Protein AF-A0A7C3YT67-F1 (afdb_monomer)

Nearest PDB structures (foldseek):
  2e7z-assembly1_A  TM=8.952E-01  e=4.912E-27  Syntrophotalea acetylenica
  7vw6-assembly1_A  TM=8.515E-01  e=1.059E-25  Methylorubrum extorquens AM1
  2iv2-assembly1_X  TM=8.218E-01  e=2.689E-25  Escherichia coli
  7xqw-assembly1_A  TM=8.235E-01  e=8.053E-24  Methylorubrum extorquens AM1
  7qv7-assembly1_S  TM=8.249E-01  e=1.554E-24  Thermoanaerobacter kivui

Foldseek 3Di:
DQDLPPFAWDFDADPNAGPFIWGDCPGPQLNGDDDPSRGCVSCVVPPPQFDPADWDQDPNDIDGDHPVVVVVVVVVLLVVCCVPFNLQLEAEEAEPCLCSPPVSVQVSQLVCVVSQHLAYAYPCLLFCLLLQLLCCVFPVGRWDWQQQPAQEEEAAQAACVVHPVSVVVSLVVCVVVVRHAYEYEDLDCHPSCVSHNYQNWDAQLLLLLLLQLVQLCVVVVLFDPVLCVPPHDCVVVSNVVSPVSHLVNSCVVTVGHSVSSNVVSNCPSPRPPYEYDYHTSRLCNHPCSSSSSNSVSVSCRRSVQECDRNRIHDDDDDDDDRSHDDRPDHYACCVVVVSSQDDPNDGDSHYNNLCLLVCQPVQPVHHRAEYEHEPDACLPSPPPSVSLVVSLVSHSYYDYHDRRDHPSD

Secondary structure (DSSP, 8-state):
--STT---EEEEEETTEEEEEEE-TT-TTTTT---HHHHTHHHHHT-TTS--S-EEEETTEEEE--HHHHHHHHHHHHHHHHHHH-GGGEEEEE-HHHHHSHHHHHHHHHHHHHHT---EEEGGGGTTHHHHHHHHHHHSS--EE--TT-SEEEEES--HHHH-HHHHHHHHHHHHTT--EEEEE-SS--GGGTTSEEE-PPTT-HHHHHHHHHHHHHHTT-S-HHHHHHH-S-HHHHHHHTTT--HHHHHHHH---HHHHHHHHHHHHHSSSEEEEEPTTSSTTSTTHHHHHHHHHHHHHHTT-BSSTTSEEPPPPPP----PPPPSS--TTTTT-HHHHEETTEE-SB--GGGHHHHHHT--SS---EEEEES--HHHHSSSHHHHHHHHHT-SEEEEESSS--TT-

pLDDT: mean 94.01, std 5.43, range [65.75, 98.94]

Mean predicted aligned error: 4.26 Å

Radius of gyration: 23.82 Å; Cα contacts (8 Å, |Δi|>4): 745; chains: 1; bounding box: 66×40×66 Å

Solvent-accessible surface area (backbone atoms only — not comparable to full-atom values): 21940 Å² total; per-residue (Å²): 134,96,57,94,76,71,57,40,64,41,76,40,72,55,98,92,37,65,75,46,47,45,33,20,62,83,27,92,83,35,53,31,43,68,51,73,72,55,51,44,42,42,58,61,77,66,34,88,73,47,60,89,62,51,68,46,81,54,97,92,39,81,41,80,48,53,68,66,61,49,51,51,51,49,50,54,53,53,49,52,46,29,75,76,62,34,37,60,11,36,38,35,38,33,13,61,65,25,60,72,36,64,64,53,35,45,50,53,44,24,50,33,36,73,68,53,22,29,28,32,23,38,50,43,70,73,26,56,45,36,40,47,51,23,33,26,76,73,67,80,39,69,63,41,70,35,58,86,63,22,30,17,41,33,30,39,51,40,58,34,75,87,74,40,46,59,56,38,52,53,50,51,55,32,47,78,67,73,55,48,50,42,34,30,40,30,67,62,90,51,80,76,37,68,92,30,55,66,41,62,37,42,89,91,31,61,46,48,53,40,38,16,25,49,27,48,27,58,77,69,67,46,44,31,59,71,45,38,72,73,76,57,79,65,59,70,59,48,61,60,67,24,62,83,34,34,34,68,56,27,19,75,68,19,70,43,58,35,67,56,45,50,51,50,28,48,50,58,44,66,34,69,33,29,15,68,42,71,22,86,57,56,54,32,75,43,100,55,7,37,53,34,38,33,37,57,48,48,57,34,45,44,43,49,18,56,75,38,80,3,4,31,30,75,76,83,78,81,91,69,86,82,71,58,54,80,71,92,54,77,23,55,64,30,85,83,37,44,72,76,24,34,55,96,87,48,67,50,76,49,19,53,44,90,47,46,35,46,11,30,70,72,35,44,100,46,51,34,38,32,38,41,32,32,52,54,47,59,38,76,75,40,84,62,32,69,51,41,48,53,20,64,70,62,34,84,42,76,49,70,51,58,62,49,90,48,95,61,103

Structure (mmCIF, N/CA/C/O backbone):
data_AF-A0A7C3YT67-F1
#
_entry.id   AF-A0A7C3YT67-F1
#
loop_
_atom_site.group_PDB
_atom_site.id
_atom_site.type_symbol
_atom_site.label_atom_id
_atom_site.label_alt_id
_atom_site.label_comp_id
_atom_site.label_asym_id
_atom_site.label_entity_id
_atom_site.label_seq_id
_atom_site.pdbx_PDB_ins_code
_atom_site.Cartn_x
_atom_site.Cartn_y
_atom_site.Cartn_z
_atom_site.occupancy
_atom_site.B_iso_or_equiv
_atom_site.auth_seq_id
_atom_site.auth_comp_id
_atom_site.auth_asym_id
_atom_site.auth_atom_id
_atom_site.pdbx_PDB_model_num
ATOM 1 N N . MET A 1 1 ? 15.758 6.678 -2.992 1.00 67.38 1 MET A N 1
ATOM 2 C CA . MET A 1 1 ? 14.577 6.250 -2.214 1.00 67.38 1 MET A CA 1
ATOM 3 C C . MET A 1 1 ? 14.621 4.735 -2.081 1.00 67.38 1 MET A C 1
ATOM 5 O O . MET A 1 1 ? 14.699 4.075 -3.106 1.00 67.38 1 MET A O 1
ATOM 9 N N . LEU A 1 2 ? 14.646 4.192 -0.858 1.00 84.25 2 LEU A N 1
ATOM 10 C CA . LEU A 1 2 ? 14.728 2.737 -0.606 1.00 84.25 2 LEU A CA 1
ATOM 11 C C . LEU A 1 2 ? 13.408 2.128 -0.096 1.00 84.25 2 LEU A C 1
ATOM 13 O O . LEU A 1 2 ? 13.286 0.912 0.019 1.00 84.25 2 LEU A O 1
ATOM 17 N N . CYS A 1 3 ? 12.436 2.965 0.267 1.00 87.19 3 CYS A N 1
ATOM 18 C CA . CYS A 1 3 ? 11.110 2.576 0.738 1.00 87.19 3 CYS A CA 1
ATOM 19 C C . CYS A 1 3 ? 10.166 3.778 0.600 1.00 87.19 3 CYS A C 1
ATOM 21 O O . CYS A 1 3 ? 10.632 4.907 0.511 1.00 87.19 3 CYS A O 1
ATOM 23 N N . VAL A 1 4 ? 8.867 3.510 0.674 1.00 85.44 4 VAL A N 1
ATOM 24 C CA . VAL A 1 4 ? 7.733 4.416 0.425 1.00 85.44 4 VAL A CA 1
ATOM 25 C C . VAL A 1 4 ? 7.556 5.534 1.460 1.00 85.44 4 VAL A C 1
ATOM 27 O O . VAL A 1 4 ? 6.737 6.428 1.289 1.00 85.44 4 VAL A O 1
ATOM 30 N N . TRP A 1 5 ? 8.258 5.442 2.593 1.00 87.50 5 TRP A N 1
ATOM 31 C CA . TRP A 1 5 ? 8.083 6.369 3.715 1.00 87.50 5 TRP A CA 1
ATOM 32 C C . TRP A 1 5 ? 8.905 7.647 3.605 1.00 87.50 5 TRP A C 1
ATOM 34 O O . TRP A 1 5 ? 8.689 8.545 4.414 1.00 87.50 5 TRP A O 1
ATOM 44 N N . ASP A 1 6 ? 9.854 7.704 2.666 1.00 88.38 6 ASP A N 1
ATOM 45 C CA . ASP A 1 6 ? 10.604 8.915 2.320 1.00 88.38 6 ASP A CA 1
ATOM 46 C C . ASP A 1 6 ? 11.131 9.697 3.526 1.00 88.38 6 ASP A C 1
ATOM 48 O O . ASP A 1 6 ? 10.991 10.913 3.626 1.00 88.38 6 ASP A O 1
ATOM 52 N N . CYS A 1 7 ? 11.743 8.980 4.476 1.00 92.12 7 CYS A N 1
ATOM 53 C CA . CYS A 1 7 ? 12.376 9.607 5.630 1.00 92.12 7 CYS A CA 1
ATOM 54 C C . CYS A 1 7 ? 13.400 10.649 5.173 1.00 92.12 7 CYS A C 1
ATOM 56 O O . CYS A 1 7 ? 14.261 10.349 4.344 1.00 92.12 7 CYS A O 1
ATOM 58 N N . GLY A 1 8 ? 13.362 11.835 5.782 1.00 94.25 8 GLY A N 1
ATOM 59 C CA . GLY A 1 8 ? 14.408 12.831 5.604 1.00 94.25 8 GLY A CA 1
ATOM 60 C C . GLY A 1 8 ? 15.751 12.308 6.102 1.00 94.25 8 GLY A C 1
ATOM 61 O O . GLY A 1 8 ? 15.833 11.705 7.178 1.00 94.25 8 GLY A O 1
ATOM 62 N N . ILE A 1 9 ? 16.792 12.567 5.317 1.00 95.62 9 ILE A N 1
ATOM 63 C CA . ILE A 1 9 ? 18.163 12.153 5.602 1.00 95.62 9 ILE A CA 1
ATOM 64 C C . ILE A 1 9 ? 19.113 13.348 5.616 1.00 95.62 9 ILE A C 1
ATOM 66 O O . ILE A 1 9 ? 18.913 14.328 4.899 1.00 95.62 9 ILE A O 1
ATOM 70 N N . LYS A 1 10 ? 20.177 13.226 6.400 1.00 96.44 10 LYS A N 1
ATOM 71 C CA . LYS A 1 10 ? 21.375 14.053 6.342 1.00 96.44 10 LYS A CA 1
ATOM 72 C C . LYS A 1 10 ? 22.465 13.239 5.648 1.00 96.44 10 LYS A C 1
ATOM 74 O O . LYS A 1 10 ? 22.884 12.196 6.146 1.00 96.44 10 LYS A O 1
ATOM 79 N N . ALA A 1 11 ? 22.870 13.683 4.464 1.00 96.44 11 ALA A N 1
ATOM 80 C CA . ALA A 1 11 ? 23.882 13.020 3.649 1.00 96.44 11 ALA A CA 1
ATOM 81 C C . ALA A 1 11 ? 25.256 13.661 3.881 1.00 96.44 11 ALA A C 1
ATOM 83 O O . ALA A 1 11 ? 25.390 14.881 3.796 1.00 96.44 11 ALA A O 1
ATOM 84 N N . HIS A 1 12 ? 26.269 12.840 4.147 1.00 97.19 12 HIS A N 1
ATOM 85 C CA . HIS A 1 12 ? 27.652 13.279 4.320 1.00 97.19 12 HIS A CA 1
ATOM 86 C C . HIS A 1 12 ? 28.441 12.926 3.066 1.00 97.19 12 HIS A C 1
ATOM 88 O O . HIS A 1 12 ? 28.491 11.756 2.675 1.00 97.19 12 HIS A O 1
ATOM 94 N N . VAL A 1 13 ? 29.027 13.941 2.433 1.00 97.94 13 VAL A N 1
ATOM 95 C CA . VAL A 1 13 ? 29.770 13.797 1.181 1.00 97.94 13 VAL A CA 1
ATOM 96 C C . VAL A 1 13 ? 31.209 14.250 1.386 1.00 97.94 13 VAL A C 1
ATOM 98 O O . VAL A 1 13 ? 31.441 15.389 1.781 1.00 97.94 13 VAL A O 1
ATOM 101 N N . GLU A 1 14 ? 32.153 13.366 1.079 1.00 97.94 14 GLU A N 1
ATOM 102 C CA . GLU A 1 14 ? 33.599 13.605 1.121 1.00 97.94 14 GLU A CA 1
ATOM 103 C C . GLU A 1 14 ? 34.176 13.239 -0.248 1.00 97.94 14 GLU A C 1
ATOM 105 O O . GLU A 1 14 ? 33.836 12.191 -0.798 1.00 97.94 14 GLU A O 1
ATOM 110 N N . ASP A 1 15 ? 34.968 14.128 -0.852 1.00 96.69 15 ASP A N 1
ATOM 111 C CA . ASP A 1 15 ? 35.562 13.939 -2.188 1.00 96.69 15 ASP A CA 1
ATOM 112 C C . ASP A 1 15 ? 34.555 13.487 -3.269 1.00 96.69 15 ASP A C 1
ATOM 114 O O . ASP A 1 15 ? 34.828 12.641 -4.122 1.00 96.69 15 ASP A O 1
ATOM 118 N N . GLY A 1 16 ? 33.333 14.032 -3.211 1.00 95.94 16 GLY A N 1
ATOM 119 C CA . GLY A 1 16 ? 32.244 13.694 -4.135 1.00 95.94 16 GLY A CA 1
ATOM 120 C C . GLY A 1 16 ? 31.600 12.320 -3.900 1.00 95.94 16 GLY A C 1
ATOM 121 O O . GLY A 1 16 ? 30.780 11.883 -4.711 1.00 95.94 16 GLY A O 1
ATOM 122 N N . ARG A 1 17 ? 31.932 11.631 -2.801 1.00 96.81 17 ARG A N 1
ATOM 123 C CA . ARG A 1 17 ? 31.371 10.329 -2.422 1.00 96.81 17 ARG A CA 1
ATOM 124 C C . ARG A 1 17 ? 30.472 10.435 -1.194 1.00 96.81 17 ARG A C 1
ATOM 126 O O . ARG A 1 17 ? 30.827 11.064 -0.209 1.00 96.81 17 ARG A O 1
ATOM 133 N N . LEU A 1 18 ? 29.314 9.779 -1.239 1.00 97.06 18 LEU A N 1
ATOM 134 C CA . LEU A 1 18 ? 28.397 9.624 -0.112 1.00 97.06 18 LEU A CA 1
ATOM 135 C C . LEU A 1 18 ? 28.987 8.626 0.894 1.00 97.06 18 LEU A C 1
ATOM 137 O O . LEU A 1 18 ? 28.923 7.421 0.677 1.00 97.06 18 LEU A O 1
ATOM 141 N N . VAL A 1 19 ? 29.563 9.113 1.988 1.00 97.25 19 VAL A N 1
ATOM 142 C CA . VAL A 1 19 ? 30.263 8.258 2.966 1.00 97.25 19 VAL A CA 1
ATOM 143 C C . VAL A 1 19 ? 29.380 7.833 4.135 1.00 97.25 19 VAL A C 1
ATOM 145 O O . VAL A 1 19 ? 29.609 6.787 4.734 1.00 97.25 19 VAL A O 1
ATOM 148 N N . LYS A 1 20 ? 28.352 8.624 4.462 1.00 96.94 20 LYS A N 1
ATOM 149 C CA . LYS A 1 20 ? 27.452 8.358 5.588 1.00 96.94 20 LYS A CA 1
ATOM 150 C C . LYS A 1 20 ? 26.078 8.967 5.348 1.00 96.94 20 LYS A C 1
ATOM 152 O O . LYS A 1 20 ? 25.947 10.014 4.709 1.00 96.94 20 LYS A O 1
ATOM 157 N N . VAL A 1 21 ? 25.059 8.325 5.909 1.00 96.75 21 VAL A N 1
ATOM 158 C CA . VAL A 1 21 ? 23.692 8.840 5.968 1.00 96.75 21 VAL A CA 1
ATOM 159 C C . VAL A 1 21 ? 23.189 8.765 7.404 1.00 96.75 21 VAL A C 1
ATOM 161 O O . VAL A 1 21 ? 23.296 7.728 8.050 1.00 96.75 21 VAL A O 1
ATOM 164 N N . GLU A 1 22 ? 22.630 9.868 7.889 1.00 96.56 22 GLU A N 1
ATOM 165 C CA . GLU A 1 22 ? 21.951 9.964 9.184 1.00 96.56 22 GLU A CA 1
ATOM 166 C C . GLU A 1 22 ? 20.493 10.387 8.968 1.00 96.56 22 GLU A C 1
ATOM 168 O O . GLU A 1 22 ? 20.135 10.904 7.907 1.00 96.56 22 GLU A O 1
ATOM 173 N N . GLY A 1 23 ? 19.620 10.172 9.951 1.00 96.62 23 GLY A N 1
ATOM 174 C CA . GLY A 1 23 ? 18.265 10.719 9.885 1.00 96.62 23 GLY A CA 1
ATOM 175 C C . GLY A 1 23 ? 18.279 12.236 10.080 1.00 96.62 23 GLY A C 1
ATOM 176 O O . GLY A 1 23 ? 19.020 12.746 10.915 1.00 96.62 23 GLY A O 1
ATOM 177 N N . LEU A 1 24 ? 17.453 12.965 9.324 1.00 96.88 24 LEU A N 1
ATOM 178 C CA . LEU A 1 24 ? 17.343 14.425 9.420 1.00 96.88 24 LEU A CA 1
ATOM 179 C C . LEU A 1 24 ? 16.429 14.827 10.597 1.00 96.88 24 LEU A C 1
ATOM 181 O O . LEU A 1 24 ? 15.225 14.538 10.522 1.00 96.88 24 LEU A O 1
ATOM 185 N N . PRO A 1 25 ? 16.938 15.479 11.664 1.00 95.94 25 PRO A N 1
ATOM 186 C CA . PRO A 1 25 ? 16.134 15.840 12.838 1.00 95.94 25 PRO A CA 1
ATOM 187 C C . PRO A 1 25 ? 14.938 16.744 12.521 1.00 95.94 25 PRO A C 1
ATOM 189 O O . PRO A 1 25 ? 13.866 16.574 13.098 1.00 95.94 25 PRO A O 1
ATOM 192 N N . GLU A 1 26 ? 15.094 17.660 11.566 1.00 96.25 26 GLU A N 1
ATOM 193 C CA . GLU A 1 26 ? 14.095 18.662 11.182 1.00 96.25 26 GLU A CA 1
ATOM 194 C C . GLU A 1 26 ? 12.978 18.084 10.300 1.00 96.25 26 GLU A C 1
ATOM 196 O O . GLU A 1 26 ? 11.979 18.755 10.037 1.00 96.25 26 GLU A O 1
ATOM 201 N N . HIS A 1 27 ? 13.118 16.841 9.824 1.00 95.06 27 HIS A N 1
ATOM 202 C CA . HIS A 1 27 ? 12.117 16.234 8.956 1.00 95.06 27 HIS A CA 1
ATOM 203 C C . HIS A 1 27 ? 10.804 15.983 9.727 1.00 95.06 27 HIS A C 1
ATOM 205 O O . HIS A 1 27 ? 10.816 15.266 10.732 1.00 95.06 27 HIS A O 1
ATOM 211 N N . PRO A 1 28 ? 9.647 16.490 9.256 1.00 89.25 28 PRO A N 1
ATOM 212 C CA . PRO A 1 28 ? 8.429 16.592 10.070 1.00 89.25 28 PRO A CA 1
ATOM 213 C C . PRO A 1 28 ? 7.835 15.237 10.484 1.00 89.25 28 PRO A C 1
ATOM 215 O O . PRO A 1 28 ? 7.195 15.130 11.535 1.00 89.25 28 PRO A O 1
ATOM 218 N N . VAL A 1 29 ? 8.062 14.199 9.671 1.00 88.50 29 VAL A N 1
ATOM 219 C CA . VAL A 1 29 ? 7.514 12.850 9.884 1.00 88.50 29 VAL A CA 1
ATOM 220 C C . VAL A 1 29 ? 8.506 11.954 10.624 1.00 88.50 29 VAL A C 1
ATOM 222 O O . VAL A 1 29 ? 8.189 11.413 11.678 1.00 88.50 29 VAL A O 1
ATOM 225 N N . SER A 1 30 ? 9.712 11.783 10.076 1.00 92.88 30 SER A N 1
ATOM 226 C CA . SER A 1 30 ? 10.719 10.873 10.641 1.00 92.88 30 SER A CA 1
ATOM 227 C C . SER A 1 30 ? 11.461 11.448 11.848 1.00 92.88 30 SER A C 1
ATOM 229 O O . SER A 1 30 ? 11.894 10.659 12.678 1.00 92.88 30 SER A O 1
ATOM 231 N N . ARG A 1 31 ? 11.593 12.777 11.985 1.00 93.19 31 ARG A N 1
ATOM 232 C CA . ARG A 1 31 ? 12.211 13.457 13.145 1.00 93.19 31 ARG A CA 1
ATOM 233 C C . ARG A 1 31 ? 13.557 12.853 13.558 1.00 93.19 31 ARG A C 1
ATOM 235 O O . ARG A 1 31 ? 13.757 12.485 14.712 1.00 93.19 31 ARG A O 1
ATOM 242 N N . GLY A 1 32 ? 14.449 12.664 12.588 1.00 94.62 32 GLY A N 1
ATOM 243 C CA . GLY A 1 32 ? 15.757 12.041 12.807 1.00 94.62 32 GLY A CA 1
ATOM 244 C C . GLY A 1 32 ? 15.765 10.510 12.820 1.00 94.62 32 GLY A C 1
ATOM 245 O O . GLY A 1 32 ? 16.841 9.922 12.863 1.00 94.62 32 GLY A O 1
ATOM 246 N N . TYR A 1 33 ? 14.613 9.836 12.732 1.00 94.62 33 TYR A N 1
ATOM 247 C CA . TYR A 1 33 ? 14.579 8.379 12.610 1.00 94.62 33 TYR A CA 1
ATOM 248 C C . TYR A 1 33 ? 15.211 7.918 11.295 1.00 94.62 33 TYR A C 1
ATOM 250 O O . TYR A 1 33 ? 14.811 8.349 10.206 1.00 94.62 33 TYR A O 1
ATOM 258 N N . ILE A 1 34 ? 16.116 6.951 11.402 1.00 94.38 34 ILE A N 1
ATOM 259 C CA . ILE A 1 34 ? 16.663 6.191 10.287 1.00 94.38 34 ILE A CA 1
ATOM 260 C C . ILE A 1 34 ? 16.638 4.701 10.639 1.00 94.38 34 ILE A C 1
ATOM 262 O O . ILE A 1 34 ? 16.706 4.321 11.803 1.00 94.38 34 ILE A O 1
ATOM 266 N N . CYS A 1 35 ? 16.446 3.852 9.632 1.00 93.75 35 CYS A N 1
ATOM 267 C CA . CYS A 1 35 ? 16.446 2.397 9.796 1.00 93.75 35 CYS A CA 1
ATOM 268 C C . CYS A 1 35 ? 17.660 1.792 9.080 1.00 93.75 35 CYS A C 1
ATOM 270 O O . CYS A 1 35 ? 18.234 2.478 8.230 1.00 93.75 35 CYS A O 1
ATOM 272 N N . PRO A 1 36 ? 17.976 0.500 9.290 1.00 93.31 36 PRO A N 1
ATOM 273 C CA . PRO A 1 36 ? 19.150 -0.131 8.680 1.00 93.31 36 PRO A CA 1
ATOM 274 C C . PRO A 1 36 ? 19.214 0.001 7.152 1.00 93.31 36 PRO A C 1
ATOM 276 O O . PRO A 1 36 ? 20.287 0.132 6.578 1.00 93.31 36 PRO A O 1
ATOM 279 N N . ARG A 1 37 ? 18.056 0.046 6.470 1.00 92.75 37 ARG A N 1
ATOM 280 C CA . ARG A 1 37 ? 18.003 0.317 5.021 1.00 92.75 37 ARG A CA 1
ATOM 281 C C . ARG A 1 37 ? 18.553 1.701 4.679 1.00 92.75 37 ARG A C 1
ATOM 283 O O . ARG A 1 37 ? 19.286 1.836 3.714 1.00 92.75 37 ARG A O 1
ATOM 290 N N . GLY A 1 38 ? 18.161 2.723 5.440 1.00 93.50 38 GLY A N 1
ATOM 291 C CA . GLY A 1 38 ? 18.614 4.096 5.225 1.00 93.50 38 GLY A CA 1
ATOM 292 C C . GLY A 1 38 ? 20.098 4.270 5.542 1.00 93.50 38 GLY A C 1
ATOM 293 O O . GLY A 1 38 ? 20.796 4.930 4.781 1.00 93.50 38 GLY A O 1
ATOM 294 N N . GLU A 1 39 ? 20.576 3.638 6.616 1.00 94.31 39 GLU A N 1
ATOM 295 C CA . GLU A 1 39 ? 21.995 3.646 7.002 1.00 94.31 39 GLU A CA 1
ATOM 296 C C . GLU A 1 39 ? 22.878 2.978 5.938 1.00 94.31 39 GLU A C 1
ATOM 298 O O . GLU A 1 39 ? 23.941 3.497 5.618 1.00 94.31 39 GLU A O 1
ATOM 303 N N . ALA A 1 40 ? 22.397 1.893 5.322 1.00 95.06 40 ALA A N 1
ATOM 304 C CA . ALA A 1 40 ? 23.085 1.164 4.254 1.00 95.06 40 ALA A CA 1
ATOM 305 C C . ALA A 1 40 ? 22.985 1.826 2.861 1.00 95.06 40 ALA A C 1
ATOM 307 O O . ALA A 1 40 ? 23.376 1.233 1.853 1.00 95.06 40 ALA A O 1
ATOM 308 N N . LEU A 1 41 ? 22.446 3.048 2.75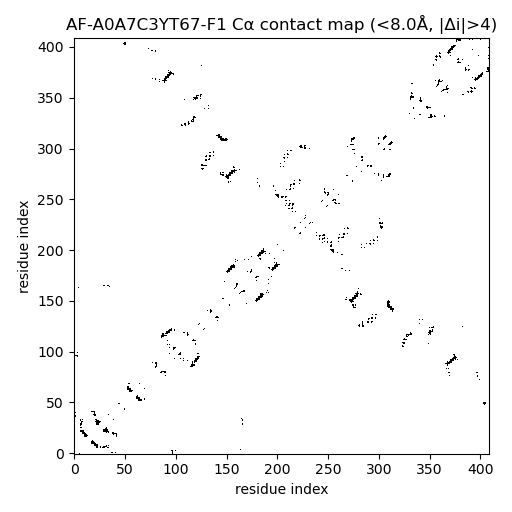5 1.00 95.44 41 LEU A N 1
ATOM 309 C CA . LEU A 1 41 ? 22.329 3.741 1.470 1.00 95.44 41 LEU A CA 1
ATOM 310 C C . LEU A 1 41 ? 23.688 3.955 0.758 1.00 95.44 41 LEU A C 1
ATOM 312 O O . LEU A 1 41 ? 23.711 3.763 -0.460 1.00 95.44 41 LEU A O 1
ATOM 316 N N . PRO A 1 42 ? 24.809 4.296 1.435 1.00 96.06 42 PRO A N 1
ATOM 317 C CA . PRO A 1 42 ? 26.131 4.344 0.802 1.00 96.06 42 PRO A CA 1
ATOM 318 C C . PRO A 1 42 ? 26.513 3.024 0.119 1.00 96.06 42 PRO A C 1
ATOM 320 O O . PRO A 1 42 ? 26.881 3.025 -1.058 1.00 96.06 42 PRO A O 1
ATOM 323 N N . ASP A 1 43 ? 26.333 1.897 0.812 1.00 95.62 43 ASP A N 1
ATOM 324 C CA . ASP A 1 43 ? 26.645 0.561 0.290 1.00 95.62 43 ASP A CA 1
ATOM 325 C C . ASP A 1 43 ? 25.785 0.221 -0.929 1.00 95.62 43 ASP A C 1
ATOM 327 O O . ASP A 1 43 ? 26.262 -0.354 -1.906 1.00 95.62 43 ASP A O 1
ATOM 331 N N . TRP A 1 44 ? 24.514 0.627 -0.914 1.00 94.81 44 TRP A N 1
ATOM 332 C CA . TRP A 1 44 ? 23.612 0.447 -2.048 1.00 94.81 44 TRP A CA 1
ATOM 333 C C . TRP A 1 44 ? 24.032 1.286 -3.265 1.00 94.81 44 TRP A C 1
ATOM 335 O O . TRP A 1 44 ? 24.061 0.783 -4.390 1.00 94.81 44 TRP A O 1
ATOM 345 N N . VAL A 1 45 ? 24.392 2.559 -3.055 1.00 94.94 45 VAL A N 1
ATOM 346 C CA . VAL A 1 45 ? 24.809 3.487 -4.123 1.00 94.94 45 VAL A CA 1
ATOM 347 C C . VAL A 1 45 ? 26.105 3.028 -4.793 1.00 94.94 45 VAL A C 1
ATOM 349 O O . VAL A 1 45 ? 26.222 3.154 -6.017 1.00 94.94 45 VAL A O 1
ATOM 352 N N . TYR A 1 46 ? 27.051 2.501 -4.011 1.00 96.31 46 TYR A N 1
ATOM 353 C CA . TYR A 1 46 ? 28.375 2.073 -4.473 1.00 96.31 46 TYR A CA 1
ATOM 354 C C . TYR A 1 46 ? 28.538 0.559 -4.595 1.00 96.31 46 TYR A C 1
ATOM 356 O O . TYR A 1 46 ? 29.660 0.082 -4.764 1.00 96.31 46 TYR A O 1
ATOM 364 N N . SER A 1 47 ? 27.437 -0.192 -4.545 1.00 96.88 47 SER A N 1
ATOM 365 C CA . SER A 1 47 ? 27.467 -1.639 -4.714 1.00 96.88 47 SER A CA 1
ATOM 366 C C . SER A 1 47 ? 28.160 -2.015 -6.030 1.00 96.88 47 SER A C 1
ATOM 368 O O . SER A 1 47 ? 27.805 -1.468 -7.080 1.00 96.88 47 SER A O 1
ATOM 370 N N . PRO A 1 48 ? 29.096 -2.983 -6.023 1.00 96.31 48 PRO A N 1
ATOM 371 C CA . PRO A 1 48 ? 29.759 -3.445 -7.242 1.00 96.31 48 PRO A CA 1
ATOM 372 C C . PRO A 1 48 ? 28.790 -4.119 -8.225 1.00 96.31 48 PRO A C 1
ATOM 374 O O . PRO A 1 48 ? 29.103 -4.241 -9.405 1.00 96.31 48 PRO A O 1
ATOM 377 N N . ALA A 1 49 ? 27.610 -4.544 -7.757 1.00 96.19 49 ALA A N 1
ATOM 378 C CA . ALA A 1 49 ? 26.567 -5.127 -8.596 1.00 96.19 49 ALA A CA 1
ATOM 379 C C . ALA A 1 49 ? 25.714 -4.075 -9.330 1.00 96.19 49 ALA A C 1
ATOM 381 O O . ALA A 1 49 ? 24.910 -4.435 -10.192 1.00 96.19 49 ALA A O 1
ATOM 382 N N . ARG A 1 50 ? 25.843 -2.786 -8.983 1.00 96.38 50 ARG A N 1
ATOM 383 C CA . ARG A 1 50 ? 25.031 -1.718 -9.571 1.00 96.38 50 ARG A CA 1
ATOM 384 C C . ARG A 1 50 ? 25.426 -1.484 -11.027 1.00 96.38 50 ARG A C 1
ATOM 386 O O . ARG A 1 50 ? 26.599 -1.293 -11.347 1.00 96.38 50 ARG A O 1
ATOM 393 N N . LEU A 1 51 ? 24.434 -1.434 -11.909 1.00 95.88 51 LEU A N 1
ATOM 394 C CA . LEU A 1 51 ? 24.639 -1.110 -13.315 1.00 95.88 51 LEU A CA 1
ATOM 395 C C . LEU A 1 51 ? 25.061 0.358 -13.466 1.00 95.88 51 LEU A C 1
ATOM 397 O O . LEU A 1 51 ? 24.378 1.270 -13.002 1.00 95.88 51 LEU A O 1
ATOM 401 N N . GLN A 1 52 ? 26.194 0.578 -14.137 1.00 94.94 52 GLN A N 1
ATOM 402 C CA . GLN A 1 52 ? 26.721 1.915 -14.453 1.00 94.94 52 GLN A CA 1
ATOM 403 C C . GLN A 1 52 ? 26.495 2.317 -15.917 1.00 94.94 52 GLN A C 1
ATOM 405 O O . GLN A 1 52 ? 26.562 3.493 -16.260 1.00 94.94 52 GLN A O 1
ATOM 410 N N . THR A 1 53 ? 26.232 1.339 -16.781 1.00 96.25 53 THR A N 1
ATOM 411 C CA . THR A 1 53 ? 26.040 1.501 -18.226 1.00 96.25 53 THR A CA 1
ATOM 412 C C . THR A 1 53 ? 24.936 0.564 -18.700 1.00 96.25 53 THR A C 1
ATOM 414 O O . THR A 1 53 ? 24.812 -0.525 -18.127 1.00 96.25 53 THR A O 1
ATOM 417 N N . PRO A 1 54 ? 24.184 0.916 -19.756 1.00 98.00 54 PRO A N 1
ATOM 418 C CA . PRO A 1 54 ? 23.210 0.013 -20.350 1.00 98.00 54 PRO A CA 1
ATOM 419 C C . PRO A 1 54 ? 23.838 -1.318 -20.779 1.00 98.00 54 PRO A C 1
ATOM 421 O O . PRO A 1 54 ? 24.997 -1.387 -21.203 1.00 98.00 54 PRO A O 1
ATOM 424 N N . VAL A 1 55 ? 23.049 -2.384 -20.673 1.00 97.56 55 VAL A N 1
ATOM 425 C CA . VAL A 1 55 ? 23.422 -3.730 -21.110 1.00 97.56 55 VAL A CA 1
ATOM 426 C C . VAL A 1 55 ? 22.299 -4.338 -21.940 1.00 97.56 55 VAL A C 1
ATOM 428 O O . VAL A 1 55 ? 21.121 -4.083 -21.696 1.00 97.56 55 VAL A O 1
ATOM 431 N N . ARG A 1 56 ? 22.661 -5.175 -22.911 1.00 96.31 56 ARG A N 1
ATOM 432 C CA . ARG A 1 56 ? 21.725 -5.927 -23.750 1.00 96.31 56 ARG A CA 1
ATOM 433 C C . ARG A 1 56 ? 22.027 -7.411 -23.664 1.00 96.31 56 ARG A C 1
ATOM 435 O O . ARG A 1 56 ? 23.187 -7.817 -23.726 1.00 96.31 56 ARG A O 1
ATOM 442 N N . ARG A 1 57 ? 20.978 -8.229 -23.599 1.00 94.00 57 ARG A N 1
ATOM 443 C CA . ARG A 1 57 ? 21.105 -9.681 -23.704 1.00 94.00 57 ARG A CA 1
ATOM 444 C C . ARG A 1 57 ? 21.169 -10.103 -25.172 1.00 94.00 57 ARG A C 1
ATOM 446 O O . ARG A 1 57 ? 20.230 -9.866 -25.928 1.00 94.00 57 ARG A O 1
ATOM 453 N N . LYS A 1 58 ? 22.267 -10.736 -25.580 1.00 91.88 58 LYS A N 1
ATOM 454 C CA . LYS A 1 58 ? 22.486 -11.280 -26.928 1.00 91.88 58 LYS A CA 1
ATOM 455 C C . LYS A 1 58 ? 23.043 -12.695 -26.807 1.00 91.88 58 LYS A C 1
ATOM 457 O O . LYS A 1 58 ? 24.005 -12.919 -26.080 1.00 91.88 58 LYS A O 1
ATOM 462 N N . ASN A 1 59 ? 22.419 -13.666 -27.479 1.00 89.81 59 ASN A N 1
ATOM 463 C CA . ASN A 1 59 ? 22.828 -15.081 -27.445 1.00 89.81 59 ASN A CA 1
ATOM 464 C C . ASN A 1 59 ? 23.040 -15.623 -26.014 1.00 89.81 59 ASN A C 1
ATOM 466 O O . ASN A 1 59 ? 24.013 -16.316 -25.726 1.00 89.81 59 ASN A O 1
ATOM 470 N N . GLY A 1 60 ? 22.153 -15.241 -25.090 1.00 89.00 60 GLY A N 1
ATOM 471 C CA . GLY A 1 60 ? 22.213 -15.657 -23.688 1.00 89.00 60 GLY A CA 1
ATOM 472 C C . GLY A 1 60 ? 23.239 -14.924 -22.814 1.00 89.00 60 GLY A C 1
ATOM 473 O O . GLY A 1 60 ? 23.285 -15.206 -21.621 1.00 89.00 60 GLY A O 1
ATOM 474 N N . ARG A 1 61 ? 24.015 -13.972 -23.350 1.00 93.25 61 ARG A N 1
ATOM 475 C CA . ARG A 1 61 ? 25.036 -13.206 -22.612 1.00 93.25 61 ARG A CA 1
ATOM 476 C C . ARG A 1 61 ? 24.689 -11.722 -22.536 1.00 93.25 61 ARG A C 1
ATOM 478 O O . ARG A 1 61 ? 24.024 -11.199 -23.425 1.00 93.25 61 ARG A O 1
ATOM 485 N N . TRP A 1 62 ? 25.147 -11.057 -21.479 1.00 95.38 62 TRP A N 1
ATOM 486 C CA . TRP A 1 62 ? 25.016 -9.610 -21.314 1.00 95.38 62 TRP A CA 1
ATOM 487 C C . TRP A 1 62 ? 26.210 -8.888 -21.936 1.00 95.38 62 TRP A C 1
ATOM 489 O O . TRP A 1 62 ? 27.358 -9.175 -21.603 1.00 95.38 62 TRP A O 1
ATOM 499 N N . GLU A 1 63 ? 25.931 -7.941 -22.823 1.00 96.38 63 GLU A N 1
ATOM 500 C CA . GLU A 1 63 ? 26.921 -7.094 -23.487 1.00 96.38 63 GLU A CA 1
ATOM 501 C C . GLU A 1 63 ? 26.644 -5.629 -23.133 1.00 96.38 63 GLU A C 1
ATOM 503 O O . GLU A 1 63 ? 25.489 -5.200 -23.139 1.00 96.38 63 GLU A O 1
ATOM 508 N N . LYS A 1 64 ? 27.691 -4.857 -22.815 1.00 97.06 64 LYS A N 1
ATOM 509 C CA . LYS A 1 64 ? 27.568 -3.409 -22.589 1.00 97.06 64 LYS A CA 1
ATOM 510 C C . LYS A 1 64 ? 27.220 -2.695 -23.893 1.00 97.06 64 LYS A C 1
ATOM 512 O O . LYS A 1 64 ? 27.663 -3.112 -24.961 1.00 97.06 64 LYS A O 1
ATOM 517 N N . MET A 1 65 ? 26.489 -1.592 -23.789 1.00 96.81 65 MET A N 1
ATOM 518 C CA . MET A 1 65 ? 26.207 -0.703 -24.914 1.00 96.81 65 MET A CA 1
ATOM 519 C C . MET A 1 65 ? 26.205 0.765 -24.476 1.00 96.81 65 MET A C 1
ATOM 521 O O . MET A 1 65 ? 26.097 1.058 -23.282 1.00 96.81 65 MET A O 1
ATOM 525 N N . SER A 1 66 ? 26.356 1.680 -25.437 1.00 97.56 66 SER A N 1
ATOM 526 C CA . SER A 1 66 ? 26.242 3.115 -25.168 1.00 97.56 66 SER A CA 1
ATOM 527 C C . SER A 1 66 ? 24.789 3.500 -24.855 1.00 97.56 66 SER A C 1
ATOM 529 O O . SER A 1 66 ? 23.857 2.742 -25.134 1.00 97.56 66 SER A O 1
ATOM 531 N N . TRP A 1 67 ? 24.587 4.672 -24.249 1.00 97.88 67 TRP A N 1
ATOM 532 C CA . TRP A 1 67 ? 23.240 5.193 -24.003 1.00 97.88 67 TRP A CA 1
ATOM 533 C C . TRP A 1 67 ? 22.494 5.511 -25.298 1.00 97.88 67 TRP A C 1
ATOM 535 O O . TRP A 1 67 ? 21.324 5.149 -25.399 1.00 97.88 67 TRP A O 1
ATOM 545 N N . ASP A 1 68 ? 23.167 6.107 -26.282 1.00 98.38 68 ASP A N 1
ATOM 546 C CA . ASP A 1 68 ? 22.560 6.439 -27.574 1.00 98.38 68 ASP A CA 1
ATOM 547 C C . ASP A 1 68 ? 22.109 5.162 -28.298 1.00 98.38 68 ASP A C 1
ATOM 549 O O . ASP A 1 68 ? 20.931 5.028 -28.624 1.00 98.38 68 ASP A O 1
ATOM 553 N N . ASP A 1 69 ? 22.983 4.148 -28.390 1.00 97.94 69 ASP A N 1
ATOM 554 C CA . ASP A 1 69 ? 22.624 2.853 -28.987 1.00 97.94 69 ASP A CA 1
ATOM 555 C C . ASP A 1 69 ? 21.466 2.174 -28.237 1.00 97.94 69 ASP A C 1
ATOM 557 O O . ASP A 1 69 ? 20.646 1.479 -28.839 1.00 97.94 69 ASP A O 1
ATOM 561 N N . ALA A 1 70 ? 21.410 2.310 -26.905 1.00 98.00 70 ALA A N 1
ATOM 562 C CA . ALA A 1 70 ? 20.362 1.695 -26.092 1.00 98.00 70 ALA A CA 1
ATOM 563 C C . ALA A 1 70 ? 19.005 2.343 -26.354 1.00 98.00 70 ALA A C 1
ATOM 565 O O . ALA A 1 70 ? 18.004 1.636 -26.503 1.00 98.00 70 ALA A O 1
ATOM 566 N N . LEU A 1 71 ? 18.973 3.674 -26.413 1.00 98.12 71 LEU A N 1
ATOM 567 C CA . LEU A 1 71 ? 17.765 4.443 -26.679 1.00 98.12 71 LEU A CA 1
ATOM 568 C C . LEU A 1 71 ? 17.279 4.225 -28.115 1.00 98.12 71 LEU A C 1
ATOM 570 O O . LEU A 1 71 ? 16.091 3.949 -28.296 1.00 98.12 71 LEU A O 1
ATOM 574 N N . ASP A 1 72 ? 18.182 4.237 -29.097 1.00 98.44 72 ASP A N 1
ATOM 575 C CA . ASP A 1 72 ? 17.861 3.950 -30.499 1.00 98.44 72 ASP A CA 1
ATOM 576 C C . ASP A 1 72 ? 17.319 2.528 -30.666 1.00 98.44 72 ASP A C 1
ATOM 578 O O . ASP A 1 72 ? 16.270 2.322 -31.282 1.00 98.44 72 ASP A O 1
ATOM 582 N N . TYR A 1 73 ? 17.960 1.539 -30.034 1.00 97.94 73 TYR A N 1
ATOM 583 C CA . TYR A 1 73 ? 17.486 0.156 -30.050 1.00 97.94 73 TYR A CA 1
ATOM 584 C C . TYR A 1 73 ? 16.094 0.017 -29.416 1.00 97.94 73 TYR A C 1
ATOM 586 O O . TYR A 1 73 ? 15.231 -0.677 -29.960 1.00 97.94 73 TYR A O 1
ATOM 594 N N . CYS A 1 74 ? 15.840 0.687 -28.286 1.00 98.19 74 CYS A N 1
ATOM 595 C CA . CYS A 1 74 ? 14.517 0.695 -27.661 1.00 98.19 74 CYS A CA 1
ATOM 596 C C . CYS A 1 74 ? 13.469 1.345 -28.571 1.00 98.19 74 CYS A C 1
ATOM 598 O O . CYS A 1 74 ? 12.383 0.789 -28.735 1.00 98.19 74 CYS A O 1
ATOM 600 N N . ALA A 1 75 ? 13.784 2.493 -29.174 1.00 98.31 75 ALA A N 1
ATOM 601 C CA . ALA A 1 75 ? 12.885 3.200 -30.078 1.00 98.31 75 ALA A CA 1
ATOM 602 C C . ALA A 1 75 ? 12.536 2.341 -31.302 1.00 98.31 75 ALA A C 1
ATOM 604 O O . ALA A 1 75 ? 11.356 2.161 -31.602 1.00 98.31 75 ALA A O 1
ATOM 605 N N . GLU A 1 76 ? 13.538 1.732 -31.943 1.00 98.44 76 GLU A N 1
ATOM 606 C CA . GLU A 1 76 ? 13.357 0.837 -33.089 1.00 98.44 76 GLU A CA 1
ATOM 607 C C . GLU A 1 76 ? 12.442 -0.346 -32.736 1.00 98.44 76 GLU A C 1
ATOM 609 O O . GLU A 1 76 ? 11.487 -0.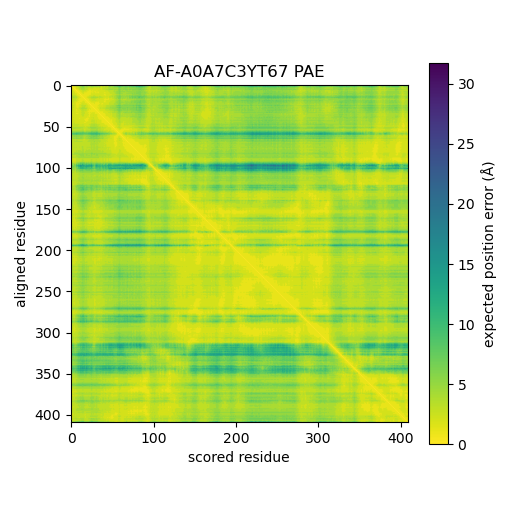647 -33.457 1.00 98.44 76 GLU A O 1
ATOM 614 N N . LYS A 1 77 ? 12.704 -1.025 -31.612 1.00 98.44 77 LYS A N 1
ATOM 615 C CA . LYS A 1 77 ? 11.932 -2.205 -31.199 1.00 98.44 77 LYS A CA 1
ATOM 616 C C . LYS A 1 77 ? 10.504 -1.863 -30.797 1.00 98.44 77 LYS A C 1
ATOM 618 O O . LYS A 1 77 ? 9.577 -2.564 -31.200 1.00 98.44 77 LYS A O 1
ATOM 623 N N . LEU A 1 78 ? 10.311 -0.782 -30.045 1.00 98.50 78 LEU A N 1
ATOM 624 C CA . LEU A 1 78 ? 8.979 -0.326 -29.656 1.00 98.50 78 LEU A CA 1
ATOM 625 C C . LEU A 1 78 ? 8.166 0.145 -30.867 1.00 98.50 78 LEU A C 1
ATOM 627 O O . LEU A 1 78 ? 6.970 -0.141 -30.930 1.00 98.50 78 LEU A O 1
ATOM 631 N N . GLN A 1 79 ? 8.799 0.811 -31.838 1.00 98.50 79 GLN A N 1
ATOM 632 C CA . GLN A 1 79 ? 8.137 1.223 -33.074 1.00 98.50 79 GLN A CA 1
ATOM 633 C C . GLN A 1 79 ? 7.708 0.008 -33.903 1.00 98.50 79 GLN A C 1
ATOM 635 O O . GLN A 1 79 ? 6.547 -0.073 -34.287 1.00 98.50 79 GLN A O 1
ATOM 640 N N . LYS A 1 80 ? 8.580 -0.997 -34.065 1.00 98.62 80 LYS A N 1
ATOM 641 C CA . LYS A 1 80 ? 8.230 -2.261 -34.740 1.00 98.62 80 LYS A CA 1
ATOM 642 C C . LYS A 1 80 ? 7.021 -2.949 -34.104 1.00 98.62 80 LYS A C 1
ATOM 644 O O . LYS A 1 80 ? 6.104 -3.359 -34.811 1.00 98.62 80 LYS A O 1
ATOM 649 N N . VAL A 1 81 ? 6.985 -3.034 -32.772 1.00 98.50 81 VAL A N 1
ATOM 650 C CA . VAL A 1 81 ? 5.836 -3.611 -32.053 1.00 98.50 81 VAL A CA 1
ATOM 651 C C . VAL A 1 81 ? 4.571 -2.783 -32.274 1.00 98.50 81 VAL A C 1
ATOM 653 O O . VAL A 1 81 ? 3.502 -3.349 -32.501 1.00 98.50 81 VAL A O 1
ATOM 656 N N . LYS A 1 82 ? 4.681 -1.452 -32.248 1.00 98.00 82 LYS A N 1
ATOM 657 C CA . LYS A 1 82 ? 3.556 -0.548 -32.503 1.00 98.00 82 LYS A CA 1
ATOM 658 C C . LYS A 1 82 ? 3.010 -0.689 -33.924 1.00 98.00 82 LYS A C 1
ATOM 660 O O . LYS A 1 82 ? 1.792 -0.712 -34.076 1.00 98.00 82 LYS A O 1
ATOM 665 N N . ASP A 1 83 ? 3.876 -0.808 -34.924 1.00 98.25 83 ASP A N 1
ATOM 666 C CA . ASP A 1 83 ? 3.485 -0.940 -36.330 1.00 98.25 83 ASP A CA 1
ATOM 667 C C . ASP A 1 83 ? 2.794 -2.283 -36.604 1.00 98.25 83 ASP A C 1
ATOM 669 O O . ASP A 1 83 ? 1.822 -2.339 -37.353 1.00 98.25 83 ASP A O 1
ATOM 673 N N . GLN A 1 84 ? 3.254 -3.361 -35.961 1.00 98.12 84 GLN A N 1
ATOM 674 C CA . GLN A 1 84 ? 2.721 -4.708 -36.176 1.00 98.12 84 GLN A CA 1
ATOM 675 C C . GLN A 1 84 ? 1.462 -5.014 -35.349 1.00 98.12 84 GLN A C 1
ATOM 677 O O . GLN A 1 84 ? 0.544 -5.670 -35.839 1.00 98.12 84 GLN A O 1
ATOM 682 N N . TRP A 1 85 ? 1.415 -4.573 -34.089 1.00 97.56 85 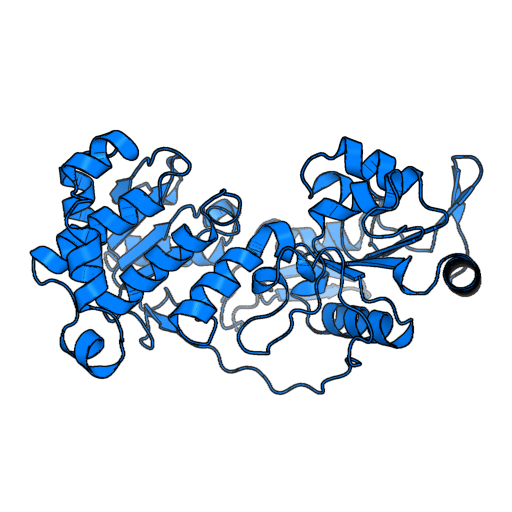TRP A N 1
ATOM 683 C CA . TRP A 1 85 ? 0.396 -4.999 -33.116 1.00 97.56 85 TRP A CA 1
ATOM 684 C C . TRP A 1 85 ? -0.444 -3.846 -32.546 1.00 97.56 85 TRP A C 1
ATOM 686 O O . TRP A 1 85 ? -1.390 -4.076 -31.786 1.00 97.56 85 TRP A O 1
ATOM 696 N N . GLY A 1 86 ? -0.120 -2.605 -32.912 1.00 97.50 86 GLY A N 1
ATOM 697 C CA . GLY A 1 86 ? -0.728 -1.396 -32.369 1.00 97.50 86 GLY A CA 1
ATOM 698 C C . GLY A 1 86 ? -0.116 -0.960 -31.035 1.00 97.50 86 GLY A C 1
ATOM 699 O O . GLY A 1 86 ? 0.515 -1.731 -30.312 1.00 97.50 86 GLY A O 1
ATOM 700 N N . ALA A 1 87 ? -0.341 0.304 -30.661 1.00 96.94 87 ALA A N 1
ATOM 701 C CA . ALA A 1 87 ? 0.244 0.884 -29.447 1.00 96.94 87 ALA A CA 1
ATOM 702 C C . ALA A 1 87 ? -0.183 0.149 -28.163 1.00 96.94 87 ALA A C 1
ATOM 704 O O . ALA A 1 87 ? 0.604 0.034 -27.226 1.00 96.94 87 ALA A O 1
ATOM 705 N N . ARG A 1 88 ? -1.402 -0.408 -28.131 1.00 96.12 88 ARG A N 1
ATOM 706 C CA . ARG A 1 88 ? -1.913 -1.193 -26.997 1.00 96.12 88 ARG A CA 1
ATOM 707 C C . ARG A 1 88 ? -1.132 -2.478 -26.712 1.00 96.12 88 ARG A C 1
ATOM 709 O O . ARG A 1 88 ? -1.297 -3.039 -25.636 1.00 96.12 88 ARG A O 1
ATOM 716 N N . ALA A 1 89 ? -0.274 -2.935 -27.622 1.00 97.81 89 ALA A N 1
ATOM 717 C CA . ALA A 1 89 ? 0.563 -4.107 -27.389 1.00 97.81 89 ALA A CA 1
ATOM 718 C C . ALA A 1 89 ? 1.745 -3.839 -26.438 1.00 97.81 89 ALA A C 1
ATOM 720 O O . ALA A 1 89 ? 2.426 -4.780 -26.035 1.00 97.81 89 ALA A O 1
ATOM 721 N N . LEU A 1 90 ? 1.993 -2.581 -26.057 1.00 98.25 90 LEU A N 1
ATOM 722 C CA . LEU A 1 90 ? 2.976 -2.223 -25.036 1.00 98.25 90 LEU A CA 1
ATOM 723 C C . LEU A 1 90 ? 2.339 -2.211 -23.642 1.00 98.25 90 LEU A C 1
ATOM 725 O O . LEU A 1 90 ? 1.369 -1.486 -23.424 1.00 98.25 90 LEU A O 1
ATOM 729 N N . ALA A 1 91 ? 2.930 -2.922 -22.683 1.00 97.50 91 ALA A N 1
ATOM 730 C CA . ALA A 1 91 ? 2.661 -2.762 -21.255 1.00 97.50 91 ALA A CA 1
ATOM 731 C C . ALA A 1 91 ? 3.786 -1.975 -20.565 1.00 97.50 91 ALA A C 1
ATOM 733 O O . ALA A 1 91 ? 4.966 -2.201 -20.816 1.00 97.50 91 ALA A O 1
ATOM 734 N N . ILE A 1 92 ? 3.440 -1.059 -19.663 1.00 96.25 92 ILE A N 1
ATOM 735 C CA . ILE A 1 92 ? 4.418 -0.331 -18.845 1.00 96.25 92 ILE A CA 1
ATOM 736 C C . ILE A 1 92 ? 4.217 -0.746 -17.394 1.00 96.25 92 ILE A C 1
ATOM 738 O O . ILE A 1 92 ? 3.198 -0.403 -16.806 1.00 96.25 92 ILE A O 1
ATOM 742 N N . PHE A 1 93 ? 5.170 -1.461 -16.808 1.00 94.69 93 PHE A N 1
ATOM 743 C CA . PHE A 1 93 ? 5.196 -1.764 -15.382 1.00 94.69 93 PHE A CA 1
ATOM 744 C C . PHE A 1 93 ? 5.901 -0.652 -14.615 1.00 94.69 93 PHE A C 1
ATOM 746 O O . PHE A 1 93 ? 7.033 -0.305 -14.935 1.00 94.69 93 PHE A O 1
ATOM 753 N N . CYS A 1 94 ? 5.251 -0.139 -13.575 1.00 91.56 94 CYS A N 1
ATOM 754 C CA . CYS A 1 94 ? 5.808 0.853 -12.665 1.00 91.56 94 CYS A CA 1
ATOM 755 C C . CYS A 1 94 ? 5.698 0.347 -11.220 1.00 91.56 94 CYS A C 1
ATOM 757 O O . CYS A 1 94 ? 4.591 0.132 -10.711 1.00 91.56 94 CYS A O 1
ATOM 759 N N . GLY A 1 95 ? 6.836 0.087 -10.573 1.00 89.00 95 GLY A N 1
ATOM 760 C CA . GLY A 1 95 ? 6.858 -0.445 -9.206 1.00 89.00 95 GLY A CA 1
ATOM 761 C C . GLY A 1 95 ? 6.631 0.633 -8.148 1.00 89.00 95 GLY A C 1
ATOM 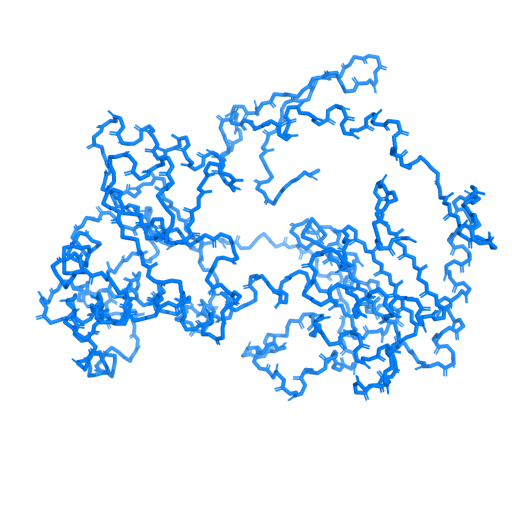762 O O . GLY A 1 95 ? 6.411 1.793 -8.479 1.00 89.00 95 GLY A O 1
ATOM 763 N N . SER A 1 96 ? 6.659 0.250 -6.866 1.00 82.38 96 SER A N 1
ATOM 764 C CA . SER A 1 96 ? 6.222 1.120 -5.752 1.00 82.38 96 SER A CA 1
ATOM 765 C C . SER A 1 96 ? 6.923 2.472 -5.741 1.00 82.38 96 SER A C 1
ATOM 767 O O . SER A 1 96 ? 6.258 3.502 -5.802 1.00 82.38 96 SER A O 1
ATOM 769 N N . VAL A 1 97 ? 8.260 2.466 -5.824 1.00 75.81 97 VAL A N 1
ATOM 770 C CA . VAL A 1 97 ? 9.061 3.695 -5.917 1.00 75.81 97 VAL A CA 1
ATOM 771 C C . VAL A 1 97 ? 8.601 4.553 -7.090 1.00 75.81 97 VAL A C 1
ATOM 773 O O . VAL A 1 97 ? 8.477 5.759 -6.948 1.00 75.81 97 VAL A O 1
ATOM 776 N N . GLY A 1 98 ? 8.298 3.945 -8.237 1.00 66.94 98 GLY A N 1
ATOM 777 C CA . GLY A 1 98 ? 7.843 4.668 -9.416 1.00 66.94 98 GLY A CA 1
ATOM 778 C C . GLY A 1 98 ? 6.401 5.182 -9.344 1.00 66.94 98 GLY A C 1
ATOM 779 O O . GLY A 1 98 ? 6.032 6.023 -10.153 1.00 66.94 98 GLY A O 1
ATOM 780 N N . VAL A 1 99 ? 5.577 4.701 -8.409 1.00 65.75 99 VAL A N 1
ATOM 781 C CA . VAL A 1 99 ? 4.186 5.150 -8.201 1.00 65.75 99 VAL A CA 1
ATOM 782 C C . VAL A 1 99 ? 4.094 6.190 -7.088 1.00 65.75 99 VAL A C 1
ATOM 784 O O . VAL A 1 99 ? 3.279 7.108 -7.176 1.00 65.75 99 VAL A O 1
ATOM 787 N N . GLU A 1 100 ? 4.917 6.048 -6.053 1.00 73.12 100 GLU A N 1
ATOM 788 C CA . GLU A 1 100 ? 4.944 6.932 -4.885 1.00 73.12 100 GLU A CA 1
ATOM 789 C C . GLU A 1 100 ? 5.887 8.123 -5.098 1.00 73.12 100 GLU A C 1
ATOM 791 O O . GLU A 1 100 ? 5.617 9.215 -4.602 1.00 73.12 100 GLU A O 1
ATOM 796 N N . ASN A 1 101 ? 6.916 7.974 -5.943 1.00 75.38 101 ASN A N 1
ATOM 797 C CA . ASN A 1 101 ? 7.648 9.105 -6.496 1.00 75.38 101 ASN A CA 1
ATOM 798 C C . ASN A 1 101 ? 6.824 9.764 -7.613 1.00 75.38 101 ASN A C 1
ATOM 800 O O . ASN A 1 101 ? 6.603 9.197 -8.688 1.00 75.38 101 ASN A O 1
ATOM 804 N N . ILE A 1 102 ? 6.400 11.001 -7.357 1.00 74.44 102 ILE A N 1
ATOM 805 C CA . ILE A 1 102 ? 5.524 11.764 -8.248 1.00 74.44 102 ILE A CA 1
ATOM 806 C C . ILE A 1 102 ? 6.139 11.952 -9.642 1.00 74.44 102 ILE A C 1
ATOM 808 O O . ILE A 1 102 ? 5.402 11.922 -10.629 1.00 74.44 102 ILE A O 1
ATOM 812 N N . GLU A 1 103 ? 7.456 12.120 -9.755 1.00 80.81 103 GLU A N 1
ATOM 813 C CA . GLU A 1 103 ? 8.126 12.366 -11.035 1.00 80.81 103 GLU A CA 1
ATOM 814 C C . GLU A 1 103 ? 8.078 11.128 -11.927 1.00 80.81 103 GLU A C 1
ATOM 816 O O . GLU A 1 103 ? 7.565 11.192 -13.046 1.00 80.81 103 GLU A O 1
ATOM 821 N N . VAL A 1 104 ? 8.522 9.977 -11.412 1.00 81.19 104 VAL A N 1
ATOM 822 C CA . VAL A 1 104 ? 8.543 8.713 -12.167 1.00 81.19 104 VAL A CA 1
ATOM 823 C C . VAL A 1 104 ? 7.127 8.313 -12.587 1.00 81.19 104 VAL A C 1
ATOM 825 O O . VAL A 1 104 ? 6.898 7.975 -13.752 1.00 81.19 104 VAL A O 1
ATOM 828 N N . ALA A 1 105 ? 6.147 8.451 -11.687 1.00 82.56 105 ALA A N 1
ATOM 829 C CA . ALA A 1 105 ? 4.746 8.167 -11.989 1.00 82.56 105 ALA A CA 1
ATOM 830 C C . ALA A 1 105 ? 4.218 9.079 -13.104 1.00 82.56 105 ALA A C 1
ATOM 832 O O . ALA A 1 105 ? 3.482 8.641 -13.994 1.00 82.56 105 ALA A O 1
ATOM 833 N N . THR A 1 106 ? 4.589 10.360 -13.059 1.00 87.25 106 THR A N 1
ATOM 834 C CA . THR A 1 106 ? 4.164 11.367 -14.032 1.00 87.25 106 THR A CA 1
ATOM 835 C C . THR A 1 106 ? 4.798 11.121 -15.397 1.00 87.25 106 THR A C 1
ATOM 837 O O . THR A 1 106 ? 4.083 11.147 -16.402 1.00 87.25 106 THR A O 1
ATOM 840 N N . PHE A 1 107 ? 6.095 10.812 -15.458 1.00 88.81 107 PHE A N 1
ATOM 841 C CA . PHE A 1 107 ? 6.782 10.500 -16.711 1.00 88.81 107 PHE A CA 1
ATOM 842 C C . PHE A 1 107 ? 6.282 9.198 -17.335 1.00 88.81 107 PHE A C 1
ATOM 844 O O . PHE A 1 107 ? 6.013 9.182 -18.536 1.00 88.81 107 PHE A O 1
ATOM 851 N N . ALA A 1 108 ? 6.038 8.149 -16.542 1.00 90.19 108 ALA A N 1
ATOM 852 C CA . ALA A 1 108 ? 5.446 6.907 -17.038 1.00 90.19 108 ALA A CA 1
ATOM 853 C C . ALA A 1 108 ? 4.053 7.149 -17.650 1.00 90.19 108 ALA A C 1
ATOM 855 O O . ALA A 1 108 ? 3.771 6.686 -18.755 1.00 90.19 108 ALA A O 1
ATOM 856 N N . ARG A 1 109 ? 3.194 7.939 -16.986 1.00 89.62 109 ARG A N 1
ATOM 857 C CA . ARG A 1 109 ? 1.865 8.321 -17.509 1.00 89.62 109 ARG A CA 1
ATOM 858 C C . ARG A 1 109 ? 1.948 9.202 -18.754 1.00 89.62 109 ARG A C 1
ATOM 860 O O . ARG A 1 109 ? 1.130 9.064 -19.662 1.00 89.62 109 ARG A O 1
ATOM 867 N N . ARG A 1 110 ? 2.916 10.117 -18.809 1.00 92.31 110 ARG A N 1
ATOM 868 C CA . ARG A 1 110 ? 3.137 10.974 -19.978 1.00 92.31 110 ARG A CA 1
ATOM 869 C C . ARG A 1 110 ? 3.602 10.151 -21.175 1.00 92.31 110 ARG A C 1
ATOM 871 O O . ARG A 1 110 ? 3.013 10.276 -22.245 1.00 92.31 110 ARG A O 1
ATOM 878 N N . PHE A 1 111 ? 4.607 9.296 -20.988 1.00 93.50 111 PHE A N 1
ATOM 879 C CA . PHE A 1 111 ? 5.120 8.420 -22.038 1.00 93.50 111 PHE A CA 1
ATOM 880 C C . PHE A 1 111 ? 4.040 7.458 -22.532 1.00 93.50 111 PHE A C 1
ATOM 882 O O . PHE A 1 111 ? 3.821 7.372 -23.735 1.00 93.50 111 PHE A O 1
ATOM 889 N N . LYS A 1 112 ? 3.297 6.823 -21.614 1.00 93.19 112 LYS A N 1
ATOM 890 C CA . LYS A 1 112 ? 2.104 6.016 -21.914 1.00 93.19 112 LYS A CA 1
ATOM 891 C C . LYS A 1 112 ? 1.192 6.729 -22.923 1.00 93.19 112 LYS A C 1
ATOM 893 O O . LYS A 1 112 ? 0.905 6.191 -23.992 1.00 93.19 112 LYS A O 1
ATOM 898 N N . GLY A 1 113 ? 0.776 7.951 -22.590 1.00 93.44 113 GLY A N 1
ATOM 899 C CA . GLY A 1 113 ? -0.129 8.742 -23.419 1.00 93.44 113 GLY A CA 1
ATOM 900 C C . GLY A 1 113 ? 0.474 9.184 -24.757 1.00 93.44 113 GLY A C 1
ATOM 901 O O . GLY A 1 113 ? -0.214 9.143 -25.774 1.00 93.44 113 GLY A O 1
ATOM 902 N N . ALA A 1 114 ? 1.757 9.557 -24.777 1.00 94.81 114 ALA A N 1
ATOM 903 C CA . ALA A 1 114 ? 2.469 9.938 -26.000 1.00 94.81 114 ALA A CA 1
ATOM 904 C C . ALA A 1 114 ? 2.668 8.747 -26.954 1.00 94.81 114 ALA A C 1
ATOM 906 O O . ALA A 1 114 ? 2.474 8.873 -28.163 1.00 94.81 114 ALA A O 1
ATOM 907 N N . PHE A 1 115 ? 3.006 7.574 -26.413 1.00 95.62 115 PHE A N 1
ATOM 908 C CA . PHE A 1 115 ? 3.124 6.336 -27.177 1.00 95.62 115 PHE A CA 1
ATOM 909 C C . PHE A 1 115 ? 1.759 5.863 -27.695 1.00 95.62 115 PHE A C 1
ATOM 911 O O . PHE A 1 115 ? 1.664 5.352 -28.816 1.00 95.62 115 PHE A O 1
ATOM 918 N N . GLY A 1 116 ? 0.705 6.085 -26.902 1.00 95.31 116 GLY A N 1
ATOM 919 C CA . GLY A 1 116 ? -0.679 5.730 -27.207 1.00 95.31 116 GLY A CA 1
ATOM 920 C C . GLY A 1 116 ? -1.123 4.386 -26.625 1.00 95.31 116 GLY A C 1
ATOM 921 O O . GLY A 1 116 ? -2.159 3.874 -27.035 1.00 95.31 116 GLY A O 1
ATOM 922 N N . THR A 1 117 ? -0.361 3.797 -25.698 1.00 95.75 117 THR A N 1
ATOM 923 C CA . THR A 1 117 ? -0.794 2.574 -25.004 1.00 95.75 117 THR A CA 1
ATOM 924 C C . THR A 1 117 ? -1.735 2.921 -23.849 1.00 95.75 117 THR A C 1
ATOM 926 O O . THR A 1 117 ? -1.445 3.852 -23.102 1.00 95.75 117 THR A O 1
ATOM 929 N N . PRO A 1 118 ? -2.835 2.184 -23.614 1.00 93.44 118 PRO A N 1
ATOM 930 C CA . PRO A 1 118 ? -3.622 2.358 -22.403 1.00 93.44 118 PRO A CA 1
ATOM 931 C C . PRO A 1 118 ? -3.006 1.620 -21.199 1.00 93.44 118 PRO A C 1
ATOM 933 O O . PRO A 1 118 ? -3.402 1.870 -20.063 1.00 93.44 118 PRO A O 1
ATOM 936 N N . ASN A 1 119 ? -2.012 0.748 -21.398 1.00 95.00 119 ASN A N 1
ATOM 937 C CA . ASN A 1 119 ? -1.586 -0.225 -20.390 1.00 95.00 119 ASN A CA 1
ATOM 938 C C . ASN A 1 119 ? -0.438 0.278 -19.510 1.00 95.00 119 ASN A C 1
ATOM 940 O O . ASN A 1 119 ? 0.730 -0.037 -19.738 1.00 95.00 119 ASN A O 1
ATOM 944 N N . LEU A 1 120 ? -0.787 1.005 -18.450 1.00 93.19 120 LEU A N 1
ATOM 945 C CA . LEU A 1 120 ? 0.100 1.216 -17.307 1.00 93.19 120 LEU A CA 1
ATOM 946 C C . LEU A 1 120 ? -0.275 0.227 -16.201 1.00 93.19 120 LEU A C 1
ATOM 948 O O . LEU A 1 120 ? -1.408 0.200 -15.735 1.00 93.19 120 LEU A O 1
ATOM 952 N N . LEU A 1 121 ? 0.669 -0.599 -15.788 1.00 93.31 121 LEU A N 1
ATOM 953 C CA . LEU A 1 121 ? 0.514 -1.650 -14.795 1.00 93.31 121 LEU A CA 1
ATOM 954 C C . LEU A 1 121 ? 1.351 -1.270 -13.576 1.00 93.31 121 LEU A C 1
ATOM 956 O O . LEU A 1 121 ? 2.493 -0.839 -13.707 1.00 93.31 121 LEU A O 1
ATOM 960 N N . SER A 1 122 ? 0.785 -1.381 -12.380 1.00 88.81 122 SER A N 1
ATOM 961 C CA . SER A 1 122 ? 1.463 -0.924 -11.164 1.00 88.81 122 SER A CA 1
ATOM 962 C C . SER A 1 122 ? 1.210 -1.827 -9.971 1.00 88.81 122 SER A C 1
ATOM 964 O O . SER A 1 122 ? 0.230 -2.576 -9.950 1.00 88.81 122 SER A O 1
ATOM 966 N N . VAL A 1 123 ? 2.064 -1.705 -8.951 1.00 86.19 123 VAL A N 1
ATOM 967 C CA . VAL A 1 123 ? 1.908 -2.410 -7.668 1.00 86.19 123 VAL A CA 1
ATOM 968 C C . VAL A 1 123 ? 0.565 -2.120 -6.987 1.00 86.19 123 VAL A C 1
ATOM 970 O O . VAL A 1 123 ? 0.077 -2.959 -6.236 1.00 86.19 123 VAL A O 1
ATOM 973 N N . GLU A 1 124 ? -0.080 -0.983 -7.288 1.00 85.69 124 GLU A N 1
ATOM 974 C CA . GLU A 1 124 ? -1.386 -0.614 -6.721 1.00 85.69 124 GLU A CA 1
ATOM 975 C C . GLU A 1 124 ? -2.421 -1.730 -6.927 1.00 85.69 124 GLU A C 1
ATOM 977 O O . GLU A 1 124 ? -3.226 -1.979 -6.033 1.00 85.69 124 GLU A O 1
ATOM 982 N N . ASN A 1 125 ? -2.327 -2.461 -8.047 1.00 86.00 125 ASN A N 1
ATOM 983 C CA . ASN A 1 125 ? -3.186 -3.594 -8.405 1.00 86.00 125 ASN A CA 1
ATOM 984 C C . ASN A 1 125 ? -3.311 -4.666 -7.325 1.00 86.00 125 ASN A C 1
ATOM 986 O O . ASN A 1 125 ? -4.393 -5.205 -7.123 1.00 86.00 125 ASN A O 1
ATOM 990 N N . ILE A 1 126 ? -2.197 -4.987 -6.673 1.00 86.81 126 ILE A N 1
ATOM 991 C CA . ILE A 1 126 ? -2.111 -6.039 -5.657 1.00 86.81 126 ILE A CA 1
ATOM 992 C C . ILE A 1 126 ? -1.855 -5.455 -4.268 1.00 86.81 126 ILE A C 1
ATOM 994 O O . ILE A 1 126 ? -1.533 -6.209 -3.359 1.00 86.81 126 ILE A O 1
ATOM 998 N N . CYS A 1 127 ? -1.927 -4.129 -4.128 1.00 87.25 127 CYS A N 1
ATOM 999 C CA . CYS A 1 127 ? -1.613 -3.405 -2.906 1.00 87.25 127 CYS A CA 1
ATOM 1000 C C . CYS A 1 127 ? -2.734 -2.409 -2.571 1.00 87.25 127 CYS A C 1
ATOM 1002 O O . CYS A 1 127 ? -3.852 -2.803 -2.247 1.00 87.25 127 CYS A O 1
ATOM 1004 N N . TYR A 1 128 ? -2.481 -1.106 -2.687 1.00 87.56 128 TYR A N 1
ATOM 1005 C CA . TYR A 1 128 ? -3.373 -0.068 -2.168 1.00 87.56 128 TYR A CA 1
ATOM 1006 C C . TYR A 1 128 ? -4.730 0.083 -2.876 1.00 87.56 128 TYR A C 1
ATOM 1008 O O . TYR A 1 128 ? -5.594 0.764 -2.320 1.00 87.56 128 TYR A O 1
ATOM 1016 N N . ARG A 1 129 ? -4.976 -0.506 -4.059 1.00 88.38 129 ARG A N 1
ATOM 1017 C CA . ARG A 1 129 ? -6.193 -0.196 -4.838 1.00 88.38 129 ARG A CA 1
ATOM 1018 C C . ARG A 1 129 ? -7.479 -0.443 -4.059 1.00 88.38 129 ARG A C 1
ATOM 1020 O O . ARG A 1 129 ? -8.333 0.442 -4.003 1.00 88.38 129 ARG A O 1
ATOM 1027 N N . ALA A 1 130 ? -7.619 -1.629 -3.468 1.00 90.50 130 ALA A N 1
ATOM 1028 C CA . ALA A 1 130 ? -8.834 -2.018 -2.754 1.00 90.50 130 ALA A CA 1
ATOM 1029 C C . ALA A 1 130 ? -9.133 -1.045 -1.602 1.00 90.50 130 ALA A C 1
ATOM 1031 O O . ALA A 1 130 ? -10.256 -0.557 -1.472 1.00 90.50 130 ALA A O 1
ATOM 1032 N N . ARG A 1 131 ? -8.097 -0.674 -0.841 1.00 92.12 131 ARG A N 1
ATOM 1033 C CA . ARG A 1 131 ? -8.163 0.319 0.237 1.00 92.12 131 ARG A CA 1
ATOM 1034 C C . ARG A 1 131 ? -8.507 1.717 -0.256 1.00 92.12 131 ARG A C 1
ATOM 1036 O O . ARG A 1 131 ? -9.330 2.393 0.359 1.00 92.12 131 ARG A O 1
ATOM 1043 N N . ILE A 1 132 ? -7.875 2.162 -1.345 1.00 90.69 132 ILE A N 1
ATOM 1044 C CA . ILE A 1 132 ? -8.132 3.474 -1.945 1.00 90.69 132 ILE A CA 1
ATOM 1045 C C . ILE A 1 132 ? -9.600 3.573 -2.345 1.00 90.69 132 ILE A C 1
ATOM 1047 O O . ILE A 1 132 ? -10.265 4.531 -1.957 1.00 90.69 132 ILE A O 1
ATOM 1051 N N . LEU A 1 133 ? -10.113 2.566 -3.054 1.00 91.88 133 LEU A N 1
ATOM 1052 C CA . LEU A 1 133 ? -11.508 2.517 -3.487 1.00 91.88 133 LEU A CA 1
ATOM 1053 C C . LEU A 1 133 ? -12.469 2.458 -2.298 1.00 91.88 133 LEU A C 1
ATOM 1055 O O . LEU A 1 133 ? -13.418 3.232 -2.258 1.00 91.88 133 LEU A O 1
ATOM 1059 N N . ALA A 1 134 ? -12.202 1.610 -1.302 1.00 93.25 134 ALA A N 1
ATOM 1060 C CA . ALA A 1 134 ? -13.016 1.499 -0.092 1.00 93.25 134 ALA A CA 1
ATOM 1061 C C . ALA A 1 134 ? -13.162 2.838 0.646 1.00 93.25 134 ALA A C 1
ATOM 1063 O O . ALA A 1 134 ? -14.270 3.248 1.007 1.00 93.25 134 ALA A O 1
ATOM 1064 N N . ARG A 1 135 ? -12.045 3.546 0.843 1.00 93.38 135 ARG A N 1
ATOM 1065 C CA . ARG A 1 135 ? -12.041 4.853 1.504 1.00 93.38 135 ARG A CA 1
ATOM 1066 C C . ARG A 1 135 ? -12.669 5.937 0.632 1.00 93.38 135 ARG A C 1
ATOM 1068 O O . ARG A 1 135 ? -13.436 6.739 1.150 1.00 93.38 135 ARG A O 1
ATOM 1075 N N . GLN A 1 136 ? -12.420 5.934 -0.679 1.00 92.44 136 GLN A N 1
ATOM 1076 C CA . GLN A 1 136 ? -13.065 6.874 -1.598 1.00 92.44 136 GLN A CA 1
ATOM 1077 C C . GLN A 1 136 ? -14.582 6.692 -1.619 1.00 92.44 136 GLN A C 1
ATOM 1079 O O . GLN A 1 136 ? -15.284 7.685 -1.491 1.00 92.44 136 GLN A O 1
ATOM 1084 N N . LEU A 1 137 ? -15.075 5.453 -1.692 1.00 92.88 137 LEU A N 1
ATOM 1085 C CA . LEU A 1 137 ? -16.503 5.127 -1.619 1.00 92.88 137 LEU A CA 1
ATOM 1086 C C . LEU A 1 137 ? -17.150 5.605 -0.314 1.00 92.88 137 LEU A C 1
ATOM 1088 O O . LEU A 1 137 ? -18.314 5.983 -0.323 1.00 92.88 137 LEU A O 1
ATOM 1092 N N . THR A 1 138 ? -16.401 5.592 0.790 1.00 94.44 138 THR A N 1
ATOM 1093 C CA . THR A 1 138 ? -16.919 5.950 2.120 1.00 94.44 138 THR A CA 1
ATOM 1094 C C . THR A 1 138 ? -16.823 7.454 2.407 1.00 94.44 138 THR A C 1
ATOM 1096 O O . THR A 1 138 ? -17.734 8.020 2.997 1.00 94.44 138 THR A O 1
ATOM 1099 N N . PHE A 1 139 ? -15.747 8.126 1.981 1.00 94.06 139 PHE A N 1
ATOM 1100 C CA . PHE A 1 139 ? -15.444 9.514 2.372 1.00 94.06 139 PHE A CA 1
ATOM 1101 C C . PHE A 1 139 ? -15.375 10.512 1.207 1.00 94.06 139 PHE A C 1
ATOM 1103 O O . PHE A 1 139 ? -15.068 11.687 1.410 1.00 94.06 139 PHE A O 1
ATOM 1110 N N . GLY A 1 140 ? -15.534 10.068 -0.040 1.00 91.25 140 GLY A N 1
ATOM 1111 C CA . GLY A 1 140 ? -15.299 10.905 -1.225 1.00 91.25 140 GLY A CA 1
ATOM 1112 C C . GLY A 1 140 ? -13.815 11.142 -1.557 1.00 91.25 140 GLY A C 1
ATOM 1113 O O . GLY A 1 140 ? -13.478 11.781 -2.559 1.00 91.25 140 GLY A O 1
ATOM 1114 N N . ARG A 1 141 ? -12.900 10.664 -0.706 1.00 89.69 141 ARG A N 1
ATOM 1115 C CA . ARG A 1 141 ? -11.447 10.894 -0.761 1.00 89.69 141 ARG A CA 1
ATOM 1116 C C . ARG A 1 141 ? -10.699 9.806 0.012 1.00 89.69 141 ARG A C 1
ATOM 1118 O O . ARG A 1 141 ? -11.313 8.933 0.611 1.00 89.69 141 ARG A O 1
ATOM 1125 N N . TYR A 1 142 ? -9.371 9.867 0.002 1.00 91.06 142 TYR A N 1
ATOM 1126 C CA . TYR A 1 142 ? -8.517 8.953 0.758 1.00 91.06 142 TYR A CA 1
ATOM 1127 C C . TYR A 1 142 ? -7.958 9.660 2.006 1.00 91.06 142 TYR A C 1
ATOM 1129 O O . TYR A 1 142 ? -6.961 10.373 1.882 1.00 91.06 142 TYR A O 1
ATOM 1137 N N . PRO A 1 143 ? -8.593 9.537 3.189 1.00 94.12 143 PRO A N 1
ATOM 1138 C CA . PRO A 1 143 ? -7.989 9.999 4.428 1.00 94.12 143 PRO A CA 1
ATOM 1139 C C . PRO A 1 143 ? -6.817 9.094 4.830 1.00 94.12 143 PRO A C 1
ATOM 1141 O O . PRO A 1 143 ? -6.783 7.904 4.497 1.00 94.12 143 PRO A O 1
ATOM 1144 N N . LEU A 1 144 ? -5.871 9.676 5.558 1.00 92.38 144 LEU A N 1
ATOM 1145 C CA . LEU A 1 144 ? -4.682 9.036 6.106 1.00 92.38 144 LEU A CA 1
ATOM 1146 C C . LEU A 1 144 ? -4.812 8.896 7.622 1.00 92.38 144 LEU A C 1
ATOM 1148 O O . LEU A 1 144 ? -5.456 9.715 8.272 1.00 92.38 144 LEU A O 1
ATOM 1152 N N . ASP A 1 145 ? -4.192 7.860 8.174 1.00 94.31 145 ASP A N 1
ATOM 1153 C CA . ASP A 1 145 ? -3.991 7.719 9.613 1.00 94.31 145 ASP A CA 1
ATOM 1154 C C . ASP A 1 145 ? -3.036 8.797 10.148 1.00 94.31 145 ASP A C 1
ATOM 1156 O O . ASP A 1 145 ? -1.937 8.969 9.625 1.00 94.31 145 ASP A O 1
ATOM 1160 N N . ASP A 1 146 ? -3.448 9.493 11.211 1.00 95.12 146 ASP A N 1
ATOM 1161 C CA . ASP A 1 146 ? -2.626 10.450 11.961 1.00 95.12 146 ASP A CA 1
ATOM 1162 C C . ASP A 1 146 ? -2.538 10.023 13.438 1.00 95.12 146 ASP A C 1
ATOM 1164 O O . ASP A 1 146 ? -3.276 10.518 14.289 1.00 95.12 146 ASP A O 1
ATOM 1168 N N . PRO A 1 147 ? -1.695 9.031 13.776 1.00 95.25 147 PRO A N 1
ATOM 1169 C CA . PRO A 1 147 ? -1.664 8.433 15.112 1.00 95.25 147 PRO A CA 1
ATOM 1170 C C . PRO A 1 147 ? -0.948 9.290 16.174 1.00 95.25 147 PRO A C 1
ATOM 1172 O O . PRO A 1 147 ? -0.918 8.915 17.353 1.00 95.25 147 PRO A O 1
ATOM 1175 N N . ASP A 1 148 ? -0.358 10.428 15.803 1.00 92.94 148 ASP A N 1
ATOM 1176 C CA . ASP A 1 148 ? 0.528 11.201 16.680 1.00 92.94 148 ASP A CA 1
ATOM 1177 C C . ASP A 1 148 ? -0.194 11.737 17.921 1.00 92.94 148 ASP A C 1
ATOM 1179 O O . ASP A 1 148 ? 0.296 11.563 19.042 1.00 92.94 148 ASP A O 1
ATOM 1183 N N . ALA A 1 149 ? -1.400 12.285 17.757 1.00 95.12 149 ALA A N 1
ATOM 1184 C CA . ALA A 1 149 ? -2.232 12.766 18.865 1.00 95.12 149 ALA A CA 1
ATOM 1185 C C . ALA A 1 149 ? -3.192 11.700 19.437 1.00 95.12 149 ALA A C 1
ATOM 1187 O O . ALA A 1 149 ? -3.923 11.978 20.384 1.00 95.12 149 ALA A O 1
ATOM 1188 N N . ALA A 1 150 ? -3.180 10.470 18.907 1.00 97.44 150 ALA A N 1
ATOM 1189 C CA . ALA A 1 150 ? -4.119 9.415 19.295 1.00 97.44 150 ALA A CA 1
ATOM 1190 C C . ALA A 1 150 ? -3.934 8.964 20.756 1.00 97.44 150 ALA A C 1
ATOM 1192 O O . ALA A 1 150 ? -2.805 8.708 21.181 1.00 97.44 150 ALA A O 1
ATOM 1193 N N . ARG A 1 151 ? -5.024 8.813 21.511 1.00 97.31 151 ARG A N 1
ATOM 1194 C CA . ARG A 1 151 ? -5.026 8.157 22.831 1.00 97.31 151 ARG A CA 1
ATOM 1195 C C . ARG A 1 151 ? -5.254 6.655 22.733 1.00 97.31 151 ARG A C 1
ATOM 1197 O O . ARG A 1 151 ? -4.784 5.932 23.602 1.00 97.31 151 ARG A O 1
ATOM 1204 N N . CYS A 1 152 ? -5.886 6.196 21.655 1.00 98.19 152 CYS A N 1
ATOM 1205 C CA . CYS A 1 152 ? -5.947 4.789 21.289 1.00 98.19 152 CYS A CA 1
ATOM 1206 C C . CYS A 1 152 ? -5.370 4.572 19.888 1.00 98.19 152 CYS A C 1
ATOM 1208 O O . CYS A 1 152 ? -5.727 5.275 18.943 1.00 98.19 152 CYS A O 1
ATOM 1210 N N . ILE A 1 153 ? -4.478 3.596 19.739 1.00 98.69 153 ILE A N 1
ATOM 1211 C CA . ILE A 1 153 ? -3.999 3.146 18.430 1.00 98.69 153 ILE A CA 1
ATOM 1212 C C . ILE A 1 153 ? -4.406 1.691 18.256 1.00 98.69 153 ILE A C 1
ATOM 1214 O O . ILE A 1 153 ? -4.087 0.847 19.091 1.00 98.69 153 ILE A O 1
ATOM 1218 N N . VAL A 1 154 ? -5.063 1.394 17.137 1.00 98.69 154 VAL A N 1
ATOM 1219 C CA . VAL A 1 154 ? -5.355 0.024 16.713 1.00 98.69 154 VAL A CA 1
ATOM 1220 C C . VAL A 1 154 ? -4.422 -0.323 15.560 1.00 98.69 154 VAL A C 1
ATOM 1222 O O . VAL A 1 154 ? -4.615 0.131 14.432 1.00 98.69 154 VAL A O 1
ATOM 1225 N N . LEU A 1 155 ? -3.394 -1.125 15.832 1.00 98.44 155 LEU A N 1
ATOM 1226 C CA . LEU A 1 155 ? -2.557 -1.720 14.794 1.00 98.44 155 LEU A CA 1
ATOM 1227 C C . LEU A 1 155 ? -3.311 -2.901 14.183 1.00 98.44 155 LEU A C 1
ATOM 1229 O O . LEU A 1 155 ? -3.331 -3.987 14.761 1.00 98.44 155 LEU A O 1
ATOM 1233 N N . TRP A 1 156 ? -3.921 -2.702 13.013 1.00 98.00 156 TRP A N 1
ATOM 1234 C CA . TRP A 1 156 ? -4.730 -3.732 12.360 1.00 98.00 156 TRP A CA 1
ATOM 1235 C C . TRP A 1 156 ? -3.970 -4.379 11.206 1.00 98.00 156 TRP A C 1
ATOM 1237 O O . TRP A 1 156 ? -3.717 -3.756 10.173 1.00 98.00 156 TRP A O 1
ATOM 1247 N N . GLY A 1 157 ? -3.534 -5.623 11.404 1.00 95.81 157 GLY A N 1
ATOM 1248 C CA . GLY A 1 157 ? -2.663 -6.344 10.480 1.00 95.81 157 GLY A CA 1
ATOM 1249 C C . GLY A 1 157 ? -1.328 -5.633 10.242 1.00 95.81 157 GLY A C 1
ATOM 1250 O O . GLY A 1 157 ? -0.724 -5.813 9.187 1.00 95.81 157 GLY A O 1
ATOM 1251 N N . HIS A 1 158 ? -0.879 -4.767 11.158 1.00 95.94 158 HIS A N 1
ATOM 1252 C CA . HIS A 1 158 ? 0.330 -3.964 10.981 1.00 95.94 158 HIS A CA 1
ATOM 1253 C C . HIS A 1 158 ? 1.437 -4.396 11.938 1.00 95.94 158 HIS A C 1
ATOM 1255 O O . HIS A 1 158 ? 1.214 -4.489 13.140 1.00 95.94 158 HIS A O 1
ATOM 1261 N N . ASN A 1 159 ? 2.645 -4.594 11.405 1.00 95.56 159 ASN A N 1
ATOM 1262 C CA . ASN A 1 159 ? 3.875 -4.686 12.185 1.00 95.56 159 ASN A CA 1
ATOM 1263 C C . ASN A 1 159 ? 4.783 -3.473 11.890 1.00 95.56 159 ASN A C 1
ATOM 1265 O O . ASN A 1 159 ? 5.578 -3.531 10.945 1.00 95.56 159 ASN A O 1
ATOM 1269 N N . PRO A 1 160 ? 4.671 -2.372 12.656 1.00 95.12 160 PRO A N 1
ATOM 1270 C CA . PRO A 1 160 ? 5.489 -1.181 12.454 1.00 95.12 160 PRO A CA 1
ATOM 1271 C C . PRO A 1 160 ? 6.998 -1.439 12.473 1.00 95.12 160 PRO A C 1
ATOM 1273 O O . PRO A 1 160 ? 7.700 -0.844 11.667 1.00 95.12 160 PRO A O 1
ATOM 1276 N N . ASP A 1 161 ? 7.511 -2.354 13.297 1.00 92.00 161 ASP A N 1
ATOM 1277 C CA . ASP A 1 161 ? 8.965 -2.565 13.402 1.00 92.00 161 ASP A CA 1
ATOM 1278 C C . ASP A 1 161 ? 9.590 -3.074 12.095 1.00 92.00 161 ASP A C 1
ATOM 1280 O O . ASP A 1 161 ? 10.692 -2.669 11.733 1.00 92.00 161 ASP A O 1
ATOM 1284 N N . GLY A 1 162 ? 8.860 -3.900 11.338 1.00 89.25 162 GLY A N 1
ATOM 1285 C CA . GLY A 1 162 ? 9.305 -4.368 10.021 1.00 89.25 162 GLY A C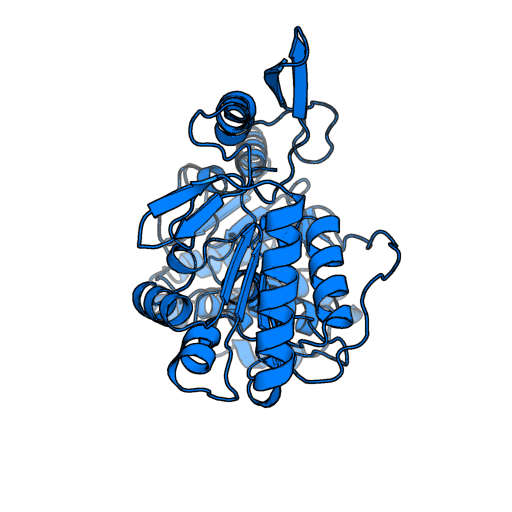A 1
ATOM 1286 C C . GLY A 1 162 ? 8.924 -3.442 8.862 1.00 89.25 162 GLY A C 1
ATOM 1287 O O . GLY A 1 162 ? 9.571 -3.461 7.817 1.00 89.25 162 GLY A O 1
ATOM 1288 N N . ALA A 1 163 ? 7.870 -2.636 9.019 1.00 89.94 163 ALA A N 1
ATOM 1289 C CA . ALA A 1 163 ? 7.251 -1.926 7.899 1.00 89.94 163 ALA A CA 1
ATOM 1290 C C . ALA A 1 163 ? 7.376 -0.397 7.968 1.00 89.94 163 ALA A C 1
ATOM 1292 O O . ALA A 1 163 ? 7.570 0.226 6.929 1.00 89.94 163 ALA A O 1
ATOM 1293 N N . LYS A 1 164 ? 7.275 0.207 9.157 1.00 92.62 164 LYS A N 1
ATOM 1294 C CA . LYS A 1 164 ? 7.194 1.657 9.419 1.00 92.62 164 LYS A CA 1
ATOM 1295 C C . LYS A 1 164 ? 7.850 1.973 10.775 1.00 92.62 164 LYS A C 1
ATOM 1297 O O . LYS A 1 164 ? 7.176 2.343 11.732 1.00 92.62 164 LYS A O 1
ATOM 1302 N N . GLY A 1 165 ? 9.165 1.770 10.889 1.00 92.75 165 GLY A N 1
ATOM 1303 C CA . GLY A 1 165 ? 9.852 1.753 12.190 1.00 92.75 165 GLY A CA 1
ATOM 1304 C C . GLY A 1 165 ? 9.732 3.045 13.013 1.00 92.75 165 GLY A C 1
ATOM 1305 O O . GLY A 1 165 ? 9.607 2.973 14.233 1.00 92.75 165 GLY A O 1
ATOM 1306 N N . MET A 1 166 ? 9.632 4.209 12.360 1.00 93.06 166 MET A N 1
ATOM 1307 C CA . MET A 1 166 ? 9.341 5.496 13.011 1.00 93.06 166 MET A CA 1
ATOM 1308 C C . MET A 1 166 ? 7.991 5.505 13.752 1.00 93.06 166 MET A C 1
ATOM 1310 O O . MET A 1 166 ? 7.870 6.118 14.810 1.00 93.06 166 MET A O 1
ATOM 1314 N N . LEU A 1 167 ? 6.978 4.790 13.245 1.00 94.94 167 LEU A N 1
ATOM 1315 C CA . LEU A 1 167 ? 5.711 4.608 13.957 1.00 94.94 167 LEU A CA 1
ATOM 1316 C C . LEU A 1 167 ? 5.907 3.721 15.192 1.00 94.94 167 LEU A C 1
ATOM 1318 O O . LEU A 1 167 ? 5.359 4.028 16.247 1.00 94.94 167 LEU A O 1
ATOM 1322 N N . GLY A 1 168 ? 6.700 2.651 15.081 1.00 95.06 168 GLY A N 1
ATOM 1323 C CA . GLY A 1 168 ? 7.021 1.783 16.219 1.00 95.06 168 GLY A CA 1
ATOM 1324 C C . GLY A 1 168 ? 7.723 2.539 17.352 1.00 95.06 168 GLY A C 1
ATOM 1325 O O . GLY A 1 168 ? 7.347 2.403 18.514 1.00 95.06 168 GLY A O 1
ATOM 1326 N N . GLU A 1 169 ? 8.679 3.403 17.006 1.00 92.94 169 GLU A N 1
ATOM 1327 C CA . GLU A 1 169 ? 9.340 4.364 17.904 1.00 92.94 169 GLU A CA 1
ATOM 1328 C C . GLU A 1 169 ? 8.337 5.288 18.612 1.00 92.94 169 GLU A C 1
ATOM 1330 O O . GLU A 1 169 ? 8.321 5.389 19.841 1.00 92.94 169 GLU A O 1
ATOM 1335 N N . THR A 1 170 ? 7.437 5.922 17.856 1.00 93.38 170 THR A N 1
ATOM 1336 C CA . THR A 1 170 ? 6.392 6.786 18.422 1.00 93.38 170 THR A CA 1
ATOM 1337 C C . THR A 1 170 ? 5.457 6.027 19.363 1.00 93.38 170 THR A C 1
ATOM 1339 O O . THR A 1 170 ? 5.176 6.518 20.456 1.00 93.38 170 THR A O 1
ATOM 1342 N N . ILE A 1 171 ? 5.021 4.820 18.999 1.00 96.12 171 ILE A N 1
ATOM 1343 C CA . ILE A 1 171 ? 4.161 3.985 19.848 1.00 96.12 171 ILE A CA 1
ATOM 1344 C C . ILE A 1 171 ? 4.873 3.626 21.157 1.00 96.12 171 ILE A C 1
ATOM 1346 O O . ILE A 1 171 ? 4.302 3.837 22.226 1.00 96.12 171 ILE A O 1
ATOM 1350 N N . ARG A 1 172 ? 6.131 3.165 21.101 1.00 94.88 172 ARG A N 1
ATOM 1351 C CA . ARG A 1 172 ? 6.921 2.841 22.302 1.00 94.88 172 ARG A CA 1
ATOM 1352 C C . ARG A 1 172 ? 7.063 4.034 23.242 1.00 94.88 172 ARG A C 1
ATOM 1354 O O . ARG A 1 172 ? 6.838 3.886 24.439 1.00 94.88 172 ARG A O 1
ATOM 1361 N N . ARG A 1 173 ? 7.360 5.227 22.713 1.00 93.75 173 ARG A N 1
ATOM 1362 C CA . ARG A 1 173 ? 7.437 6.458 23.523 1.00 93.75 173 ARG A CA 1
ATOM 1363 C C . ARG A 1 173 ? 6.109 6.790 24.204 1.00 93.75 173 ARG A C 1
ATOM 1365 O O . ARG A 1 173 ? 6.101 7.244 25.346 1.00 93.75 173 ARG A O 1
ATOM 1372 N N . LYS A 1 174 ? 4.980 6.572 23.524 1.00 94.81 174 LYS A N 1
ATOM 1373 C CA . LYS A 1 174 ? 3.646 6.832 24.090 1.00 94.81 174 LYS A CA 1
ATOM 1374 C C . LYS A 1 174 ? 3.254 5.798 25.152 1.00 94.81 174 LYS A C 1
ATOM 1376 O O . LYS A 1 174 ? 2.715 6.201 26.181 1.00 94.81 174 LYS A O 1
ATOM 1381 N N . LEU A 1 175 ? 3.581 4.519 24.944 1.00 94.88 175 LEU A N 1
ATOM 1382 C CA . LEU A 1 175 ? 3.402 3.454 25.940 1.00 94.88 175 LEU A CA 1
ATOM 1383 C C . LEU A 1 175 ? 4.243 3.700 27.196 1.00 94.88 175 LEU A C 1
ATOM 1385 O O . LEU A 1 175 ? 3.708 3.664 28.298 1.00 94.88 175 LEU A O 1
ATOM 1389 N N . ALA A 1 176 ? 5.533 4.017 27.039 1.00 93.94 176 ALA A N 1
ATOM 1390 C CA . ALA A 1 176 ? 6.432 4.300 28.162 1.00 93.94 176 ALA A CA 1
ATOM 1391 C C . ALA A 1 176 ? 5.971 5.504 29.002 1.00 93.94 176 ALA A C 1
ATOM 1393 O O . ALA A 1 176 ? 6.202 5.549 30.205 1.00 93.94 176 ALA A O 1
ATOM 1394 N N . ALA A 1 177 ? 5.285 6.465 28.377 1.00 94.12 177 ALA A N 1
ATOM 1395 C CA . ALA A 1 177 ? 4.687 7.608 29.060 1.00 94.12 177 ALA A CA 1
ATOM 1396 C C . ALA A 1 177 ? 3.305 7.316 29.683 1.00 94.12 177 ALA A C 1
ATOM 1398 O O . ALA A 1 177 ? 2.715 8.227 30.256 1.00 94.12 177 ALA A O 1
ATOM 1399 N N . GLY A 1 178 ? 2.748 6.108 29.525 1.00 92.00 178 GLY A N 1
ATOM 1400 C CA . GLY A 1 178 ? 1.407 5.758 30.011 1.00 92.00 178 GLY A CA 1
ATOM 1401 C C . GLY A 1 178 ? 0.268 6.509 29.307 1.00 92.00 178 GLY A C 1
ATOM 1402 O O . GLY A 1 178 ? -0.785 6.726 29.897 1.00 92.00 178 GLY A O 1
ATOM 1403 N N . ARG A 1 179 ? 0.478 6.962 28.061 1.00 89.88 179 ARG A N 1
ATOM 1404 C CA . ARG A 1 179 ? -0.454 7.845 27.325 1.00 89.88 179 ARG A CA 1
ATOM 1405 C C . A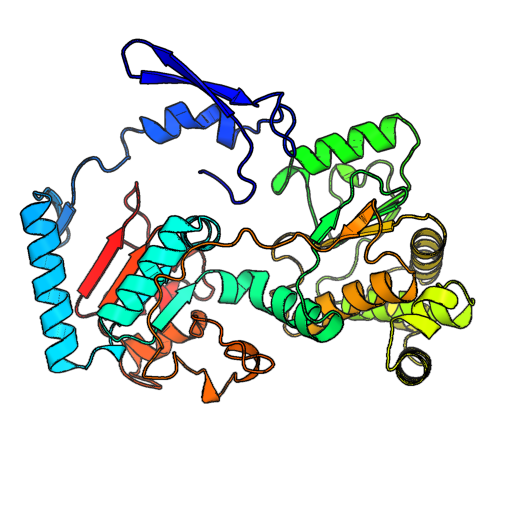RG A 1 179 ? -1.194 7.160 26.174 1.00 89.88 179 ARG A C 1
ATOM 1407 O O . ARG A 1 179 ? -1.727 7.858 25.311 1.00 89.88 179 ARG A O 1
ATOM 1414 N N . LEU A 1 180 ? -1.164 5.831 26.095 1.00 96.62 180 LEU A N 1
ATOM 1415 C CA . LEU A 1 180 ? -1.682 5.107 24.937 1.00 96.62 180 LEU A CA 1
ATOM 1416 C C . LEU A 1 180 ? -2.354 3.790 25.314 1.00 96.62 180 LEU A C 1
ATOM 1418 O O . LEU A 1 180 ? -1.698 2.897 25.844 1.00 96.62 180 LEU A O 1
ATOM 1422 N N . ASP A 1 181 ? -3.608 3.646 24.896 1.00 97.25 181 ASP A N 1
ATOM 1423 C CA . ASP A 1 181 ? -4.272 2.355 24.763 1.00 97.25 181 ASP A CA 1
ATOM 1424 C C . ASP A 1 181 ? -3.881 1.745 23.415 1.00 97.25 181 ASP A C 1
ATOM 1426 O O . ASP A 1 181 ? -4.265 2.237 22.348 1.00 97.25 181 ASP A O 1
ATOM 1430 N N . LEU A 1 182 ? -3.073 0.688 23.439 1.00 98.31 182 LEU A N 1
ATOM 1431 C CA . LEU A 1 182 ? -2.650 -0.003 22.226 1.00 98.31 182 LEU A CA 1
ATOM 1432 C C . LEU A 1 182 ? -3.440 -1.298 22.055 1.00 98.31 182 LEU A C 1
ATOM 1434 O O . LEU A 1 182 ? -3.383 -2.188 22.903 1.00 98.31 182 LEU A O 1
ATOM 1438 N N . VAL A 1 183 ? -4.118 -1.420 20.917 1.00 98.62 183 VAL A N 1
ATOM 1439 C CA . VAL A 1 183 ? -4.732 -2.666 20.453 1.00 98.62 183 VAL A CA 1
ATOM 1440 C C . VAL A 1 183 ? -3.939 -3.178 19.257 1.00 98.62 183 VAL A C 1
ATOM 1442 O O . VAL A 1 183 ? -3.633 -2.431 18.328 1.00 98.62 183 VAL A O 1
ATOM 1445 N N . VAL A 1 184 ? -3.614 -4.466 19.258 1.00 98.56 184 VAL A N 1
ATOM 1446 C CA . VAL A 1 184 ? -2.938 -5.140 18.149 1.00 98.56 184 VAL A CA 1
ATOM 1447 C C . VAL A 1 184 ? -3.858 -6.227 17.621 1.00 98.56 184 VAL A C 1
ATOM 1449 O O . VAL A 1 184 ? -4.049 -7.241 18.280 1.00 98.56 184 VAL A O 1
ATOM 1452 N N . VAL A 1 185 ? -4.406 -6.045 16.423 1.00 98.56 185 VAL A N 1
ATOM 1453 C CA . VAL A 1 185 ? -5.157 -7.087 15.710 1.00 98.56 185 VAL A CA 1
ATOM 1454 C C . VAL A 1 185 ? -4.204 -7.737 14.723 1.00 98.56 185 VAL A C 1
ATOM 1456 O O . VAL A 1 185 ? -3.879 -7.155 13.688 1.00 98.56 185 VAL A O 1
ATOM 1459 N N . ASN A 1 186 ? -3.666 -8.904 15.066 1.00 96.69 186 ASN A N 1
ATOM 1460 C CA . ASN A 1 186 ? -2.659 -9.561 14.239 1.00 96.69 186 ASN A CA 1
ATOM 1461 C C . ASN A 1 186 ? -2.593 -11.058 14.570 1.00 96.69 186 ASN A C 1
ATOM 1463 O O . ASN A 1 186 ? -2.402 -11.379 15.741 1.00 96.69 186 ASN A O 1
ATOM 1467 N N . PRO A 1 187 ? -2.657 -11.978 13.587 1.00 96.06 187 PRO A N 1
ATOM 1468 C CA . PRO A 1 187 ? -2.507 -13.411 13.856 1.00 96.06 187 PRO A CA 1
ATOM 1469 C C . PRO A 1 187 ? -1.175 -13.751 14.541 1.00 96.06 187 PRO A C 1
ATOM 1471 O O . PRO A 1 187 ? -1.073 -14.716 15.294 1.00 96.06 187 PRO A O 1
ATOM 1474 N N . ARG A 1 188 ? -0.129 -12.950 14.285 1.00 94.44 188 ARG A N 1
ATOM 1475 C CA . ARG A 1 188 ? 1.182 -13.086 14.924 1.00 94.44 188 ARG A CA 1
ATOM 1476 C C . ARG A 1 188 ? 1.328 -12.094 16.069 1.00 94.44 188 ARG A C 1
ATOM 1478 O O . ARG A 1 188 ? 1.047 -10.906 15.917 1.00 94.44 188 ARG A O 1
ATOM 1485 N N . ARG A 1 189 ? 1.875 -12.564 17.191 1.00 95.88 189 ARG A N 1
ATOM 1486 C CA . ARG A 1 189 ? 2.276 -11.697 18.302 1.00 95.88 189 ARG A CA 1
ATOM 1487 C C . ARG A 1 189 ? 3.563 -10.954 17.937 1.00 95.88 189 ARG A C 1
ATOM 1489 O O . ARG A 1 189 ? 4.648 -11.525 17.963 1.00 95.88 189 ARG A O 1
ATOM 1496 N N . ILE A 1 190 ? 3.426 -9.694 17.533 1.00 95.81 190 ILE A N 1
ATOM 1497 C CA . ILE A 1 190 ? 4.549 -8.805 17.184 1.00 95.81 190 ILE A CA 1
ATOM 1498 C C . ILE A 1 190 ? 5.183 -8.192 18.447 1.00 95.81 190 ILE A C 1
ATOM 1500 O O . ILE A 1 190 ? 4.523 -8.168 19.484 1.00 95.81 190 ILE A O 1
ATOM 1504 N N . PRO A 1 191 ? 6.407 -7.630 18.391 1.00 95.44 191 PRO A N 1
ATOM 1505 C CA . PRO A 1 191 ? 7.049 -7.030 19.567 1.00 95.44 191 PRO A CA 1
ATOM 1506 C C . PRO A 1 191 ? 6.201 -5.956 20.265 1.00 95.44 191 PRO A C 1
ATOM 1508 O O . PRO A 1 191 ? 6.094 -5.953 21.487 1.00 95.44 191 PRO A O 1
ATOM 1511 N N . LEU A 1 192 ? 5.515 -5.099 19.498 1.00 95.94 192 LEU A N 1
ATOM 1512 C CA . LEU A 1 192 ? 4.606 -4.073 20.036 1.00 95.94 192 LEU A CA 1
ATOM 1513 C C . LEU A 1 192 ? 3.352 -4.631 20.728 1.00 95.94 192 LEU A C 1
ATOM 1515 O O . LEU A 1 192 ? 2.642 -3.873 21.375 1.00 95.94 192 LEU A O 1
ATOM 1519 N N . ALA A 1 193 ? 3.069 -5.932 20.619 1.00 95.25 193 ALA A N 1
ATOM 1520 C CA . ALA A 1 193 ? 2.010 -6.568 21.399 1.00 95.25 193 ALA A CA 1
ATOM 1521 C C . ALA A 1 193 ? 2.400 -6.740 22.882 1.00 95.25 193 ALA A C 1
ATOM 1523 O O . ALA A 1 193 ? 1.553 -7.060 23.717 1.00 95.25 193 ALA A O 1
ATOM 1524 N N . GLN A 1 194 ? 3.677 -6.545 23.230 1.00 90.25 194 GLN A N 1
ATOM 1525 C CA . GLN A 1 194 ? 4.122 -6.505 24.616 1.00 90.25 194 GLN A CA 1
ATOM 1526 C C . GLN A 1 194 ? 3.619 -5.208 25.269 1.00 90.25 194 GLN A C 1
ATOM 1528 O O . GLN A 1 194 ? 4.087 -4.122 24.942 1.00 90.25 194 GLN A O 1
ATOM 1533 N N . GLY A 1 195 ? 2.651 -5.325 26.182 1.00 81.50 195 GLY A N 1
ATOM 1534 C CA . GLY A 1 195 ? 1.983 -4.171 26.800 1.00 81.50 195 GLY A CA 1
ATOM 1535 C C . GLY A 1 195 ? 0.775 -3.640 26.019 1.00 81.50 195 GLY A C 1
ATOM 1536 O O . GLY A 1 195 ? 0.309 -2.543 26.307 1.00 81.50 195 GLY A O 1
ATOM 1537 N N . ALA A 1 196 ? 0.268 -4.404 25.046 1.00 93.69 196 ALA A N 1
ATOM 1538 C CA . ALA A 1 196 ? -0.941 -4.091 24.289 1.00 93.69 196 ALA A CA 1
ATOM 1539 C C . ALA A 1 196 ? -2.044 -5.126 24.533 1.00 93.69 196 ALA A C 1
ATOM 1541 O O . ALA A 1 196 ? -1.769 -6.266 24.916 1.00 93.69 196 ALA A O 1
ATOM 1542 N N . TYR A 1 197 ? -3.279 -4.764 24.194 1.00 95.81 197 TYR A N 1
ATOM 1543 C CA . TYR A 1 197 ? -4.360 -5.728 24.029 1.00 95.81 197 TYR A CA 1
ATOM 1544 C C . TYR A 1 197 ? -4.201 -6.431 22.673 1.00 95.81 197 TYR A C 1
ATOM 1546 O O . TYR A 1 197 ? -4.391 -5.818 21.620 1.00 95.81 197 TYR A O 1
ATOM 1554 N N . HIS A 1 198 ? -3.791 -7.701 22.669 1.00 98.19 198 HIS A N 1
ATOM 1555 C CA . HIS A 1 198 ? -3.508 -8.454 21.440 1.00 98.19 198 HIS A CA 1
ATOM 1556 C C . HIS A 1 198 ? -4.662 -9.391 21.081 1.00 98.19 198 HIS A C 1
ATOM 1558 O O . HIS A 1 198 ? -4.998 -10.281 21.851 1.00 98.19 198 HIS A O 1
ATOM 1564 N N . LEU A 1 199 ? -5.219 -9.214 19.882 1.00 98.50 199 LEU A N 1
ATOM 1565 C CA . LEU A 1 199 ? -6.207 -10.094 19.267 1.00 98.50 199 LEU A CA 1
ATOM 1566 C C . LEU A 1 199 ? -5.527 -10.976 18.196 1.00 98.50 199 LEU A C 1
ATOM 1568 O O . LEU A 1 199 ? -5.261 -10.483 17.088 1.00 98.50 199 LEU A O 1
ATOM 1572 N N . PRO A 1 200 ? -5.238 -12.264 18.482 1.00 97.75 200 PRO A N 1
ATOM 1573 C CA . PRO A 1 200 ? -4.662 -13.215 17.529 1.00 97.75 200 PRO A CA 1
ATOM 1574 C C . PRO A 1 200 ? -5.718 -13.731 16.540 1.00 97.75 200 PRO A C 1
ATOM 1576 O O . PRO A 1 200 ? -6.064 -14.908 16.525 1.00 97.75 200 PRO A O 1
ATOM 1579 N N . ILE A 1 201 ? -6.254 -12.821 15.727 1.00 97.69 201 ILE A N 1
ATOM 1580 C CA . ILE A 1 201 ? -7.364 -13.096 14.811 1.00 97.69 201 ILE A CA 1
ATOM 1581 C C . ILE A 1 201 ? -7.034 -14.231 13.828 1.00 97.69 201 ILE A C 1
ATOM 1583 O O . ILE A 1 201 ? -5.912 -14.328 13.318 1.00 97.69 201 ILE A O 1
ATOM 1587 N N . ARG A 1 202 ? -8.032 -15.055 13.495 1.00 97.25 202 ARG A N 1
ATOM 1588 C CA . ARG A 1 202 ? -7.974 -15.960 12.344 1.00 97.25 202 ARG A CA 1
ATOM 1589 C C . ARG A 1 202 ? -7.670 -15.168 11.055 1.00 97.25 202 ARG A C 1
ATOM 1591 O O . ARG A 1 202 ? -8.359 -14.192 10.758 1.00 97.25 202 ARG A O 1
ATOM 1598 N N . PRO A 1 203 ? -6.668 -15.558 10.246 1.00 95.00 203 PRO A N 1
ATOM 1599 C CA . PRO A 1 203 ? -6.359 -14.847 9.005 1.00 95.00 203 PRO A CA 1
ATOM 1600 C C . PRO A 1 203 ? -7.566 -14.739 8.057 1.00 95.00 203 PRO A C 1
ATOM 1602 O O . PRO A 1 203 ? -8.194 -15.746 7.732 1.00 95.00 203 PRO A O 1
ATOM 1605 N N . GLY A 1 204 ? -7.857 -13.525 7.578 1.00 93.62 204 GLY A N 1
ATOM 1606 C CA . GLY A 1 204 ? -8.913 -13.253 6.595 1.00 93.62 204 GLY A CA 1
ATOM 1607 C C . GLY A 1 204 ? -10.313 -13.012 7.165 1.00 93.62 204 GLY A C 1
ATOM 1608 O O . GLY A 1 204 ? -11.252 -12.837 6.386 1.00 93.62 204 GLY A O 1
ATOM 1609 N N . THR A 1 205 ? -10.476 -12.967 8.491 1.00 97.00 205 THR A N 1
ATOM 1610 C CA . THR A 1 205 ? -11.781 -12.749 9.145 1.00 97.00 205 THR A CA 1
ATOM 1611 C C . THR A 1 205 ? -11.961 -11.345 9.725 1.00 97.00 205 THR A C 1
ATOM 1613 O O . THR A 1 205 ? -12.806 -11.127 10.589 1.00 97.00 205 THR A O 1
ATOM 1616 N N . ASP A 1 206 ? -11.182 -10.373 9.254 1.00 97.50 206 ASP A N 1
ATOM 1617 C CA . ASP A 1 206 ? -11.162 -8.993 9.752 1.00 97.50 206 ASP A CA 1
ATOM 1618 C C . ASP A 1 206 ? -12.520 -8.286 9.631 1.00 97.50 206 ASP A C 1
ATOM 1620 O O . ASP A 1 206 ? -12.941 -7.598 10.560 1.00 97.50 206 ASP A O 1
ATOM 1624 N N . ALA A 1 207 ? -13.242 -8.502 8.524 1.00 97.00 207 ALA A N 1
ATOM 1625 C CA . ALA A 1 207 ? -14.594 -7.973 8.348 1.00 97.00 207 ALA A CA 1
ATOM 1626 C C . ALA A 1 207 ? -15.563 -8.453 9.443 1.00 97.00 207 ALA A C 1
ATOM 1628 O O . ALA A 1 207 ? -16.357 -7.657 9.933 1.00 97.00 207 ALA A O 1
ATOM 1629 N N . ALA A 1 208 ? -15.472 -9.721 9.860 1.00 98.25 208 ALA A N 1
ATOM 1630 C CA . ALA A 1 208 ? -16.326 -10.268 10.915 1.00 98.25 208 ALA A CA 1
ATOM 1631 C C . ALA A 1 208 ? -16.038 -9.606 12.270 1.00 98.25 208 ALA A C 1
ATOM 1633 O O . ALA A 1 208 ? -16.972 -9.207 12.963 1.00 98.25 208 ALA A O 1
ATOM 1634 N N . LEU A 1 209 ? -14.756 -9.407 12.604 1.00 98.69 209 LEU A N 1
ATOM 1635 C CA . LEU A 1 209 ? -14.362 -8.666 13.805 1.00 98.69 209 LEU A CA 1
ATOM 1636 C C . LEU A 1 209 ? -14.892 -7.227 13.765 1.00 98.69 209 LEU A C 1
ATOM 1638 O O . LEU A 1 209 ? -15.505 -6.772 14.725 1.00 98.69 209 LEU A O 1
ATOM 1642 N N . GLY A 1 210 ? -14.695 -6.517 12.651 1.00 98.62 210 GLY A N 1
ATOM 1643 C CA . GLY A 1 210 ? -15.156 -5.137 12.516 1.00 98.62 210 GLY A CA 1
ATOM 1644 C C . GLY A 1 210 ? -16.679 -4.993 12.612 1.00 98.62 210 GLY A C 1
ATOM 1645 O O . GLY A 1 210 ? -17.159 -4.071 13.267 1.00 98.62 210 GLY A O 1
ATOM 1646 N N . LEU A 1 211 ? -17.442 -5.915 12.014 1.00 98.88 211 LEU A N 1
ATOM 1647 C CA . LEU A 1 211 ? -18.907 -5.938 12.103 1.00 98.88 211 LEU A CA 1
ATOM 1648 C C . LEU A 1 211 ? -19.386 -6.199 13.537 1.00 98.88 211 LEU A C 1
ATOM 1650 O O . LEU A 1 211 ? -20.280 -5.501 14.006 1.00 98.88 211 LEU A O 1
ATOM 1654 N N . ALA A 1 212 ? -18.750 -7.126 14.257 1.00 98.94 212 ALA A N 1
ATOM 1655 C CA . ALA A 1 212 ? -19.081 -7.379 15.658 1.00 98.94 212 ALA A CA 1
ATOM 1656 C C . ALA A 1 212 ? -18.687 -6.230 16.591 1.00 98.94 212 ALA A C 1
ATOM 1658 O O . ALA A 1 212 ? -19.413 -5.925 17.535 1.00 98.94 212 ALA A O 1
ATOM 1659 N N . MET A 1 213 ? -17.587 -5.530 16.303 1.00 98.94 213 MET A N 1
ATOM 1660 C CA . MET A 1 213 ? -17.261 -4.289 17.005 1.00 98.94 213 MET A CA 1
ATOM 1661 C C . MET A 1 213 ? -18.325 -3.212 16.758 1.00 98.94 213 MET A C 1
ATOM 1663 O O . MET A 1 213 ? -18.748 -2.561 17.708 1.00 98.94 213 MET A O 1
ATOM 1667 N N . LEU A 1 214 ? -18.792 -3.036 15.515 1.00 98.94 214 LEU A N 1
ATOM 1668 C CA . LEU A 1 214 ? -19.879 -2.100 15.196 1.00 98.94 214 LEU A CA 1
ATOM 1669 C C . LEU A 1 214 ? -21.184 -2.470 15.909 1.00 98.94 214 LEU A C 1
ATOM 1671 O O . LEU A 1 214 ? -21.836 -1.578 16.442 1.00 98.94 214 LEU A O 1
ATOM 1675 N N . ASN A 1 215 ? -21.534 -3.760 15.964 1.00 98.88 215 ASN A N 1
ATOM 1676 C CA . ASN A 1 215 ? -22.691 -4.251 16.714 1.00 98.88 215 ASN A CA 1
ATOM 1677 C C . ASN A 1 215 ? -22.635 -3.798 18.181 1.00 98.88 215 ASN A C 1
ATOM 1679 O O . ASN A 1 215 ? -23.578 -3.172 18.658 1.00 98.88 215 ASN A O 1
ATOM 1683 N N . VAL A 1 216 ? -21.508 -4.030 18.866 1.00 98.94 216 VAL A N 1
ATOM 1684 C CA . VAL A 1 216 ? -21.314 -3.603 20.264 1.00 98.94 216 VAL A CA 1
ATOM 1685 C C . VAL A 1 216 ? -21.412 -2.085 20.395 1.00 98.94 216 VAL A C 1
ATOM 1687 O O . VAL A 1 216 ? -22.148 -1.592 21.240 1.00 98.94 216 VAL A O 1
ATOM 1690 N N . ILE A 1 217 ? -20.702 -1.338 19.546 1.00 98.94 217 ILE A N 1
ATOM 1691 C CA . ILE A 1 217 ? -20.654 0.130 19.613 1.00 98.94 217 ILE A CA 1
ATOM 1692 C C . ILE A 1 217 ? -22.043 0.747 19.419 1.00 98.94 217 ILE A C 1
ATOM 1694 O O . ILE A 1 217 ? -22.385 1.706 20.106 1.00 98.94 217 ILE A O 1
ATOM 1698 N N . ILE A 1 218 ? -22.839 0.214 18.492 1.00 98.88 218 ILE A N 1
ATOM 1699 C CA . ILE A 1 218 ? -24.177 0.728 18.187 1.00 98.88 218 ILE A CA 1
ATOM 1700 C C . ILE A 1 218 ? -25.173 0.328 19.280 1.00 98.88 218 ILE A C 1
ATOM 1702 O O . ILE A 1 218 ? -25.892 1.188 19.783 1.00 98.88 218 ILE A O 1
ATOM 1706 N N . ASN A 1 219 ? -25.188 -0.943 19.692 1.00 98.81 219 ASN A N 1
ATOM 1707 C CA . ASN A 1 219 ? -26.155 -1.451 20.671 1.00 98.81 219 ASN A CA 1
ATOM 1708 C C . ASN A 1 219 ? -25.886 -0.962 22.105 1.00 98.81 219 ASN A C 1
ATOM 1710 O O . ASN A 1 219 ? -26.815 -0.884 22.904 1.00 98.81 219 ASN A O 1
ATOM 1714 N N . GLU A 1 220 ? -24.640 -0.608 22.431 1.00 98.81 220 GLU A N 1
ATOM 1715 C CA . GLU A 1 220 ? -24.274 0.031 23.704 1.00 98.81 220 GLU A CA 1
ATOM 1716 C C . GLU A 1 220 ? -24.278 1.568 23.633 1.00 98.81 220 GLU A C 1
ATOM 1718 O O . GLU A 1 220 ? -23.888 2.219 24.599 1.00 98.81 220 GLU A O 1
ATOM 1723 N N . ASP A 1 221 ? -24.718 2.155 22.513 1.00 98.56 221 ASP A N 1
ATOM 1724 C CA . ASP A 1 221 ? -24.848 3.608 22.338 1.00 98.56 221 ASP A CA 1
ATOM 1725 C C . ASP A 1 221 ? -23.517 4.381 22.512 1.00 98.56 221 ASP A C 1
ATOM 1727 O O . ASP A 1 221 ? -23.473 5.503 23.012 1.00 98.56 221 ASP A O 1
ATOM 1731 N N . LEU A 1 222 ? -22.404 3.766 22.085 1.00 98.75 222 LEU A N 1
ATOM 1732 C CA . LEU A 1 222 ? -21.031 4.285 22.214 1.00 98.75 222 LEU A CA 1
ATOM 1733 C C . LEU A 1 222 ? -20.536 5.054 20.973 1.00 98.75 222 LEU A C 1
ATOM 1735 O O . LEU A 1 222 ? -19.376 5.469 20.916 1.00 98.75 222 LEU A O 1
ATOM 1739 N N . TYR A 1 223 ? -21.372 5.196 19.946 1.00 98.69 223 TYR A N 1
ATOM 1740 C CA . TYR A 1 223 ? -21.047 5.947 18.734 1.00 98.69 223 TYR A CA 1
ATOM 1741 C C . TYR A 1 223 ? -21.186 7.463 18.959 1.00 98.69 223 TYR A C 1
ATOM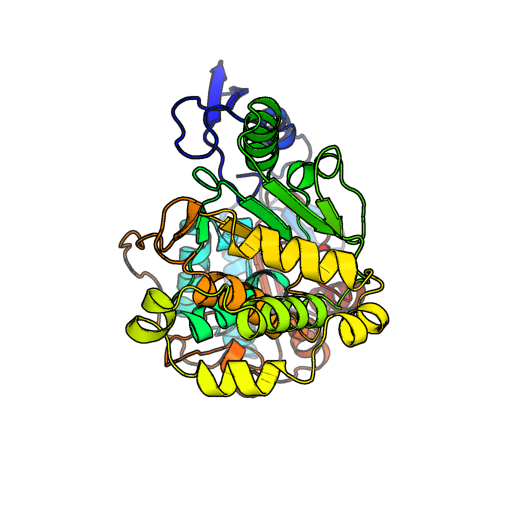 1743 O O . TYR A 1 223 ? -21.897 7.927 19.850 1.00 98.69 223 TYR A O 1
ATOM 1751 N N . ASP A 1 224 ? -20.512 8.261 18.134 1.00 98.56 224 ASP A N 1
ATOM 1752 C CA . ASP A 1 224 ? -20.621 9.718 18.176 1.00 98.56 224 ASP A CA 1
ATOM 1753 C C . ASP A 1 224 ? -21.909 10.157 17.467 1.00 98.56 224 ASP A C 1
ATOM 1755 O O . ASP A 1 224 ? -21.951 10.304 16.243 1.00 98.56 224 ASP A O 1
ATOM 1759 N N . LYS A 1 225 ? -22.977 10.352 18.248 1.00 98.50 225 LYS A N 1
ATOM 1760 C CA . LYS A 1 225 ? -24.303 10.744 17.744 1.00 98.50 225 LYS A CA 1
ATOM 1761 C C . LYS A 1 225 ? -24.269 12.024 16.919 1.00 98.50 225 LYS A C 1
ATOM 1763 O O . LYS A 1 225 ? -24.859 12.065 15.844 1.00 98.50 225 LYS A O 1
ATOM 1768 N N . ALA A 1 226 ? -23.563 13.046 17.402 1.00 98.12 226 ALA A N 1
ATOM 1769 C CA . ALA A 1 226 ? -23.505 14.344 16.740 1.00 98.12 226 ALA A CA 1
ATOM 1770 C C . ALA A 1 226 ? -22.764 14.248 15.401 1.00 98.12 226 ALA A C 1
ATOM 1772 O O . ALA A 1 226 ? -23.174 14.862 14.413 1.00 98.12 226 ALA A O 1
ATOM 1773 N N . PHE A 1 227 ? -21.686 13.458 15.344 1.00 97.94 227 PHE A N 1
ATOM 1774 C CA . PHE A 1 227 ? -20.982 13.198 14.094 1.00 97.94 227 PHE A CA 1
ATOM 1775 C C . PHE A 1 227 ? -21.849 12.404 13.114 1.00 97.94 227 PHE A C 1
ATOM 1777 O O . PHE A 1 227 ? -21.955 12.782 11.945 1.00 97.94 227 PHE A O 1
ATOM 1784 N N . VAL A 1 228 ? -22.480 11.326 13.587 1.00 98.38 228 VAL A N 1
ATOM 1785 C CA . VAL A 1 228 ? -23.341 10.461 12.774 1.00 98.38 228 VAL A CA 1
ATOM 1786 C C . VAL A 1 228 ? -24.504 11.250 12.176 1.00 98.38 228 VAL A C 1
ATOM 1788 O O . VAL A 1 228 ? -24.692 11.210 10.961 1.00 98.38 228 VAL A O 1
ATOM 1791 N N . GLU A 1 229 ? -25.226 12.025 12.985 1.00 98.12 229 GLU A N 1
ATOM 1792 C CA . GLU A 1 229 ? -26.367 12.828 12.535 1.00 98.12 229 GLU A CA 1
ATOM 1793 C C . GLU A 1 229 ? -25.966 13.876 11.486 1.00 98.12 229 GLU A C 1
ATOM 1795 O O . GLU A 1 229 ? -26.677 14.089 10.506 1.00 98.12 229 GLU A O 1
ATOM 1800 N N . ARG A 1 230 ? -24.811 14.528 11.667 1.00 98.00 230 ARG A N 1
ATOM 1801 C CA . ARG A 1 230 ? -24.424 15.683 10.847 1.00 98.00 230 ARG A CA 1
ATOM 1802 C C . ARG A 1 230 ? -23.632 15.336 9.589 1.00 98.00 230 ARG A C 1
ATOM 1804 O O . ARG A 1 230 ? -23.705 16.077 8.608 1.00 98.00 230 ARG A O 1
ATOM 1811 N N . TYR A 1 231 ? -22.819 14.281 9.624 1.00 97.12 231 TYR A N 1
ATOM 1812 C CA . TYR A 1 231 ? -21.787 14.030 8.609 1.00 97.12 231 TYR A CA 1
ATOM 1813 C C . TYR A 1 231 ? -21.872 12.654 7.949 1.00 97.12 231 TYR A C 1
ATOM 1815 O O . TYR A 1 231 ? -20.990 12.314 7.155 1.00 97.12 231 TYR A O 1
ATOM 1823 N N . THR A 1 232 ? -22.901 11.859 8.245 1.00 97.50 232 THR A N 1
ATOM 1824 C CA . THR A 1 232 ? -23.061 10.524 7.656 1.00 97.50 232 THR A CA 1
ATOM 1825 C C . THR A 1 232 ? -24.404 10.355 6.956 1.00 97.50 232 THR A C 1
ATOM 1827 O O . THR A 1 232 ? -25.339 11.124 7.153 1.00 97.50 232 THR A O 1
ATOM 1830 N N . ILE A 1 233 ? -24.476 9.337 6.100 1.00 97.50 233 ILE A N 1
ATOM 1831 C CA . ILE A 1 233 ? -25.703 8.845 5.472 1.00 97.50 233 ILE A CA 1
ATOM 1832 C C . ILE A 1 233 ? -25.725 7.321 5.620 1.00 97.50 233 ILE A C 1
ATOM 1834 O O . ILE A 1 233 ? -24.666 6.690 5.602 1.00 97.50 233 ILE A O 1
ATOM 1838 N N . GLY A 1 234 ? -26.912 6.729 5.752 1.00 97.75 234 GLY A N 1
ATOM 1839 C CA . GLY A 1 234 ? -27.070 5.272 5.817 1.00 97.75 234 GLY A CA 1
ATOM 1840 C C . GLY A 1 234 ? -26.813 4.634 7.192 1.00 97.75 234 GLY A C 1
ATOM 1841 O O . GLY A 1 234 ? -26.541 3.436 7.265 1.00 97.75 234 GLY A O 1
ATOM 1842 N N . PHE A 1 235 ? -26.802 5.415 8.282 1.00 98.56 235 PHE A N 1
ATOM 1843 C CA . PHE A 1 235 ? -26.582 4.875 9.631 1.00 98.56 235 PHE A CA 1
ATOM 1844 C C . PHE A 1 235 ? -27.717 3.960 10.127 1.00 98.56 235 PHE A C 1
ATOM 1846 O O . PHE A 1 235 ? -27.385 2.911 10.675 1.00 98.56 235 PHE A O 1
ATOM 1853 N N . PRO A 1 236 ? -29.018 4.271 9.932 1.00 98.44 236 PRO A N 1
ATOM 1854 C CA . PRO A 1 236 ? -30.098 3.351 10.306 1.00 98.44 236 PRO A CA 1
ATOM 1855 C C . PRO A 1 236 ? -29.967 1.974 9.641 1.00 98.44 236 PRO A C 1
ATOM 1857 O O . PRO A 1 236 ? -30.077 0.949 10.307 1.00 98.44 236 PRO A O 1
ATOM 1860 N N . GLU A 1 237 ? -29.633 1.947 8.352 1.00 98.69 237 GLU A N 1
ATOM 1861 C CA . GLU A 1 237 ? -29.415 0.727 7.575 1.00 98.69 237 GLU A CA 1
ATOM 1862 C C . GLU A 1 237 ? -28.175 -0.030 8.061 1.00 98.69 237 GLU A C 1
ATOM 1864 O O . GLU A 1 237 ? -28.180 -1.257 8.118 1.00 98.69 237 GLU A O 1
ATOM 1869 N N . LEU A 1 238 ? -27.111 0.682 8.453 1.00 98.56 238 LEU A N 1
ATOM 1870 C CA . LEU A 1 238 ? -25.949 0.066 9.092 1.00 98.56 238 LEU A CA 1
ATOM 1871 C C . LEU A 1 238 ? -26.319 -0.555 10.444 1.00 98.56 238 LEU A C 1
ATOM 1873 O O . LEU A 1 238 ? -25.908 -1.679 10.721 1.00 98.56 238 LEU A O 1
ATOM 1877 N N . ALA A 1 239 ? -27.076 0.165 11.275 1.00 98.69 239 ALA A N 1
ATOM 1878 C CA . ALA A 1 239 ? -27.496 -0.290 12.594 1.00 98.69 239 ALA A CA 1
ATOM 1879 C C . ALA A 1 239 ? -28.352 -1.559 12.506 1.00 98.69 239 ALA A C 1
ATOM 1881 O O . ALA A 1 239 ? -28.136 -2.482 13.287 1.00 98.69 239 ALA A O 1
ATOM 1882 N N . GLU A 1 240 ? -29.256 -1.643 11.528 1.00 98.75 240 GLU A N 1
ATOM 1883 C CA . GLU A 1 240 ? -30.012 -2.861 11.219 1.00 98.75 240 GLU A CA 1
ATOM 1884 C C . GLU A 1 240 ? -29.095 -3.976 10.691 1.00 98.75 240 GLU A C 1
ATOM 1886 O O . GLU A 1 240 ? -29.131 -5.106 11.180 1.00 98.75 240 GLU A O 1
ATOM 1891 N N . HIS A 1 241 ? -28.215 -3.652 9.738 1.00 98.62 241 HIS A N 1
ATOM 1892 C CA . HIS A 1 241 ? -27.322 -4.619 9.106 1.00 98.62 241 HIS A CA 1
ATOM 1893 C C . HIS A 1 241 ? -26.401 -5.325 10.103 1.00 98.62 241 HIS A C 1
ATOM 1895 O O . HIS A 1 241 ? -26.092 -6.499 9.906 1.00 98.62 241 HIS A O 1
ATOM 1901 N N . VAL A 1 242 ? -25.953 -4.642 11.164 1.00 98.69 242 VAL A N 1
ATOM 1902 C CA . VAL A 1 242 ? -24.997 -5.228 12.114 1.00 98.69 242 VAL A CA 1
ATOM 1903 C C . VAL A 1 242 ? -25.618 -6.129 13.175 1.00 98.69 242 VAL A C 1
ATOM 1905 O O . VAL A 1 242 ? -24.879 -6.848 13.845 1.00 98.69 242 VAL A O 1
ATOM 1908 N N . GLN A 1 243 ? -26.944 -6.144 13.328 1.00 98.75 243 GLN A N 1
ATOM 1909 C CA . GLN A 1 243 ? -27.626 -6.934 14.361 1.00 98.75 243 GLN A CA 1
ATOM 1910 C C . GLN A 1 243 ? -27.286 -8.438 14.370 1.00 98.75 243 GLN A C 1
ATOM 1912 O O . GLN A 1 243 ? -27.011 -8.954 15.454 1.00 98.75 243 GLN A O 1
ATOM 1917 N N . PRO A 1 244 ? -27.224 -9.159 13.229 1.00 98.69 244 PRO A N 1
ATOM 1918 C CA . PRO A 1 244 ? -26.854 -10.576 13.231 1.00 98.69 244 PRO A CA 1
ATOM 1919 C C . PRO A 1 244 ? -25.374 -10.836 13.555 1.00 98.69 244 PRO A C 1
ATOM 1921 O O . PRO A 1 244 ? -25.011 -11.970 13.865 1.00 98.69 244 PRO A O 1
ATOM 1924 N N . TYR A 1 245 ? -24.504 -9.825 13.483 1.00 98.69 245 TYR A N 1
ATOM 1925 C CA . TYR A 1 245 ? -23.063 -9.979 13.690 1.00 98.69 245 TYR A CA 1
ATOM 1926 C C . TYR A 1 245 ? -22.694 -9.734 15.154 1.00 98.69 245 TYR A C 1
ATOM 1928 O O . TYR A 1 245 ? -22.012 -8.768 15.485 1.00 98.69 245 TYR A O 1
ATOM 1936 N N . THR A 1 246 ? -23.168 -10.593 16.054 1.00 98.88 246 THR A N 1
ATOM 1937 C CA . THR A 1 246 ? -22.869 -10.476 17.488 1.00 98.88 246 THR A CA 1
ATOM 1938 C C . THR A 1 246 ? -21.414 -10.858 17.803 1.00 98.88 246 THR A C 1
ATOM 1940 O O . THR A 1 246 ? -20.776 -11.580 17.028 1.00 98.88 246 THR A O 1
ATOM 1943 N N . PRO A 1 247 ? -20.862 -10.433 18.954 1.00 98.88 247 PRO A N 1
ATOM 1944 C CA . PRO A 1 247 ? -19.572 -10.930 19.437 1.00 98.88 247 PRO A CA 1
ATOM 1945 C C . PRO A 1 247 ? -19.509 -12.458 19.556 1.00 98.88 247 PRO A C 1
ATOM 1947 O O . PRO A 1 247 ? -18.475 -13.047 19.262 1.00 98.88 247 PRO A O 1
ATOM 1950 N N . GLU A 1 248 ? -20.608 -13.105 19.946 1.00 98.75 248 GLU A N 1
ATOM 1951 C CA . GLU A 1 248 ? -20.717 -14.563 20.051 1.00 98.75 248 GLU A CA 1
ATOM 1952 C C . GLU A 1 248 ? -20.644 -15.233 18.675 1.00 98.75 248 GLU A C 1
ATOM 1954 O O . GLU A 1 248 ? -19.919 -16.208 18.510 1.00 98.75 248 GLU A O 1
ATOM 1959 N N . TRP A 1 249 ? -21.313 -14.674 17.664 1.00 98.75 249 TRP A N 1
ATOM 1960 C CA . TRP A 1 249 ? -21.166 -15.130 16.281 1.00 98.75 249 TRP A CA 1
ATOM 1961 C C . TRP A 1 249 ? -19.726 -14.947 15.780 1.00 98.75 249 TRP A C 1
ATOM 1963 O O . TRP A 1 249 ? -19.135 -15.850 15.184 1.00 98.75 249 TRP A O 1
ATOM 1973 N N . ALA A 1 250 ? -19.134 -13.778 16.037 1.00 98.69 250 ALA A N 1
ATOM 1974 C CA . ALA A 1 250 ? -17.785 -13.478 15.581 1.00 98.69 250 ALA A CA 1
ATOM 1975 C C . ALA A 1 250 ? -16.724 -14.324 16.286 1.00 98.69 250 ALA A C 1
ATOM 1977 O O . ALA A 1 250 ? -15.669 -14.548 15.693 1.00 98.69 250 ALA A O 1
ATOM 1978 N N . GLN A 1 251 ? -16.979 -14.828 17.494 1.00 98.69 251 GLN A N 1
ATOM 1979 C CA . GLN A 1 251 ? -16.057 -15.721 18.192 1.00 98.69 251 GLN A CA 1
ATOM 1980 C C . GLN A 1 251 ? -15.741 -16.971 17.369 1.00 98.69 251 GLN A C 1
ATOM 1982 O O . GLN A 1 251 ? -14.569 -17.301 17.176 1.00 98.69 251 GLN A O 1
ATOM 1987 N N . ASP A 1 252 ? -16.760 -17.613 16.804 1.00 98.19 252 ASP A N 1
ATOM 1988 C CA . ASP A 1 252 ? -16.579 -18.824 15.998 1.00 98.19 252 ASP A CA 1
ATOM 1989 C C . ASP A 1 252 ? -15.866 -18.526 14.673 1.00 98.19 252 ASP A C 1
ATOM 1991 O O . ASP A 1 252 ? -15.032 -19.304 14.195 1.00 98.19 252 ASP A O 1
ATOM 1995 N N . VAL A 1 253 ? -16.155 -17.364 14.079 1.00 98.38 253 VAL A N 1
ATOM 1996 C CA . VAL A 1 253 ? -15.554 -16.947 12.807 1.00 98.38 253 VAL A CA 1
ATOM 1997 C C . VAL A 1 253 ? -14.086 -16.559 12.995 1.00 98.38 253 VAL A C 1
ATOM 1999 O O . VAL A 1 253 ? -13.227 -17.014 12.240 1.00 98.38 253 VAL A O 1
ATOM 2002 N N . THR A 1 254 ? -13.803 -15.724 13.994 1.00 98.50 254 THR A N 1
ATOM 2003 C CA . THR A 1 254 ? -12.513 -15.040 14.190 1.00 98.50 254 THR A CA 1
ATOM 2004 C C . THR A 1 254 ? -11.552 -15.765 15.124 1.00 98.50 254 THR A C 1
ATOM 2006 O O . THR A 1 254 ? -10.370 -15.418 15.139 1.00 98.50 254 THR A O 1
ATOM 2009 N N . TRP A 1 255 ? -12.045 -16.750 15.881 1.00 98.38 255 TRP A N 1
ATOM 2010 C CA . TRP A 1 255 ? -11.347 -17.441 16.973 1.00 98.38 255 TRP A CA 1
ATOM 2011 C C . TRP A 1 255 ? -10.975 -16.548 18.164 1.00 98.38 255 TRP A C 1
ATOM 2013 O O . TRP A 1 255 ? -10.128 -16.916 18.978 1.00 98.38 255 TRP A O 1
ATOM 2023 N N . LEU A 1 256 ? -11.598 -15.376 18.276 1.00 98.69 256 LEU A N 1
ATOM 2024 C CA . LEU A 1 256 ? -11.395 -14.450 19.386 1.00 98.69 256 LEU A CA 1
ATOM 2025 C C . LEU A 1 256 ? -12.529 -14.603 20.400 1.00 98.69 256 LEU A C 1
ATOM 2027 O O . LEU A 1 256 ? -13.685 -14.600 19.985 1.00 98.69 256 LEU A O 1
ATOM 2031 N N . PRO A 1 257 ? -12.255 -14.674 21.711 1.00 98.69 257 PRO A N 1
ATOM 2032 C CA . PRO A 1 257 ? -13.310 -14.681 22.717 1.00 98.69 257 PRO A CA 1
ATOM 2033 C C . PRO A 1 257 ? -14.272 -13.498 22.539 1.00 98.69 257 PRO A C 1
ATOM 2035 O O . PRO A 1 257 ? -13.843 -12.358 22.344 1.00 98.69 257 PRO A O 1
ATOM 2038 N N . ALA A 1 258 ? -15.578 -13.739 22.664 1.00 98.81 258 ALA A N 1
ATOM 2039 C CA . ALA A 1 258 ? -16.591 -12.684 22.562 1.00 98.81 258 ALA A CA 1
ATOM 2040 C C . ALA A 1 258 ? -16.356 -11.549 23.582 1.00 98.81 258 ALA A C 1
ATOM 2042 O O . ALA A 1 258 ? -16.638 -10.382 23.300 1.00 98.81 258 ALA A O 1
ATOM 2043 N N . SER A 1 259 ? -15.798 -11.878 24.755 1.00 98.69 259 SER A N 1
ATOM 2044 C CA . SER A 1 259 ? -15.368 -10.909 25.773 1.00 98.69 259 SER A CA 1
ATOM 2045 C C . SER A 1 259 ? -14.335 -9.921 25.242 1.00 98.69 259 SER A C 1
ATOM 2047 O O . SER A 1 259 ? -14.425 -8.728 25.529 1.00 98.69 259 SER A O 1
ATOM 2049 N N . ASP A 1 260 ? -13.390 -10.406 24.444 1.00 98.62 260 ASP A N 1
ATOM 2050 C CA . ASP A 1 260 ? -12.267 -9.622 23.947 1.00 98.62 260 ASP A CA 1
ATOM 2051 C C . ASP A 1 260 ? -12.725 -8.683 22.833 1.00 98.62 260 ASP A C 1
ATOM 2053 O O . ASP A 1 260 ? -12.337 -7.515 22.793 1.00 98.62 260 ASP A O 1
ATOM 2057 N N . ILE A 1 261 ? -13.641 -9.159 21.983 1.00 98.81 261 ILE A N 1
ATOM 2058 C CA . ILE A 1 261 ? -14.309 -8.343 20.963 1.00 98.81 261 ILE A CA 1
ATOM 2059 C C . ILE A 1 261 ? -15.069 -7.185 21.625 1.00 98.81 261 ILE A C 1
ATOM 2061 O O . ILE A 1 261 ? -14.889 -6.030 21.231 1.00 98.81 261 ILE A O 1
ATOM 2065 N N . LYS A 1 262 ? -15.870 -7.467 22.664 1.00 98.88 262 LYS A N 1
ATOM 2066 C CA . LYS A 1 262 ? -16.598 -6.438 23.433 1.00 98.88 262 LYS A CA 1
ATOM 2067 C C . LYS A 1 262 ? -15.639 -5.446 24.092 1.00 98.88 262 LYS A C 1
ATOM 2069 O O . LYS A 1 262 ? -15.849 -4.239 23.997 1.00 98.88 262 LYS A O 1
ATOM 2074 N N . ALA A 1 263 ? -14.581 -5.938 24.738 1.00 98.56 263 ALA A N 1
ATOM 2075 C CA . ALA A 1 263 ? -13.588 -5.097 25.400 1.00 98.56 263 ALA A CA 1
ATOM 2076 C C . ALA A 1 263 ? -12.904 -4.143 24.411 1.00 98.56 263 ALA A C 1
ATOM 2078 O O . ALA A 1 263 ? -12.862 -2.938 24.650 1.00 98.56 263 ALA A O 1
ATOM 2079 N N . VAL A 1 264 ? -12.436 -4.652 23.269 1.00 98.50 264 VAL A N 1
ATOM 2080 C CA . VAL A 1 264 ? -11.767 -3.837 22.246 1.00 98.50 264 VAL A CA 1
ATOM 2081 C C . VAL A 1 264 ? -12.724 -2.850 21.578 1.00 98.50 264 VAL A C 1
ATOM 2083 O O . VAL A 1 264 ? -12.330 -1.710 21.335 1.00 98.50 264 VAL A O 1
ATOM 2086 N N . ALA A 1 265 ? -13.979 -3.235 21.326 1.00 98.81 265 ALA A N 1
ATOM 2087 C CA . ALA A 1 265 ? -14.999 -2.324 20.807 1.00 98.81 265 ALA A CA 1
ATOM 2088 C C . ALA A 1 265 ? -15.223 -1.125 21.746 1.00 98.81 265 ALA A C 1
ATOM 2090 O O . ALA A 1 265 ? -15.206 0.023 21.295 1.00 98.81 265 ALA A O 1
ATOM 2091 N N . ARG A 1 266 ? -15.341 -1.384 23.056 1.00 98.75 266 ARG A N 1
ATOM 2092 C CA . ARG A 1 266 ? -15.484 -0.347 24.090 1.00 98.75 266 ARG A CA 1
ATOM 2093 C C . ARG A 1 266 ? -14.243 0.537 24.193 1.00 98.75 266 ARG A C 1
ATOM 2095 O O . ARG A 1 266 ? -14.380 1.754 24.130 1.00 98.75 266 ARG A O 1
ATOM 2102 N N . ILE A 1 267 ? -13.042 -0.053 24.263 1.00 98.06 267 ILE A N 1
ATOM 2103 C CA . ILE A 1 267 ? -11.768 0.692 24.283 1.00 98.06 267 ILE A CA 1
ATOM 2104 C C . ILE A 1 267 ? -11.691 1.634 23.078 1.00 98.06 267 ILE A C 1
ATOM 2106 O O . ILE A 1 267 ? -11.456 2.829 23.233 1.00 98.06 267 ILE A O 1
ATOM 2110 N N . PHE A 1 268 ? -11.940 1.126 21.871 1.00 98.56 268 PHE A N 1
ATOM 2111 C CA . PHE A 1 268 ? -11.854 1.924 20.650 1.00 98.56 268 PHE A CA 1
ATOM 2112 C C . PHE A 1 268 ? -12.884 3.069 20.600 1.00 98.56 268 PHE A C 1
ATOM 2114 O O . PHE A 1 268 ? -12.575 4.173 20.138 1.00 98.56 268 PHE A O 1
ATOM 2121 N N . ALA A 1 269 ? -14.107 2.830 21.080 1.00 98.50 269 ALA A N 1
ATOM 2122 C CA . ALA A 1 269 ? -15.160 3.840 21.098 1.00 98.50 269 ALA A CA 1
ATOM 2123 C C . ALA A 1 269 ? -14.986 4.891 22.207 1.00 98.50 269 ALA A C 1
ATOM 2125 O O . ALA A 1 269 ? -15.376 6.037 22.010 1.00 98.50 269 ALA A O 1
ATOM 2126 N N . GLN A 1 270 ? -14.365 4.545 23.336 1.00 97.19 270 GLN A N 1
ATOM 2127 C CA . GLN A 1 270 ? -14.257 5.431 24.502 1.00 97.19 270 GLN A CA 1
ATOM 2128 C C . GLN A 1 270 ? -12.903 6.156 24.597 1.00 97.19 270 GLN A C 1
ATOM 2130 O O . GLN A 1 270 ? -12.846 7.310 25.026 1.00 97.19 270 GLN A O 1
ATOM 2135 N N . SER A 1 271 ? -11.805 5.535 24.159 1.00 95.94 271 SER A N 1
ATOM 2136 C CA . SER A 1 271 ? -10.461 6.123 24.234 1.00 95.94 271 SER A CA 1
ATOM 2137 C C . SER A 1 271 ? -10.192 7.079 23.068 1.00 95.94 271 SER A C 1
ATOM 2139 O O . SER A 1 271 ? -9.560 6.730 22.070 1.00 95.94 271 SER A O 1
ATOM 2141 N N . LYS A 1 272 ? -10.679 8.319 23.194 1.00 94.81 272 LYS A N 1
ATOM 2142 C CA . LYS A 1 272 ? -10.622 9.347 22.142 1.00 94.81 272 LYS A CA 1
ATOM 2143 C C . LYS A 1 272 ? -9.419 10.292 22.259 1.00 94.81 272 LYS A C 1
ATOM 2145 O O . LYS A 1 272 ? -9.074 10.683 23.373 1.00 94.81 272 LYS A O 1
ATOM 2150 N N . PRO A 1 273 ? -8.821 10.735 21.137 1.00 96.69 273 PRO A N 1
ATOM 2151 C CA . PRO A 1 273 ? -9.077 10.281 19.764 1.00 96.69 273 PRO A CA 1
ATOM 2152 C C . PRO A 1 273 ? -8.464 8.893 19.510 1.00 96.69 273 PRO A C 1
ATOM 2154 O O . PRO A 1 273 ? -7.405 8.579 20.064 1.00 96.69 273 PRO A O 1
ATOM 2157 N N . ALA A 1 274 ? -9.120 8.070 18.682 1.00 98.19 274 ALA A N 1
ATOM 2158 C CA . ALA A 1 274 ? -8.612 6.747 18.314 1.00 98.19 274 ALA A CA 1
ATOM 2159 C C . ALA A 1 274 ? -8.217 6.672 16.832 1.00 98.19 274 ALA A C 1
ATOM 2161 O O . ALA A 1 274 ? -8.919 7.165 15.948 1.00 98.19 274 ALA A O 1
ATOM 2162 N N . CYS A 1 275 ? -7.098 6.009 16.550 1.00 98.44 275 CYS A N 1
ATOM 2163 C CA . CYS A 1 275 ? -6.564 5.863 15.202 1.00 98.44 275 CYS A CA 1
ATOM 2164 C C . CYS A 1 275 ? -6.392 4.392 14.838 1.00 98.44 275 CYS A C 1
ATOM 2166 O O . CYS A 1 275 ? -5.569 3.685 15.425 1.00 98.44 275 CYS A O 1
ATOM 2168 N N . ILE A 1 276 ? -7.128 3.936 13.823 1.00 98.56 276 ILE A N 1
ATOM 2169 C CA . ILE A 1 276 ? -6.847 2.649 13.188 1.00 98.56 276 ILE A CA 1
ATOM 2170 C C . ILE A 1 276 ? -5.689 2.835 12.209 1.00 98.56 276 ILE A C 1
ATOM 2172 O O . ILE A 1 276 ? -5.817 3.547 11.213 1.00 98.56 276 ILE A O 1
ATOM 2176 N N . VAL A 1 277 ? -4.581 2.139 12.449 1.00 97.56 277 VAL A N 1
ATOM 2177 C CA . VAL A 1 277 ? -3.451 2.067 11.523 1.00 97.56 277 VAL A CA 1
ATOM 2178 C C . VAL A 1 277 ? -3.465 0.700 10.842 1.00 97.56 277 VAL A C 1
ATOM 2180 O O . VAL A 1 277 ? -2.996 -0.304 11.383 1.00 97.56 277 VAL A O 1
ATOM 2183 N N . GLN A 1 278 ? -4.030 0.671 9.635 1.00 95.56 278 GLN A N 1
ATOM 2184 C CA . GLN A 1 278 ? -4.100 -0.525 8.796 1.00 95.56 278 GLN A CA 1
ATOM 2185 C C . GLN A 1 278 ? -2.720 -0.847 8.209 1.00 95.56 278 GLN A C 1
ATOM 2187 O O . GLN A 1 278 ? -2.114 -0.011 7.533 1.00 95.56 278 GLN A O 1
ATOM 2192 N N . GLY A 1 279 ? -2.248 -2.078 8.402 1.00 92.69 279 GLY A N 1
ATOM 2193 C CA . GLY A 1 279 ? -0.945 -2.512 7.904 1.00 92.69 279 GLY A CA 1
ATOM 2194 C C . GLY A 1 279 ? -0.821 -2.434 6.390 1.00 92.69 279 GLY A C 1
ATOM 2195 O O . GLY A 1 279 ? -1.813 -2.519 5.673 1.00 92.69 279 GLY A O 1
ATOM 2196 N N . ILE A 1 280 ? 0.398 -2.226 5.890 1.00 87.56 280 ILE A N 1
ATOM 2197 C CA . ILE A 1 280 ? 0.661 -2.120 4.449 1.00 87.56 280 ILE A CA 1
ATOM 2198 C C . ILE A 1 280 ? 0.329 -3.461 3.796 1.00 87.56 280 ILE A C 1
ATOM 2200 O O . ILE A 1 280 ? 0.926 -4.474 4.153 1.00 87.56 280 ILE A O 1
ATOM 2204 N N . ASN A 1 281 ? -0.616 -3.450 2.855 1.00 85.75 281 ASN A N 1
ATOM 2205 C CA . ASN A 1 281 ? -1.007 -4.612 2.062 1.00 85.75 281 ASN A CA 1
ATOM 2206 C C . ASN A 1 281 ? -1.458 -5.861 2.851 1.00 85.75 281 ASN A C 1
ATOM 2208 O O . ASN A 1 281 ? -1.449 -6.967 2.321 1.00 85.75 281 ASN A O 1
ATOM 2212 N N . SER A 1 282 ? -1.828 -5.720 4.126 1.00 88.88 282 SER A N 1
ATOM 2213 C CA . SER A 1 282 ? -2.139 -6.876 4.976 1.00 88.88 282 SER A CA 1
ATOM 2214 C C . SER A 1 282 ? -3.591 -7.324 4.892 1.00 88.88 282 SER A C 1
ATOM 2216 O O . SER A 1 282 ? -3.863 -8.505 5.040 1.00 88.88 282 SER A O 1
ATOM 2218 N N . LEU A 1 283 ? -4.516 -6.394 4.648 1.00 91.62 283 LEU A N 1
ATOM 2219 C CA . LEU A 1 283 ? -5.950 -6.681 4.521 1.00 91.62 283 LEU A CA 1
ATOM 2220 C C . LEU A 1 283 ? -6.429 -6.580 3.066 1.00 91.62 283 LEU A C 1
ATOM 2222 O O . LEU A 1 283 ? -7.552 -6.981 2.770 1.00 91.62 283 LEU A O 1
ATOM 2226 N N . ASP A 1 284 ? -5.596 -6.050 2.165 1.00 89.69 284 ASP A N 1
ATOM 2227 C CA . ASP A 1 284 ? -5.994 -5.704 0.794 1.00 89.69 284 ASP A CA 1
ATOM 2228 C C . ASP A 1 284 ? -5.924 -6.902 -0.166 1.00 89.69 284 ASP A C 1
ATOM 2230 O O . ASP A 1 284 ? -6.691 -6.952 -1.124 1.00 89.69 284 ASP A O 1
ATOM 2234 N N . GLN A 1 285 ? -5.056 -7.890 0.103 1.00 88.56 285 GLN A N 1
ATOM 2235 C CA . GLN A 1 285 ? -4.865 -9.091 -0.736 1.00 88.56 285 GLN A CA 1
ATOM 2236 C C . GLN A 1 285 ? -5.834 -10.236 -0.415 1.00 88.56 285 GLN A C 1
ATOM 2238 O O . GLN A 1 285 ? -5.571 -11.396 -0.729 1.00 88.56 285 GLN A O 1
ATOM 2243 N N . HIS A 1 286 ? -6.959 -9.922 0.217 1.00 88.00 286 HIS A N 1
ATOM 2244 C CA . HIS A 1 286 ? -8.017 -10.883 0.495 1.00 88.00 286 HIS A CA 1
ATOM 2245 C C . HIS A 1 286 ? -9.157 -10.719 -0.509 1.00 88.00 286 HIS A C 1
ATOM 2247 O O . HIS A 1 286 ? -9.400 -9.622 -1.013 1.00 88.00 286 HIS A O 1
ATOM 2253 N N . GLN A 1 287 ? -9.928 -11.785 -0.740 1.00 86.62 287 GLN A N 1
ATOM 2254 C CA . GLN A 1 287 ? -11.141 -11.718 -1.571 1.00 86.62 287 GLN A CA 1
ATOM 2255 C C . GLN A 1 287 ? -12.122 -10.631 -1.089 1.00 86.62 287 GLN A C 1
ATOM 2257 O O . GLN A 1 287 ? -12.818 -10.017 -1.892 1.00 86.62 287 GLN A O 1
ATOM 2262 N N . ASN A 1 288 ? -12.138 -10.349 0.217 1.00 89.19 288 ASN A N 1
ATOM 2263 C CA . ASN A 1 288 ? -12.943 -9.313 0.862 1.00 89.19 288 ASN A CA 1
ATOM 2264 C C . ASN A 1 288 ? -12.159 -8.023 1.188 1.00 89.19 288 ASN A C 1
ATOM 2266 O O . ASN A 1 288 ? -12.649 -7.209 1.968 1.00 89.19 288 ASN A O 1
ATOM 2270 N N . GLY A 1 289 ? -10.978 -7.786 0.601 1.00 92.06 289 GLY A N 1
ATOM 2271 C CA . GLY A 1 289 ? -10.094 -6.679 0.996 1.00 92.06 289 GLY A CA 1
ATOM 2272 C C . GLY A 1 289 ? -10.719 -5.283 0.892 1.00 92.06 289 GLY A C 1
ATOM 2273 O O . GLY A 1 289 ? -10.521 -4.439 1.767 1.00 92.06 289 GLY A O 1
ATOM 2274 N N . LEU A 1 290 ? -11.577 -5.059 -0.111 1.00 93.00 290 LEU A N 1
ATOM 2275 C CA . LEU A 1 290 ? -12.365 -3.826 -0.215 1.00 93.00 290 LEU A CA 1
ATOM 2276 C C . LEU A 1 290 ? -13.294 -3.652 0.998 1.00 93.00 290 LEU A C 1
ATOM 2278 O O . LEU A 1 290 ? -13.360 -2.566 1.570 1.00 93.00 290 LEU A O 1
ATOM 2282 N N . GLN A 1 291 ? -13.988 -4.712 1.419 1.00 95.19 291 GLN A N 1
ATOM 2283 C CA . GLN A 1 291 ? -14.906 -4.654 2.561 1.00 95.19 291 GLN A CA 1
ATOM 2284 C C . GLN A 1 291 ? -14.158 -4.553 3.892 1.00 95.19 291 GLN A C 1
ATOM 2286 O O . GLN A 1 291 ? -14.602 -3.819 4.770 1.00 95.19 291 GLN A O 1
ATOM 2291 N N . ASN A 1 292 ? -12.986 -5.183 4.013 1.00 96.06 292 ASN A N 1
ATOM 2292 C CA . ASN A 1 292 ? -12.108 -5.017 5.171 1.00 96.06 292 ASN A CA 1
ATOM 2293 C C . ASN A 1 292 ? -11.769 -3.532 5.380 1.00 96.06 292 ASN A C 1
ATOM 2295 O O . ASN A 1 292 ? -11.997 -2.979 6.451 1.00 96.06 292 ASN A O 1
ATOM 2299 N N . SER A 1 293 ? -11.316 -2.823 4.343 1.00 95.56 293 SER A N 1
ATOM 2300 C CA . SER A 1 293 ? -11.059 -1.383 4.478 1.00 95.56 293 SER A CA 1
ATOM 2301 C C . SER A 1 293 ? -12.326 -0.547 4.685 1.00 95.56 293 SER A C 1
ATOM 2303 O O . SER A 1 293 ? -12.253 0.490 5.352 1.00 95.56 293 SER A O 1
ATOM 2305 N N . ARG A 1 294 ? -13.488 -0.966 4.161 1.00 96.06 294 ARG A N 1
ATOM 2306 C CA . ARG A 1 294 ? -14.762 -0.282 4.440 1.00 96.06 294 ARG A CA 1
ATOM 2307 C C . ARG A 1 294 ? -15.169 -0.423 5.901 1.00 96.06 294 ARG A C 1
ATOM 2309 O O . ARG A 1 294 ? -15.520 0.589 6.492 1.00 96.06 294 ARG A O 1
ATOM 2316 N N . VAL A 1 295 ? -15.052 -1.600 6.516 1.00 97.81 295 VAL A N 1
ATOM 2317 C CA . VAL A 1 295 ? -15.428 -1.762 7.930 1.00 97.81 295 VAL A CA 1
ATOM 2318 C C . VAL A 1 295 ? -14.540 -0.927 8.857 1.00 97.81 295 VAL A C 1
ATOM 2320 O O . VAL A 1 295 ? -15.050 -0.276 9.764 1.00 97.81 295 VAL A O 1
ATOM 2323 N N . LEU A 1 296 ? -13.236 -0.818 8.566 1.00 98.06 296 LEU A N 1
ATOM 2324 C CA . LEU A 1 296 ? -12.340 0.085 9.306 1.00 98.06 296 LEU A CA 1
ATOM 2325 C C . LEU A 1 296 ? -12.731 1.558 9.126 1.00 98.06 296 LEU A C 1
ATOM 2327 O O . LEU A 1 296 ? -12.645 2.349 10.063 1.00 98.06 296 LEU A O 1
ATOM 2331 N N . SER A 1 297 ? -13.185 1.922 7.924 1.00 98.12 297 SER A N 1
ATOM 2332 C CA . SER A 1 297 ? -13.687 3.267 7.628 1.00 98.12 297 SER A CA 1
ATOM 2333 C C . SER A 1 297 ? -14.968 3.572 8.408 1.00 98.12 297 SER A C 1
ATOM 2335 O O . SER A 1 297 ? -15.084 4.654 8.978 1.00 98.12 297 SER A O 1
ATOM 2337 N N . LEU A 1 298 ? -15.894 2.612 8.483 1.00 98.50 298 LEU A N 1
ATOM 2338 C CA . LEU A 1 298 ? -17.129 2.734 9.258 1.00 98.50 298 LEU A CA 1
ATOM 2339 C C . LEU A 1 298 ? -16.835 2.881 10.752 1.00 98.50 298 LEU A C 1
ATOM 2341 O O . LEU A 1 298 ? -17.368 3.794 11.367 1.00 98.50 298 LEU A O 1
ATOM 2345 N N . LEU A 1 299 ? -15.936 2.066 11.314 1.00 98.75 299 LEU A N 1
ATOM 2346 C CA . LEU A 1 299 ? -15.504 2.180 12.713 1.00 98.75 299 LEU A CA 1
ATOM 2347 C C . LEU A 1 299 ? -14.955 3.579 13.037 1.00 98.75 299 LEU A C 1
ATOM 2349 O O . LEU A 1 299 ? -15.320 4.171 14.054 1.00 98.75 299 LEU A O 1
ATOM 2353 N N . GLN A 1 300 ? -14.113 4.141 12.165 1.00 98.38 300 GLN A N 1
ATOM 2354 C CA . GLN A 1 300 ? -13.605 5.503 12.351 1.00 98.38 300 GLN A CA 1
ATOM 2355 C C . GLN A 1 300 ? -14.714 6.555 12.241 1.00 98.38 300 GLN A C 1
ATOM 2357 O O . GLN A 1 300 ? -14.731 7.495 13.032 1.00 98.38 300 GLN A O 1
ATOM 2362 N N . ALA A 1 301 ? -15.643 6.396 11.295 1.00 98.06 301 ALA A N 1
ATOM 2363 C CA . ALA A 1 301 ? -16.731 7.342 11.065 1.00 98.06 301 ALA A CA 1
ATOM 2364 C C . ALA A 1 301 ? -17.760 7.338 12.203 1.00 98.06 301 ALA A C 1
ATOM 2366 O O . ALA A 1 301 ? -18.009 8.381 12.797 1.00 98.06 301 ALA A O 1
ATOM 2367 N N . VAL A 1 302 ? -18.316 6.173 12.555 1.00 98.38 302 VAL A N 1
ATOM 2368 C CA . VAL A 1 302 ? -19.362 6.067 13.588 1.00 98.38 302 VAL A CA 1
ATOM 2369 C C . VAL A 1 302 ? -18.870 6.529 14.952 1.00 98.38 302 VAL A C 1
ATOM 2371 O O . VAL A 1 302 ? -19.652 7.004 15.758 1.00 98.38 302 VAL A O 1
ATOM 2374 N N . THR A 1 303 ? -17.567 6.444 15.214 1.00 98.56 303 THR A N 1
ATOM 2375 C CA . THR A 1 303 ? -16.994 6.878 16.486 1.00 98.56 303 THR A CA 1
ATOM 2376 C C . THR A 1 303 ? -16.367 8.281 16.422 1.00 98.56 303 THR A C 1
ATOM 2378 O O . THR A 1 303 ? -15.634 8.652 17.334 1.00 98.56 303 THR A O 1
ATOM 2381 N N . GLY A 1 304 ? -16.610 9.066 15.365 1.00 97.38 304 GLY A N 1
ATOM 2382 C CA . GLY A 1 304 ? -16.179 10.472 15.290 1.00 97.38 304 GLY A CA 1
ATOM 2383 C C . GLY A 1 304 ? -14.664 10.688 15.145 1.00 97.38 304 GLY A C 1
ATOM 2384 O O . GLY A 1 304 ? -14.159 11.783 15.374 1.00 97.38 304 GLY A O 1
ATOM 2385 N N . ASN A 1 305 ? -13.902 9.667 14.742 1.00 98.00 305 ASN A N 1
ATOM 2386 C CA . ASN A 1 305 ? -12.443 9.739 14.585 1.00 98.00 305 ASN A CA 1
ATOM 2387 C C . ASN A 1 305 ? -12.010 10.217 13.183 1.00 98.00 305 ASN A C 1
ATOM 2389 O O . ASN A 1 305 ? -10.927 9.863 12.710 1.00 98.00 305 ASN A O 1
ATOM 2393 N N . VAL A 1 306 ? -12.838 10.989 12.477 1.00 96.88 306 VAL A N 1
ATOM 2394 C CA . VAL A 1 306 ? -12.545 11.489 11.123 1.00 96.88 306 VAL A CA 1
ATOM 2395 C C . VAL A 1 306 ? -12.486 13.012 11.138 1.00 96.88 306 VAL A C 1
ATOM 2397 O O . VAL A 1 306 ? -13.392 13.673 11.629 1.00 96.88 306 VAL A O 1
ATOM 2400 N N . GLY A 1 307 ? -11.422 13.579 10.569 1.00 94.62 307 GLY A N 1
ATOM 2401 C CA . GLY A 1 307 ? -11.197 15.026 10.526 1.00 94.62 307 GLY A CA 1
ATOM 2402 C C . GLY A 1 307 ? -10.633 15.620 11.819 1.00 94.62 307 GLY A C 1
ATOM 2403 O O . GLY A 1 307 ? -10.619 16.840 11.953 1.00 94.62 307 GLY A O 1
ATOM 2404 N N . VAL A 1 308 ? -10.149 14.785 12.744 1.00 95.25 308 VAL A N 1
ATOM 2405 C CA . VAL A 1 308 ? -9.589 15.199 14.042 1.00 95.25 308 VAL A CA 1
ATOM 2406 C C . VAL A 1 308 ? -8.135 14.727 14.201 1.00 95.25 308 VAL A C 1
ATOM 2408 O O . VAL A 1 308 ? -7.806 13.634 13.726 1.00 95.25 308 VAL A O 1
ATOM 2411 N N . PRO A 1 309 ? -7.255 15.502 14.872 1.00 95.81 309 PRO A N 1
ATOM 2412 C CA . PRO A 1 309 ? -5.908 15.044 15.217 1.00 95.81 309 PRO A CA 1
ATOM 2413 C C . PRO A 1 309 ? -5.963 13.759 16.043 1.00 95.81 309 PRO A C 1
ATOM 2415 O O . PRO A 1 309 ? -6.768 13.653 16.969 1.00 95.81 309 PRO A O 1
ATOM 2418 N N . GLY A 1 310 ? -5.110 12.779 15.740 1.00 96.12 310 GLY A N 1
ATOM 2419 C CA . GLY A 1 310 ? -5.157 11.486 16.432 1.00 96.12 310 GLY A CA 1
ATOM 2420 C C . GLY A 1 310 ? -6.191 10.508 15.870 1.00 96.12 310 GLY A C 1
ATOM 2421 O O . GLY A 1 310 ? -6.370 9.439 16.448 1.00 96.12 310 GLY A O 1
ATOM 2422 N N . GLY A 1 311 ? -6.880 10.869 14.783 1.00 97.31 311 GLY A N 1
ATOM 2423 C CA . GLY A 1 311 ? -7.805 10.019 14.039 1.00 97.31 311 GLY A CA 1
ATOM 2424 C C . GLY A 1 311 ? -7.363 9.836 12.586 1.00 97.31 311 GLY A C 1
ATOM 2425 O O . GLY A 1 311 ? -6.182 9.655 12.286 1.00 97.31 311 GLY A O 1
ATOM 2426 N N . TRP A 1 312 ? -8.322 9.861 11.664 1.00 97.56 312 TRP A N 1
ATOM 2427 C CA . TRP A 1 312 ? -8.077 9.885 10.223 1.00 97.56 312 TRP A CA 1
ATOM 2428 C C . TRP A 1 312 ? -8.271 11.290 9.661 1.00 97.56 312 TRP A C 1
ATOM 2430 O O . TRP A 1 312 ? -9.331 11.891 9.818 1.00 97.56 312 TRP A O 1
ATOM 2440 N N . VAL A 1 313 ? -7.269 11.800 8.950 1.00 95.38 313 VAL A N 1
ATOM 2441 C CA . VAL A 1 313 ? -7.232 13.178 8.444 1.00 95.38 313 VAL A CA 1
ATOM 2442 C C . VAL A 1 313 ? -7.130 13.210 6.925 1.00 95.38 313 VAL A C 1
ATOM 2444 O O . VAL A 1 313 ? -6.621 12.290 6.287 1.00 95.38 313 VAL A O 1
ATOM 2447 N N . THR A 1 314 ? -7.618 14.286 6.310 1.00 91.06 314 THR A N 1
ATOM 2448 C CA . THR A 1 314 ? -7.361 14.528 4.886 1.00 91.06 314 THR A CA 1
ATOM 2449 C C . THR A 1 314 ? -6.122 15.387 4.733 1.00 91.06 314 THR A C 1
ATOM 2451 O O . THR A 1 314 ? -6.080 16.495 5.258 1.00 91.06 314 THR A O 1
ATOM 2454 N N . VAL A 1 315 ? -5.173 14.924 3.927 1.00 84.94 315 VAL A N 1
ATOM 2455 C CA . VAL A 1 315 ? -4.040 15.746 3.501 1.00 84.94 315 VAL A CA 1
ATOM 2456 C C . VAL A 1 315 ? -4.409 16.470 2.200 1.00 84.94 315 VAL A C 1
ATOM 2458 O O . VAL A 1 315 ? -4.860 15.817 1.250 1.00 84.94 315 VAL A O 1
ATOM 2461 N N . PRO A 1 316 ? -4.277 17.808 2.133 1.00 83.31 316 PRO A N 1
ATOM 2462 C CA . PRO A 1 316 ? -4.521 18.547 0.903 1.00 83.31 316 PRO A CA 1
ATOM 2463 C C . PRO A 1 316 ? -3.509 18.138 -0.170 1.00 83.31 316 PRO A C 1
ATOM 2465 O O . PRO A 1 316 ? -2.334 17.897 0.102 1.00 83.31 316 PRO A O 1
ATOM 2468 N N . ARG A 1 317 ? -3.968 18.062 -1.420 1.00 78.88 317 ARG A N 1
ATOM 2469 C CA . ARG A 1 317 ? -3.094 17.745 -2.550 1.00 78.88 317 ARG A CA 1
ATOM 2470 C C . ARG A 1 317 ? -2.274 18.979 -2.920 1.00 78.88 317 ARG A C 1
ATOM 2472 O O . ARG A 1 317 ? -2.853 20.032 -3.168 1.00 78.88 317 ARG A O 1
ATOM 2479 N N . ILE A 1 318 ? -0.957 18.825 -3.038 1.00 83.38 318 ILE A N 1
ATOM 2480 C CA . ILE A 1 318 ? -0.096 19.861 -3.621 1.00 83.38 318 ILE A CA 1
ATOM 2481 C C . ILE A 1 318 ? -0.479 20.014 -5.105 1.00 83.38 318 ILE A C 1
ATOM 2483 O O . ILE A 1 318 ? -0.473 19.012 -5.833 1.00 83.38 318 ILE A O 1
ATOM 2487 N N . PRO A 1 319 ? -0.865 21.216 -5.570 1.00 82.81 319 PRO A N 1
ATOM 2488 C CA . PRO A 1 319 ? -1.202 21.431 -6.968 1.00 82.81 319 PRO A CA 1
ATOM 2489 C C . PRO A 1 319 ? 0.068 21.313 -7.814 1.00 82.81 319 PRO A C 1
ATOM 2491 O O . PRO A 1 319 ? 1.011 22.079 -7.652 1.00 82.81 319 PRO A O 1
ATOM 2494 N N . LEU A 1 320 ? 0.084 20.340 -8.722 1.00 83.50 320 LEU A N 1
ATOM 2495 C CA . LEU A 1 320 ? 1.171 20.114 -9.672 1.00 83.50 320 LEU A CA 1
ATOM 2496 C C . LEU A 1 320 ? 0.612 20.145 -11.094 1.00 83.50 320 LEU A C 1
ATOM 2498 O O . LEU A 1 320 ? -0.549 19.784 -11.317 1.00 83.50 320 LEU A O 1
ATOM 2502 N N . ALA A 1 321 ? 1.441 20.552 -12.056 1.00 85.88 321 ALA A N 1
ATOM 2503 C CA . ALA A 1 321 ? 1.067 20.545 -13.464 1.00 85.88 321 ALA A CA 1
ATOM 2504 C C . ALA A 1 321 ? 0.690 19.124 -13.914 1.00 85.88 321 ALA A C 1
ATOM 2506 O O . ALA A 1 321 ? 1.415 18.158 -13.669 1.00 85.88 321 ALA A O 1
ATOM 2507 N N . ASN A 1 322 ? -0.451 18.986 -14.592 1.00 84.50 322 ASN A N 1
ATOM 2508 C CA . ASN A 1 322 ? -0.840 17.708 -15.167 1.00 84.50 322 ASN A CA 1
ATOM 2509 C C . ASN A 1 322 ? -0.137 17.512 -16.516 1.00 84.50 322 ASN A C 1
ATOM 2511 O O . ASN A 1 322 ? -0.521 18.119 -17.511 1.00 84.50 322 ASN A O 1
ATOM 2515 N N . LEU A 1 323 ? 0.876 16.646 -16.544 1.00 87.31 323 LEU A N 1
ATOM 2516 C CA . LEU A 1 323 ? 1.630 16.326 -17.761 1.00 87.31 323 LEU A CA 1
ATOM 2517 C C . LEU A 1 323 ? 1.072 15.116 -18.529 1.00 87.31 323 LEU A C 1
ATOM 2519 O O . LEU A 1 323 ? 1.660 14.727 -19.542 1.00 87.31 323 LEU A O 1
ATOM 2523 N N . SER A 1 324 ? -0.008 14.500 -18.036 1.00 83.62 324 SER A N 1
ATOM 2524 C CA . SER A 1 324 ? -0.622 13.320 -18.652 1.00 83.62 324 SER A CA 1
ATOM 2525 C C . SER A 1 324 ? -1.487 13.681 -19.862 1.00 83.62 324 SER A C 1
ATOM 2527 O O . SER A 1 324 ? -2.100 14.747 -19.916 1.00 83.62 324 SER A O 1
ATOM 2529 N N . PHE A 1 325 ? -1.550 12.767 -20.830 1.00 88.12 325 PHE A N 1
ATOM 2530 C CA . PHE A 1 325 ? -2.507 12.835 -21.934 1.00 88.12 325 PHE A CA 1
ATOM 2531 C C . PHE A 1 325 ? -3.767 12.041 -21.580 1.00 88.12 325 PHE A C 1
ATOM 2533 O O . PHE A 1 325 ? -3.723 11.140 -20.742 1.00 88.12 325 PHE A O 1
ATOM 2540 N N . LYS A 1 326 ? -4.892 12.360 -22.230 1.00 84.31 326 LYS A N 1
ATOM 2541 C CA . LYS A 1 326 ? -6.105 11.543 -22.120 1.00 84.31 326 LYS A CA 1
ATOM 2542 C C . LYS A 1 326 ? -5.883 10.194 -22.798 1.00 84.31 326 LYS A C 1
ATOM 2544 O O . LYS A 1 326 ? -5.387 10.143 -23.925 1.00 84.31 326 LYS A O 1
ATOM 2549 N N . ASP A 1 327 ? -6.296 9.131 -22.122 1.00 83.06 327 ASP A N 1
ATOM 2550 C CA . ASP A 1 327 ? -6.286 7.791 -22.694 1.00 83.06 327 ASP A CA 1
ATOM 2551 C C . ASP A 1 327 ? -7.298 7.703 -23.845 1.00 83.06 327 ASP A C 1
ATOM 2553 O O . ASP A 1 327 ? -8.415 8.215 -23.751 1.00 83.06 327 ASP A O 1
ATOM 2557 N N . ARG A 1 328 ? -6.887 7.072 -24.950 1.00 83.44 328 ARG A N 1
ATOM 2558 C CA . ARG A 1 328 ? -7.732 6.859 -26.141 1.00 83.44 328 ARG A CA 1
ATOM 2559 C C . ARG A 1 328 ? -8.495 5.539 -26.090 1.00 83.44 328 ARG A C 1
ATOM 2561 O O . ARG A 1 328 ? -9.539 5.404 -26.714 1.00 83.44 328 ARG A O 1
ATOM 2568 N N . GLU A 1 329 ? -7.959 4.585 -25.340 1.00 87.69 329 GLU A N 1
ATOM 2569 C CA . GLU A 1 329 ? -8.491 3.240 -25.163 1.00 87.69 329 GLU A CA 1
ATOM 2570 C C . GLU A 1 329 ? -8.546 2.901 -23.675 1.00 87.69 329 GLU A C 1
ATOM 2572 O O . GLU A 1 329 ? -7.870 3.517 -22.845 1.00 87.69 329 GLU A O 1
ATOM 2577 N N . LYS A 1 330 ? -9.353 1.899 -23.338 1.00 89.44 330 LYS A N 1
ATOM 2578 C CA . LYS A 1 330 ? -9.417 1.366 -21.982 1.00 89.44 330 LYS A CA 1
ATOM 2579 C C . LYS A 1 330 ? -8.246 0.405 -21.733 1.00 89.44 330 LYS A C 1
ATOM 2581 O O . LYS A 1 330 ? -7.870 -0.331 -22.644 1.00 89.44 330 LYS A O 1
ATOM 2586 N N . PRO A 1 331 ? -7.663 0.394 -20.523 1.00 90.44 331 PRO A N 1
ATOM 2587 C CA . PRO A 1 331 ? -6.577 -0.521 -20.200 1.00 90.44 331 PRO A CA 1
ATOM 2588 C C . PRO A 1 331 ? -7.071 -1.962 -20.028 1.00 90.44 331 PRO A C 1
ATOM 2590 O O . PRO A 1 331 ? -8.277 -2.213 -19.944 1.00 90.44 331 PRO A O 1
ATOM 2593 N N . LEU A 1 332 ? -6.124 -2.902 -19.923 1.00 90.62 332 LEU A N 1
ATOM 2594 C CA . LEU A 1 332 ? -6.389 -4.334 -19.737 1.00 90.62 332 LEU A CA 1
ATOM 2595 C C . LEU A 1 332 ? -7.513 -4.602 -18.720 1.00 90.62 332 LEU A C 1
ATOM 2597 O O . LEU A 1 332 ? -7.378 -4.274 -17.539 1.00 90.62 332 LEU A O 1
ATOM 2601 N N . ARG A 1 333 ? -8.593 -5.231 -19.214 1.00 88.38 333 ARG A N 1
ATOM 2602 C CA . ARG A 1 333 ? -9.797 -5.685 -18.482 1.00 88.38 333 ARG A CA 1
ATOM 2603 C C . ARG A 1 333 ? -10.544 -4.605 -17.688 1.00 88.38 333 ARG A C 1
ATOM 2605 O O . ARG A 1 333 ? -11.294 -4.922 -16.770 1.00 88.38 333 ARG A O 1
ATOM 2612 N N . ALA A 1 334 ? -10.423 -3.339 -18.078 1.00 88.19 334 ALA A N 1
ATOM 2613 C CA . ALA A 1 334 ? -11.188 -2.262 -17.450 1.00 88.19 334 ALA A CA 1
ATOM 2614 C C . ALA A 1 334 ? -12.714 -2.421 -17.567 1.00 88.19 334 ALA A C 1
ATOM 2616 O O . ALA A 1 334 ? -13.439 -1.977 -16.682 1.00 88.19 334 ALA A O 1
ATOM 2617 N N . ASP A 1 335 ? -13.201 -3.052 -18.640 1.00 87.94 335 ASP A N 1
ATOM 2618 C CA . ASP A 1 335 ? -14.635 -3.306 -18.837 1.00 87.94 335 ASP A CA 1
ATOM 2619 C C . ASP A 1 335 ? -15.192 -4.363 -17.883 1.00 87.94 335 ASP A C 1
ATOM 2621 O O . ASP A 1 335 ? -16.350 -4.289 -17.483 1.00 87.94 335 ASP A O 1
ATOM 2625 N N . GLU A 1 336 ? -14.363 -5.323 -17.484 1.00 90.50 336 GLU A N 1
ATOM 2626 C CA . GLU A 1 336 ? -14.755 -6.376 -16.549 1.00 90.50 336 GLU A CA 1
ATOM 2627 C C . GLU A 1 336 ? -14.650 -5.920 -15.092 1.00 90.50 336 GLU A C 1
ATOM 2629 O O . GLU A 1 336 ? -15.432 -6.340 -14.242 1.00 90.50 336 GLU A O 1
ATOM 2634 N N . TYR A 1 337 ? -13.721 -5.003 -14.810 1.00 89.00 337 TYR A N 1
ATOM 2635 C CA . TYR A 1 337 ? -13.520 -4.430 -13.483 1.00 89.00 337 TYR A CA 1
ATOM 2636 C C . TYR A 1 337 ? -13.756 -2.909 -13.494 1.00 89.00 337 TYR A C 1
ATOM 2638 O O . TYR A 1 337 ? -12.844 -2.132 -13.196 1.00 89.00 337 TYR A O 1
ATOM 2646 N N . PRO A 1 338 ? -14.984 -2.438 -13.782 1.00 88.00 338 PRO A N 1
ATOM 2647 C CA . PRO A 1 338 ? -15.256 -1.014 -13.974 1.00 88.00 338 PRO A CA 1
ATOM 2648 C C . PRO A 1 338 ? -14.992 -0.189 -12.712 1.00 88.00 338 PRO A C 1
ATOM 2650 O O . PRO A 1 338 ? -14.455 0.909 -12.814 1.00 88.00 338 PRO A O 1
ATOM 2653 N N . ILE A 1 339 ? -15.275 -0.734 -11.521 1.00 87.44 339 ILE A N 1
ATOM 2654 C CA . ILE A 1 339 ? -14.982 -0.078 -10.232 1.00 87.44 339 ILE A CA 1
ATOM 2655 C C . ILE A 1 339 ? -13.468 0.022 -9.997 1.00 87.44 339 ILE A C 1
ATOM 2657 O O . ILE A 1 339 ? -12.986 1.001 -9.425 1.00 87.44 339 ILE A O 1
ATOM 2661 N N . PHE A 1 340 ? -12.695 -0.966 -10.466 1.00 86.75 340 PHE A N 1
ATOM 2662 C CA . PHE A 1 340 ? -11.239 -0.884 -10.422 1.00 86.75 340 PHE A CA 1
ATOM 2663 C C . PHE A 1 340 ? -10.740 0.247 -11.316 1.00 86.75 340 PHE A C 1
ATOM 2665 O O . PHE A 1 340 ? -9.829 0.963 -10.916 1.00 86.75 340 PHE A O 1
ATOM 2672 N N . SER A 1 341 ? -11.306 0.428 -12.507 1.00 84.81 341 SER A N 1
ATOM 2673 C CA . SER A 1 341 ? -10.783 1.380 -13.491 1.00 84.81 341 SER A CA 1
ATOM 2674 C C . SER A 1 341 ? -11.333 2.796 -13.349 1.00 84.81 341 SER A C 1
ATOM 2676 O O . SER A 1 341 ? -10.630 3.748 -13.684 1.00 84.81 341 SER A O 1
ATOM 2678 N N . ALA A 1 342 ? -12.545 2.975 -12.830 1.00 86.69 342 ALA A N 1
ATOM 2679 C CA . ALA A 1 342 ? -13.143 4.288 -12.639 1.00 86.69 342 ALA A CA 1
ATOM 2680 C C . ALA A 1 342 ? -14.104 4.323 -11.446 1.00 86.69 342 ALA A C 1
ATOM 2682 O O . ALA A 1 342 ? -14.937 3.441 -11.265 1.00 86.69 342 ALA A O 1
ATOM 2683 N N . LEU A 1 343 ? -14.038 5.407 -10.671 1.00 86.00 343 LEU A N 1
ATOM 2684 C CA . LEU A 1 343 ? -14.987 5.682 -9.595 1.00 86.00 343 LEU A CA 1
ATOM 2685 C C . LEU A 1 343 ? -15.491 7.125 -9.713 1.00 86.00 343 LEU A C 1
ATOM 2687 O O . LEU A 1 343 ? -14.694 8.061 -9.696 1.00 86.00 343 LEU A O 1
ATOM 2691 N N . TRP A 1 344 ? -16.807 7.307 -9.875 1.00 85.62 344 TRP A N 1
ATOM 2692 C CA . TRP A 1 344 ? -17.457 8.620 -10.060 1.00 85.62 344 TRP A CA 1
ATOM 2693 C C . TRP A 1 344 ? -16.801 9.496 -11.143 1.00 85.62 344 TRP A C 1
ATOM 2695 O O . TRP A 1 344 ? -16.502 10.670 -10.932 1.00 85.62 344 TRP A O 1
ATOM 2705 N N . GLY A 1 345 ? -16.493 8.898 -12.297 1.00 79.38 345 GLY A N 1
ATOM 2706 C CA . GLY A 1 345 ? -15.823 9.580 -13.411 1.00 79.38 345 GLY A CA 1
ATOM 2707 C C . GLY A 1 345 ? -14.319 9.816 -13.216 1.00 79.38 345 GLY A C 1
ATOM 2708 O O . GLY A 1 345 ? -13.644 10.235 -14.154 1.00 79.38 345 GLY A O 1
ATOM 2709 N N . ARG A 1 346 ? -13.753 9.507 -12.040 1.00 79.00 346 ARG A N 1
ATOM 2710 C CA . ARG A 1 346 ? -12.302 9.533 -11.810 1.00 79.00 346 ARG A CA 1
ATOM 2711 C C . ARG A 1 346 ? -11.690 8.237 -12.317 1.00 79.00 346 ARG A C 1
ATOM 2713 O O . ARG A 1 346 ? -11.816 7.195 -11.677 1.00 79.00 346 ARG A O 1
ATOM 2720 N N . GLN A 1 347 ? -11.026 8.310 -13.463 1.00 81.94 347 GLN A N 1
ATOM 2721 C CA . GLN A 1 347 ? -10.315 7.171 -14.032 1.00 81.94 347 GLN A CA 1
ATOM 2722 C C . GLN A 1 347 ? -8.988 6.946 -13.309 1.00 81.94 347 GLN A C 1
ATOM 2724 O O . GLN A 1 347 ? -8.204 7.879 -13.111 1.00 81.94 347 GLN A O 1
ATOM 2729 N N . ALA A 1 348 ? -8.723 5.698 -12.932 1.00 83.25 348 ALA A N 1
ATOM 2730 C CA . ALA A 1 348 ? -7.366 5.292 -12.635 1.00 83.25 348 ALA A CA 1
ATOM 2731 C C . ALA A 1 348 ? -6.598 5.077 -13.933 1.00 83.25 348 ALA A C 1
ATOM 2733 O O . ALA A 1 348 ? -7.126 4.494 -14.877 1.00 83.25 348 ALA A O 1
ATOM 2734 N N . PRO A 1 349 ? -5.322 5.474 -13.968 1.00 82.06 349 PRO A N 1
ATOM 2735 C CA . PRO A 1 349 ? -4.499 5.315 -15.156 1.00 82.06 349 PRO A CA 1
ATOM 2736 C C . PRO A 1 349 ? -4.040 3.866 -15.364 1.00 82.06 349 PRO A C 1
ATOM 2738 O O . PRO A 1 349 ? -3.252 3.639 -16.280 1.00 82.06 349 PRO A O 1
ATOM 2741 N N . PHE A 1 350 ? -4.470 2.925 -14.512 1.00 87.94 350 PHE A N 1
ATOM 2742 C CA . PHE A 1 350 ? -3.914 1.582 -14.398 1.00 87.94 350 PHE A CA 1
ATOM 2743 C C . PHE A 1 350 ? -4.808 0.506 -15.025 1.00 87.94 350 PHE A C 1
ATOM 2745 O O . PHE A 1 350 ? -6.026 0.518 -14.844 1.00 87.94 350 PHE A O 1
ATOM 2752 N N . GLY A 1 351 ? -4.183 -0.454 -15.707 1.00 89.12 351 GLY A N 1
ATOM 2753 C CA . GLY A 1 351 ? -4.791 -1.736 -16.070 1.00 89.12 351 GLY A CA 1
ATOM 2754 C C . GLY A 1 351 ? -4.580 -2.801 -15.001 1.00 89.12 351 GLY A C 1
ATOM 2755 O O . GLY A 1 351 ? -3.762 -2.615 -14.094 1.00 89.12 351 GLY A O 1
ATOM 2756 N N . ILE A 1 352 ? -5.292 -3.925 -15.145 1.00 91.81 352 ILE A N 1
ATOM 2757 C CA . ILE A 1 352 ? -5.199 -5.055 -14.216 1.00 91.81 352 ILE A CA 1
ATOM 2758 C C . ILE A 1 352 ? -3.878 -5.806 -14.426 1.00 91.81 352 ILE A C 1
ATOM 2760 O O . ILE A 1 352 ? -3.740 -6.610 -15.341 1.00 91.81 352 ILE A O 1
ATOM 2764 N N . ALA A 1 353 ? -2.882 -5.555 -13.583 1.00 93.00 353 ALA A N 1
ATOM 2765 C CA . ALA A 1 353 ? -1.525 -6.071 -13.784 1.00 93.00 353 ALA A CA 1
ATOM 2766 C C . ALA A 1 353 ? -1.412 -7.604 -13.686 1.00 93.00 353 ALA A C 1
ATOM 2768 O O . ALA A 1 353 ? -0.588 -8.198 -14.376 1.00 93.00 353 ALA A O 1
ATOM 2769 N N . THR A 1 354 ? -2.265 -8.262 -12.896 1.00 92.62 354 THR A N 1
ATOM 2770 C CA . THR A 1 354 ? -2.273 -9.730 -12.741 1.00 92.62 354 THR A CA 1
ATOM 2771 C C . THR A 1 354 ? -2.718 -10.482 -13.995 1.00 92.62 354 THR A C 1
ATOM 2773 O O . THR A 1 354 ? -2.513 -11.689 -14.073 1.00 92.62 354 THR A O 1
ATOM 2776 N N . VAL A 1 355 ? -3.291 -9.796 -14.990 1.00 93.75 355 VAL A N 1
ATOM 2777 C CA . VAL A 1 355 ? -3.762 -10.420 -16.243 1.00 93.75 355 VAL A CA 1
ATOM 2778 C C . VAL A 1 355 ? -2.780 -10.244 -17.395 1.00 93.75 355 VAL A C 1
ATOM 2780 O O . VAL A 1 355 ? -3.021 -10.737 -18.493 1.00 93.75 355 VAL A O 1
ATOM 2783 N N . PHE A 1 356 ? -1.651 -9.575 -17.143 1.00 96.62 356 PHE A N 1
ATOM 2784 C CA . PHE A 1 356 ? -0.566 -9.450 -18.107 1.00 96.62 356 PHE A CA 1
ATOM 2785 C C . PHE A 1 356 ? -0.118 -10.803 -18.684 1.00 96.62 356 PHE A C 1
ATOM 2787 O O . PHE A 1 356 ? -0.012 -10.876 -19.908 1.00 96.62 356 PHE A O 1
ATOM 2794 N N . PRO A 1 357 ? 0.063 -11.885 -17.890 1.00 97.50 357 PRO A N 1
ATOM 2795 C CA . PRO A 1 357 ? 0.463 -13.165 -18.461 1.00 97.50 357 PRO A CA 1
ATOM 2796 C C . PRO A 1 357 ? -0.525 -13.713 -19.489 1.00 97.50 357 PRO A C 1
ATOM 2798 O O . PRO A 1 357 ? -0.115 -14.176 -20.546 1.00 97.50 357 PRO A O 1
ATOM 2801 N N . GLN A 1 358 ? -1.827 -13.577 -19.235 1.00 96.88 358 GLN A N 1
ATOM 2802 C CA . GLN A 1 358 ? -2.860 -13.982 -20.187 1.00 96.88 358 GLN A CA 1
ATOM 2803 C C . GLN A 1 358 ? -2.801 -13.151 -21.480 1.00 96.88 358 GLN A C 1
ATOM 2805 O O . GLN A 1 358 ? -2.913 -13.693 -22.579 1.00 96.88 358 GLN A O 1
ATOM 2810 N N . ALA A 1 359 ? -2.582 -11.840 -21.368 1.00 97.25 359 ALA A N 1
ATOM 2811 C CA . ALA A 1 359 ? -2.469 -10.962 -22.530 1.00 97.25 359 ALA A CA 1
ATOM 2812 C C . ALA A 1 359 ? -1.208 -11.240 -23.367 1.00 97.25 359 ALA A C 1
ATOM 2814 O O . ALA A 1 359 ? -1.253 -11.140 -24.593 1.00 97.25 359 ALA A O 1
ATOM 2815 N N . ALA A 1 360 ? -0.102 -11.613 -22.721 1.00 98.25 360 ALA A N 1
ATOM 2816 C CA . ALA A 1 360 ? 1.156 -11.943 -23.385 1.00 98.25 360 ALA A CA 1
ATOM 2817 C C . ALA A 1 360 ? 1.144 -13.341 -24.031 1.00 98.25 360 ALA A C 1
ATOM 2819 O O . ALA A 1 360 ? 1.575 -13.492 -25.174 1.00 98.25 360 ALA A O 1
ATOM 2820 N N . LEU A 1 361 ? 0.624 -14.350 -23.323 1.00 98.38 361 LEU A N 1
ATOM 2821 C CA . LEU A 1 361 ? 0.673 -15.756 -23.741 1.00 98.38 361 LEU A CA 1
ATOM 2822 C C . LEU A 1 361 ? -0.502 -16.152 -24.644 1.00 98.38 361 LEU A C 1
ATOM 2824 O O . LEU A 1 361 ? -0.310 -16.835 -25.646 1.00 98.38 361 LEU A O 1
ATOM 2828 N N . GLU A 1 362 ? -1.720 -15.719 -24.311 1.00 97.75 362 GLU A N 1
ATOM 2829 C CA . GLU A 1 362 ? -2.945 -16.118 -25.024 1.00 97.75 362 GLU A CA 1
ATOM 2830 C C . GLU A 1 362 ? -3.471 -15.036 -25.972 1.00 97.75 362 GLU A C 1
ATOM 2832 O O . GLU A 1 362 ? -4.394 -15.282 -26.749 1.00 97.75 362 GLU A O 1
ATOM 2837 N N . GLY A 1 363 ? -2.942 -13.814 -25.884 1.00 96.44 363 GLY A N 1
ATOM 2838 C CA . GLY A 1 363 ? -3.440 -12.682 -26.658 1.00 96.44 363 GLY A CA 1
ATOM 2839 C C . GLY A 1 363 ? -4.821 -12.182 -26.226 1.00 96.44 363 GLY A C 1
ATOM 2840 O O . GLY A 1 363 ? -5.527 -11.589 -27.041 1.00 96.44 363 GLY A O 1
ATOM 2841 N N . LYS A 1 364 ? -5.224 -12.416 -24.968 1.00 94.38 364 LYS A N 1
ATOM 2842 C CA . LYS A 1 364 ? -6.537 -12.022 -24.428 1.00 94.38 364 LYS A CA 1
ATOM 2843 C C . LYS A 1 364 ? -6.415 -10.983 -23.304 1.00 94.38 364 LYS A C 1
ATOM 2845 O O . LYS A 1 364 ? -5.602 -11.169 -22.404 1.00 94.38 364 LYS A O 1
ATOM 2850 N N . PRO A 1 365 ? -7.247 -9.922 -23.285 1.00 91.81 365 PRO A N 1
ATOM 2851 C CA . PRO A 1 365 ? -8.282 -9.577 -24.271 1.00 91.81 365 PRO A CA 1
ATOM 2852 C C . PRO A 1 365 ? -7.722 -9.079 -25.618 1.00 91.81 365 PRO A C 1
ATOM 2854 O O . PRO A 1 365 ? -8.467 -8.958 -26.585 1.00 91.81 365 PRO A O 1
ATOM 2857 N N . TYR A 1 366 ? -6.423 -8.793 -25.683 1.00 95.06 366 TYR A N 1
ATOM 2858 C CA . TYR A 1 366 ? -5.666 -8.492 -26.898 1.00 95.06 366 TYR A CA 1
ATOM 2859 C C . TYR A 1 366 ? -4.180 -8.811 -26.654 1.00 95.06 366 TYR A C 1
ATOM 2861 O O . TYR A 1 366 ? -3.767 -8.889 -25.492 1.00 95.06 366 TYR A O 1
ATOM 2869 N N . PRO A 1 367 ? -3.363 -8.986 -27.710 1.00 96.88 367 PRO A N 1
ATOM 2870 C CA . PRO A 1 367 ? -1.947 -9.308 -27.561 1.00 96.88 367 PRO A CA 1
ATOM 2871 C C . PRO A 1 367 ? -1.147 -8.173 -26.923 1.00 96.88 367 PRO A C 1
ATOM 2873 O O . PRO A 1 367 ? -1.193 -7.031 -27.381 1.00 96.88 367 PRO A O 1
ATOM 2876 N N . VAL A 1 368 ? -0.367 -8.521 -25.900 1.00 98.31 368 VAL A N 1
ATOM 2877 C CA . VAL A 1 368 ? 0.739 -7.711 -25.376 1.00 98.31 368 VAL A CA 1
ATOM 2878 C C . VAL A 1 368 ? 2.049 -8.328 -25.861 1.00 98.31 368 VAL A C 1
ATOM 2880 O O . VAL A 1 368 ? 2.275 -9.523 -25.702 1.00 98.31 368 VAL A O 1
ATOM 2883 N N . ARG A 1 369 ? 2.890 -7.516 -26.502 1.00 98.62 369 ARG A N 1
ATOM 2884 C CA . ARG A 1 369 ? 4.094 -7.951 -27.231 1.00 98.62 369 ARG A CA 1
ATOM 2885 C C . ARG A 1 369 ? 5.355 -7.212 -26.820 1.00 98.62 369 ARG A C 1
ATOM 2887 O O . ARG A 1 369 ? 6.446 -7.667 -27.143 1.00 98.62 369 ARG A O 1
ATOM 2894 N N . ALA A 1 370 ? 5.224 -6.113 -26.082 1.00 98.69 370 ALA A N 1
ATOM 2895 C CA . ALA A 1 370 ? 6.361 -5.453 -25.469 1.00 98.69 370 ALA A CA 1
ATOM 2896 C C . ALA A 1 370 ? 6.088 -5.032 -24.031 1.00 98.69 370 ALA A C 1
ATOM 2898 O O . ALA A 1 370 ? 4.943 -4.756 -23.661 1.00 98.69 370 ALA A O 1
ATOM 2899 N N . ALA A 1 371 ? 7.158 -4.919 -23.245 1.00 98.38 371 ALA A N 1
ATOM 2900 C CA . ALA A 1 371 ? 7.092 -4.351 -21.909 1.00 98.38 371 ALA A CA 1
ATOM 2901 C C . ALA A 1 371 ? 8.229 -3.363 -21.621 1.00 98.38 371 ALA A C 1
ATOM 2903 O O . ALA A 1 371 ? 9.393 -3.611 -21.932 1.00 98.38 371 ALA A O 1
ATOM 2904 N N . ILE A 1 372 ? 7.881 -2.253 -20.972 1.00 97.44 372 ILE A N 1
ATOM 2905 C CA . ILE A 1 372 ? 8.828 -1.401 -20.247 1.00 97.44 372 ILE A CA 1
ATOM 2906 C C . ILE A 1 372 ? 8.621 -1.688 -18.767 1.00 97.44 372 ILE A C 1
ATOM 2908 O O . ILE A 1 372 ? 7.517 -1.504 -18.259 1.00 97.44 372 ILE A O 1
ATOM 2912 N N . VAL A 1 373 ? 9.661 -2.121 -18.068 1.00 96.12 373 VAL A N 1
ATOM 2913 C CA . VAL A 1 373 ? 9.619 -2.401 -16.632 1.00 96.12 373 VAL A CA 1
ATOM 2914 C C . VAL A 1 373 ? 10.477 -1.366 -15.924 1.00 96.12 373 VAL A C 1
ATOM 2916 O O . VAL A 1 373 ? 11.689 -1.377 -16.074 1.00 96.12 373 VAL A O 1
ATOM 2919 N N . THR A 1 374 ? 9.875 -0.437 -15.182 1.00 92.94 374 THR A N 1
ATOM 2920 C CA . THR A 1 374 ? 10.613 0.622 -14.478 1.00 92.94 374 THR A CA 1
ATOM 2921 C C . THR A 1 374 ? 10.431 0.528 -12.969 1.00 92.94 374 THR A C 1
ATOM 2923 O O . THR A 1 374 ? 9.303 0.460 -12.467 1.00 92.94 374 THR A O 1
ATOM 2926 N N . ALA A 1 375 ? 11.561 0.493 -12.250 1.00 90.69 375 ALA A N 1
ATOM 2927 C CA . ALA A 1 375 ? 11.620 0.362 -10.793 1.00 90.69 375 ALA A CA 1
ATOM 2928 C C . ALA A 1 375 ? 10.728 -0.776 -10.256 1.00 90.69 375 ALA A C 1
ATOM 2930 O O . ALA A 1 375 ? 10.037 -0.615 -9.247 1.00 90.69 375 ALA A O 1
ATOM 2931 N N . ALA A 1 376 ? 10.676 -1.899 -10.977 1.00 92.31 376 ALA A N 1
ATOM 2932 C CA . ALA A 1 376 ? 9.779 -3.017 -10.719 1.00 92.31 376 ALA A CA 1
ATOM 2933 C C . ALA A 1 376 ? 10.470 -4.357 -10.978 1.00 92.31 376 ALA A C 1
ATOM 2935 O O . ALA A 1 376 ? 11.303 -4.482 -11.868 1.00 92.31 376 ALA A O 1
ATOM 2936 N N . ASN A 1 377 ? 10.037 -5.382 -10.244 1.00 94.88 377 ASN A N 1
ATOM 2937 C CA . ASN A 1 377 ? 10.476 -6.762 -10.439 1.00 94.88 377 ASN A CA 1
ATOM 2938 C C . ASN A 1 377 ? 9.271 -7.727 -10.418 1.00 94.88 377 ASN A C 1
ATOM 2940 O O . ASN A 1 377 ? 9.087 -8.454 -9.436 1.00 94.88 377 ASN A O 1
ATOM 2944 N N . PRO A 1 378 ? 8.382 -7.695 -11.435 1.00 94.81 378 PRO A N 1
ATOM 2945 C CA . PRO A 1 378 ? 7.109 -8.410 -11.391 1.00 94.81 378 PRO A CA 1
ATOM 2946 C C . PRO A 1 378 ? 7.238 -9.933 -11.316 1.00 94.81 378 PRO A C 1
ATOM 2948 O O . PRO A 1 378 ? 6.364 -10.575 -10.743 1.00 94.81 378 PRO A O 1
ATOM 2951 N N . VAL A 1 379 ? 8.342 -10.502 -11.812 1.00 95.88 379 VAL A N 1
ATOM 2952 C CA . VAL A 1 379 ? 8.647 -11.938 -11.672 1.00 95.88 379 VAL A CA 1
ATOM 2953 C C . VAL A 1 379 ? 8.730 -12.374 -10.204 1.00 95.88 379 VAL A C 1
ATOM 2955 O O . VAL A 1 379 ? 8.460 -13.532 -9.896 1.00 95.88 379 VAL A O 1
ATOM 2958 N N . VAL A 1 380 ? 9.089 -11.463 -9.297 1.00 94.56 380 VAL A N 1
ATOM 2959 C CA . VAL A 1 380 ? 9.196 -11.737 -7.857 1.00 94.56 380 VAL A CA 1
ATOM 2960 C C . VAL A 1 380 ? 7.991 -11.201 -7.088 1.00 94.56 380 VAL A C 1
ATOM 2962 O O . VAL A 1 380 ? 7.541 -11.831 -6.136 1.00 94.56 380 VAL A O 1
ATOM 2965 N N . SER A 1 381 ? 7.476 -10.028 -7.464 1.00 92.44 381 SER A N 1
ATOM 2966 C CA . SER A 1 381 ? 6.489 -9.310 -6.650 1.00 92.44 381 SER A CA 1
ATOM 2967 C C . SER A 1 381 ? 5.028 -9.654 -6.943 1.00 92.44 381 SER A C 1
ATOM 2969 O O . SER A 1 381 ? 4.179 -9.400 -6.088 1.00 92.44 381 SER A O 1
ATOM 2971 N N . PHE A 1 382 ? 4.711 -10.217 -8.113 1.00 92.69 382 PHE A N 1
ATOM 2972 C CA . PHE A 1 382 ? 3.348 -10.627 -8.458 1.00 92.69 382 PHE A CA 1
ATOM 2973 C C . PHE A 1 382 ? 3.102 -12.116 -8.161 1.00 92.69 382 PHE A C 1
ATOM 2975 O O . PHE A 1 382 ? 4.036 -12.921 -8.187 1.00 92.69 382 PHE A O 1
ATOM 2982 N N . PRO A 1 383 ? 1.843 -12.514 -7.884 1.00 90.75 383 PRO A N 1
ATOM 2983 C CA . PRO A 1 383 ? 1.500 -13.923 -7.725 1.00 90.75 383 PRO A CA 1
ATOM 2984 C C . PRO A 1 383 ? 1.721 -14.692 -9.035 1.00 90.75 383 PRO A C 1
ATOM 2986 O O . PRO A 1 383 ? 1.704 -14.111 -10.119 1.00 90.75 383 PRO A O 1
ATOM 2989 N N . ALA A 1 384 ? 1.879 -16.015 -8.929 1.00 93.06 384 ALA A N 1
ATOM 2990 C CA . ALA A 1 384 ? 2.163 -16.896 -10.065 1.00 93.06 384 ALA A CA 1
ATOM 2991 C C . ALA A 1 384 ? 3.443 -16.498 -10.832 1.00 93.06 384 ALA A C 1
ATOM 2993 O O . ALA A 1 384 ? 3.440 -16.376 -12.055 1.00 93.06 384 ALA A O 1
ATOM 2994 N N . ALA A 1 385 ? 4.553 -16.338 -10.100 1.00 95.25 385 ALA A N 1
ATOM 2995 C CA . ALA A 1 385 ? 5.871 -15.953 -10.620 1.00 95.25 385 ALA A CA 1
ATOM 2996 C C . ALA A 1 385 ? 6.278 -16.685 -11.912 1.00 95.25 385 ALA A C 1
ATOM 2998 O O . ALA A 1 385 ? 6.775 -16.062 -12.848 1.00 95.25 385 ALA A O 1
ATOM 2999 N N . GLN A 1 386 ? 6.030 -17.996 -11.989 1.00 96.62 386 GLN A N 1
ATOM 3000 C CA . GLN A 1 386 ? 6.347 -18.802 -13.170 1.00 96.62 386 GLN A CA 1
ATOM 3001 C C . GLN A 1 386 ? 5.593 -18.332 -14.424 1.00 96.62 386 GLN A C 1
ATOM 3003 O O . GLN A 1 386 ? 6.187 -18.210 -15.491 1.00 96.62 386 GLN A O 1
ATOM 3008 N N . LEU A 1 387 ? 4.319 -17.969 -14.275 1.00 97.06 387 LEU A N 1
ATOM 3009 C CA . LEU A 1 387 ? 3.490 -17.471 -15.369 1.00 97.06 387 LEU A CA 1
ATOM 3010 C C . LEU A 1 387 ? 3.974 -16.097 -15.856 1.00 97.06 387 LEU A C 1
ATOM 3012 O O . LEU A 1 387 ? 3.986 -15.824 -17.052 1.00 97.06 387 LEU A O 1
ATOM 3016 N N . PHE A 1 388 ? 4.439 -15.242 -14.938 1.00 97.44 388 PHE A N 1
ATOM 3017 C CA . PHE A 1 388 ? 5.089 -13.979 -15.300 1.00 97.44 388 PHE A CA 1
ATOM 3018 C C . PHE A 1 388 ? 6.414 -14.200 -16.039 1.00 97.44 388 PHE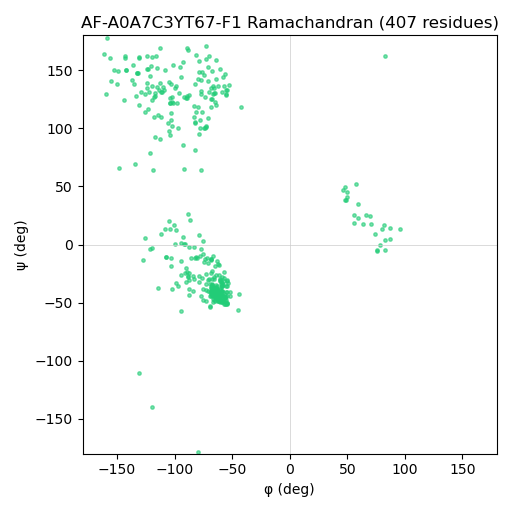 A C 1
ATOM 3020 O O . PHE A 1 388 ? 6.680 -13.490 -17.006 1.00 97.44 388 PHE A O 1
ATOM 3027 N N . ARG A 1 389 ? 7.229 -15.186 -15.637 1.00 97.56 389 ARG A N 1
ATOM 3028 C CA . ARG A 1 389 ? 8.473 -15.533 -16.352 1.00 97.56 389 ARG A CA 1
ATOM 3029 C C . ARG A 1 389 ? 8.195 -15.957 -17.788 1.00 97.56 389 ARG A C 1
ATOM 3031 O O . ARG A 1 389 ? 8.839 -15.453 -18.703 1.00 97.56 389 ARG A O 1
ATOM 3038 N N . GLU A 1 390 ? 7.228 -16.847 -17.979 1.00 98.25 390 GLU A N 1
ATOM 3039 C CA . GLU A 1 390 ? 6.810 -17.314 -19.304 1.00 98.25 390 GLU A CA 1
ATOM 3040 C C . GLU A 1 390 ? 6.287 -16.158 -20.162 1.00 98.25 390 GLU A C 1
ATOM 3042 O O . GLU A 1 390 ? 6.686 -16.015 -21.316 1.00 98.25 390 GLU A O 1
ATOM 3047 N N . ALA A 1 391 ? 5.469 -15.282 -19.577 1.00 98.19 391 ALA A N 1
ATOM 3048 C CA . ALA A 1 391 ? 4.923 -14.113 -20.254 1.00 98.19 391 ALA A CA 1
ATOM 3049 C C . ALA A 1 391 ? 5.992 -13.109 -20.702 1.00 98.19 391 ALA A C 1
ATOM 3051 O O . ALA A 1 391 ? 5.920 -12.600 -21.815 1.00 98.19 391 ALA A O 1
ATOM 3052 N N . PHE A 1 392 ? 6.995 -12.814 -19.867 1.00 97.94 392 PHE A N 1
ATOM 3053 C CA . PHE A 1 392 ? 8.099 -11.942 -20.281 1.00 97.94 392 PHE A CA 1
ATOM 3054 C C . PHE A 1 392 ? 8.970 -12.594 -21.358 1.00 97.94 392 PHE A C 1
ATOM 3056 O O . PHE A 1 392 ? 9.405 -11.909 -22.283 1.00 97.94 392 PHE A O 1
ATOM 3063 N N . ALA A 1 393 ? 9.183 -13.911 -21.282 1.00 96.81 393 ALA A N 1
ATOM 3064 C CA . ALA A 1 393 ? 9.937 -14.655 -22.286 1.00 96.81 393 ALA A CA 1
ATOM 3065 C C . ALA A 1 393 ? 9.226 -14.734 -23.651 1.00 96.81 393 ALA A C 1
ATOM 3067 O O . ALA A 1 393 ? 9.893 -14.934 -24.663 1.00 96.81 393 ALA A O 1
ATOM 3068 N N . SER A 1 394 ? 7.898 -14.570 -23.694 1.00 98.06 394 SER A N 1
ATOM 3069 C CA . SER A 1 394 ? 7.108 -14.603 -24.931 1.00 98.06 394 SER A CA 1
ATOM 3070 C C . SER A 1 394 ? 6.989 -13.251 -25.646 1.00 98.06 394 SER A C 1
ATOM 3072 O O . SER A 1 394 ? 6.324 -13.177 -26.681 1.00 98.06 394 SER A O 1
ATOM 3074 N N . LEU A 1 395 ? 7.550 -12.171 -25.090 1.00 98.44 395 LEU A N 1
ATOM 3075 C CA . LEU A 1 395 ? 7.480 -10.835 -25.686 1.00 98.44 395 LEU A CA 1
ATOM 3076 C C . LEU A 1 395 ? 8.448 -10.686 -26.867 1.00 98.44 395 LEU A C 1
ATOM 3078 O O . LEU A 1 395 ? 9.562 -11.204 -26.849 1.00 98.44 395 LEU A O 1
ATOM 3082 N N . ASP A 1 396 ? 8.064 -9.862 -27.842 1.00 98.19 396 ASP A N 1
ATOM 3083 C CA . ASP A 1 396 ? 8.928 -9.457 -28.957 1.00 98.19 396 ASP A CA 1
ATOM 3084 C C . ASP A 1 396 ? 10.055 -8.526 -28.469 1.00 98.19 396 ASP A C 1
ATOM 3086 O O . ASP A 1 396 ? 11.145 -8.475 -29.049 1.00 98.19 396 ASP A O 1
ATOM 3090 N N . PHE A 1 397 ? 9.790 -7.759 -27.404 1.00 98.25 397 PHE A N 1
ATOM 3091 C CA . PHE A 1 397 ? 10.759 -6.852 -26.798 1.00 98.25 397 PHE A CA 1
ATOM 3092 C C . PHE A 1 397 ? 10.461 -6.553 -25.324 1.00 98.25 397 PHE A C 1
ATOM 3094 O O . PHE A 1 397 ? 9.323 -6.298 -24.938 1.00 98.25 397 PHE A O 1
ATOM 3101 N N . MET A 1 398 ? 11.504 -6.479 -24.500 1.00 97.62 398 MET A N 1
ATOM 3102 C CA . MET A 1 398 ? 11.410 -5.945 -23.146 1.00 97.62 398 MET A CA 1
ATOM 3103 C C . MET A 1 398 ? 12.601 -5.040 -22.854 1.00 97.62 398 MET A C 1
ATOM 3105 O O . MET A 1 398 ? 13.732 -5.354 -23.225 1.00 97.62 398 MET A O 1
ATOM 3109 N N . VAL A 1 399 ? 12.348 -3.949 -22.136 1.00 97.69 399 VAL A N 1
ATOM 3110 C CA . VAL A 1 399 ? 13.384 -3.137 -21.495 1.00 97.69 399 VAL A CA 1
ATOM 3111 C C . VAL A 1 399 ? 13.094 -3.017 -20.002 1.00 97.69 399 VAL A C 1
ATOM 3113 O O . VAL A 1 399 ? 11.959 -2.758 -19.601 1.00 97.69 399 VAL A O 1
ATOM 3116 N N . SER A 1 400 ? 14.129 -3.205 -19.184 1.00 96.50 400 SER A N 1
ATOM 3117 C CA . SER A 1 400 ? 14.088 -3.001 -17.736 1.00 96.50 400 SER A CA 1
ATOM 3118 C C . SER A 1 400 ? 14.929 -1.779 -17.365 1.00 96.50 400 SER A C 1
ATOM 3120 O O . SER A 1 400 ? 16.061 -1.638 -17.825 1.00 96.50 400 SER A O 1
ATOM 3122 N N . ILE A 1 401 ? 14.359 -0.883 -16.564 1.00 94.88 401 ILE A N 1
ATOM 3123 C CA . ILE A 1 401 ? 14.974 0.352 -16.076 1.00 94.88 401 ILE A CA 1
ATOM 3124 C C . ILE A 1 401 ? 15.067 0.232 -14.557 1.00 94.88 401 ILE A C 1
ATOM 3126 O O . ILE A 1 401 ? 14.124 0.569 -13.832 1.00 94.88 401 ILE A O 1
ATOM 3130 N N . ASP A 1 402 ? 16.208 -0.27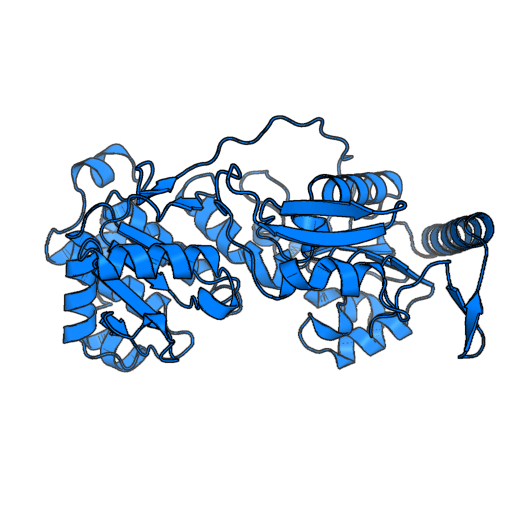2 -14.097 1.00 93.00 402 ASP A N 1
ATOM 3131 C CA . ASP A 1 402 ? 16.490 -0.548 -12.691 1.00 93.00 402 ASP A CA 1
ATOM 3132 C C . ASP A 1 402 ? 17.998 -0.376 -12.406 1.00 93.00 402 ASP A C 1
ATOM 3134 O O . ASP A 1 402 ? 18.819 -0.592 -13.304 1.00 93.00 402 ASP A O 1
ATOM 3138 N N . PRO A 1 403 ? 18.406 0.036 -11.191 1.00 92.88 403 PRO A N 1
ATOM 3139 C CA . PRO A 1 403 ? 19.817 0.105 -10.806 1.00 92.88 403 PRO A CA 1
ATOM 3140 C C . PRO A 1 403 ? 20.564 -1.240 -10.823 1.00 92.88 403 PRO A C 1
ATOM 3142 O O . PRO A 1 403 ? 21.796 -1.221 -10.842 1.00 92.88 403 PRO A O 1
ATOM 3145 N N . PHE A 1 404 ? 19.872 -2.386 -10.815 1.00 94.88 404 PHE A N 1
ATOM 3146 C CA . PHE A 1 404 ? 20.491 -3.719 -10.807 1.00 94.88 404 PHE A CA 1
ATOM 3147 C C . PHE A 1 404 ? 19.882 -4.645 -11.866 1.00 94.88 404 PHE A C 1
ATOM 3149 O O . PHE A 1 404 ? 18.763 -4.438 -12.331 1.00 94.88 404 PHE A O 1
ATOM 3156 N N . LEU A 1 405 ? 20.608 -5.713 -12.218 1.00 95.00 405 LEU A N 1
ATOM 3157 C CA . LEU A 1 405 ? 20.029 -6.838 -12.957 1.00 95.00 405 LEU A CA 1
ATOM 3158 C C . LEU A 1 405 ? 19.118 -7.636 -12.018 1.00 95.00 405 LEU A C 1
ATOM 3160 O O . LEU A 1 405 ? 19.599 -8.396 -11.179 1.00 95.00 405 LEU A O 1
ATOM 3164 N N . THR A 1 406 ? 17.812 -7.419 -12.139 1.00 95.06 406 THR A N 1
ATOM 3165 C CA . THR A 1 406 ? 16.779 -8.118 -11.363 1.00 95.06 406 THR A CA 1
ATOM 3166 C C . THR A 1 406 ? 16.348 -9.409 -12.055 1.00 95.06 406 THR A C 1
ATOM 3168 O O . THR A 1 406 ? 16.619 -9.603 -13.232 1.00 95.06 406 THR A O 1
ATOM 3171 N N . GLU A 1 407 ? 15.607 -10.276 -11.364 1.00 95.25 407 GLU A N 1
ATOM 3172 C CA . GLU A 1 407 ? 15.061 -11.520 -11.930 1.00 95.25 407 GLU A CA 1
ATOM 3173 C C . GLU A 1 407 ? 14.082 -11.298 -13.093 1.00 95.25 407 GLU A C 1
ATOM 3175 O O . GLU A 1 407 ? 13.763 -12.245 -13.810 1.00 95.25 407 GLU A O 1
ATOM 3180 N N . THR A 1 408 ? 13.565 -10.076 -13.257 1.00 95.88 408 THR A N 1
ATOM 3181 C CA . THR A 1 408 ? 12.742 -9.722 -14.417 1.00 95.88 408 THR A CA 1
ATOM 3182 C C . THR A 1 408 ? 13.591 -9.439 -15.662 1.00 95.88 408 THR A C 1
ATOM 3184 O O . THR A 1 408 ? 13.116 -9.708 -16.760 1.00 95.88 408 THR A O 1
ATOM 3187 N N . ALA A 1 409 ? 14.808 -8.898 -15.513 1.00 91.88 409 ALA A N 1
ATOM 3188 C CA . ALA A 1 409 ? 15.722 -8.582 -16.619 1.00 91.88 409 ALA A CA 1
ATOM 3189 C C . ALA A 1 409 ? 16.438 -9.839 -17.146 1.00 91.88 409 ALA A C 1
ATOM 3191 O O . ALA A 1 409 ? 16.572 -9.969 -18.388 1.00 91.88 409 ALA A O 1
#

Sequence (409 aa):
MLCVWDCGIKAHVEDGRLVKVEGLPEHPVSRGYICPRGEALPDWVYSPARLQTPVRRKNGRWEKMSWDDALDYCAEKLQKVKDQWGARALAIFCGSVGVENIEVATFARRFKGAFGTPNLLSVENICYRARILARQLTFGRYPLDDPDAARCIVLWGHNPDGAKGMLGETIRRKLAAGRLDLVVVNPRRIPLAQGAYHLPIRPGTDAALGLAMLNVIINEDLYDKAFVERYTIGFPELAEHVQPYTPEWAQDVTWLPASDIKAVARIFAQSKPACIVQGINSLDQHQNGLQNSRVLSLLQAVTGNVGVPGGWVTVPRIPLANLSFKDREKPLRADEYPIFSALWGRQAPFGIATVFPQAALEGKPYPVRAAIVTAANPVVSFPAAQLFREAFASLDFMVSIDPFLTETA